Protein AF-A0AAW3JU79-F1 (afdb_monomer_lite)

Secondary structure (DSSP, 8-state):
-HHHHHHHHHHHHHHHHHHTT-HHHHHHHHHHGGGSHHHHHIIIII--HHHHHHHHHHHHHHHHHHHHHHH--THHHHHHHHHHHHHHHH-HHHHHHHHHHHHHHHHHHHHHHT-SSTTHHHHHHHHGGGHHHHHHHHH-HHHHHHHHS--S-----BHHHHT-TTHHHH-SS------HHHHHHHHHHHHHS-TTTHHHHHHHHHHHHTTSBTHHHHHHHHHT--GGGTHHHHHHHHHHHHHHHHT-TT--HHHHHHHHHHHHHTHHHHHHHHHHHHHHHHHHHHHHHHHHHHHHHHHHH-SS-EEEETS--SSHHHHHHHHHHHHT-HHHHHHHHHHTT--EEEEEGGGSTTGGGGHHHHHHHHHHTTEEEEEE-SSEEEEEETT--SS-EEEEEE-SEEEESTTHHHHHHH-TTEEEPS--BGGGS-HHHHTTSSEEEESS-B-S-HHHHHHHHHHHHHTT-EEEEEGGGPPPPTTT---EETTEEEEEEEEESS---EEETTEEE-PPPPPGGGSEEEEEEEE--SEEEEEEEETTEEEEEEEE-SSTTEEEE-TTHHHHHHHH--HHHHHHHHHHHTS-TTPPPEEEEEE---

Foldseek 3Di:
DLVVLLVLQLVQLCVLLVLLVNNVLSNLCSVCLCLQLLNLCCVQPVVDPLLSLCLNLLLLLLSLLVVCLVPVPPCSLVSNLVSLLVSCVVPLLLLLVSLVLSVVLLVLLCVLVVRDPSNPSSNCSSCVSNVVVVVCCVPPPPSVCVRFQDDDDDDAAAPVQLCDLCNVVPDPDDDRHRAPLLLVLLVCLLVPFDSNLNSLSVSLNVLVVCRHPPNVVVCCVVRSGPNVVSSSSNSSSSSSSSSSLSNRPPDDPVVNVVSSVSRVVSSPSSVVVVVVVVVVVVVVVVCCVVVVVVVVVLVVQDLAAEDEAQDDDPDPLNVLSLVLQLLQLLLLNLQSCVQVPHQKYKYFQVSHNVRPVCVVVNCLSCVLSQWDWDDDDPTITMTGHPVCNHNFKDKDFQAQEEEAADPVSLVCSLAVSYDYDPAQEQLVDALVVRLSHLEYEHAHGDYPDQVSSLVSVVSNLVSNRAYEYAQQRQDQDPVPRFSDHPQKGKDKDKAAQADDFKQFQNDTDDWHTDDPVPRIQMKIFMPQADAAGMWDDDPNDTGGAWAHHPRRSYIYGMSCVSVVCSVPVTPSCQVVVCVSRVHHSPNRTDIDIGGDDD

Organism: NCBI:txid1703332

Structure (mmCIF, N/CA/C/O backbone):
data_AF-A0AAW3JU79-F1
#
_entry.id   AF-A0AAW3JU79-F1
#
loop_
_atom_site.group_PDB
_atom_site.id
_atom_site.type_symbol
_atom_site.label_atom_id
_atom_site.label_alt_id
_atom_site.label_comp_id
_atom_site.label_asym_id
_atom_site.label_entity_id
_atom_site.label_seq_id
_atom_site.pdbx_PDB_ins_code
_atom_site.Cartn_x
_atom_site.Cartn_y
_atom_site.Cartn_z
_atom_site.occupancy
_atom_site.B_iso_or_equiv
_atom_site.auth_seq_id
_atom_site.auth_comp_id
_atom_site.auth_asym_id
_atom_site.auth_atom_id
_atom_site.pdbx_PDB_model_num
ATOM 1 N N . MET A 1 1 ? 2.921 0.741 29.242 1.00 67.56 1 MET A N 1
ATOM 2 C CA . MET A 1 1 ? 2.043 1.793 28.677 1.00 67.56 1 MET A CA 1
ATOM 3 C C . MET A 1 1 ? 0.562 1.415 28.734 1.00 67.56 1 MET A C 1
ATOM 5 O O . MET A 1 1 ? -0.173 2.108 29.422 1.00 67.56 1 MET A O 1
ATOM 9 N N . VAL A 1 2 ? 0.123 0.305 28.121 1.00 73.56 2 VAL A N 1
ATOM 10 C CA . VAL A 1 2 ? -1.286 -0.167 28.148 1.00 73.56 2 VAL A CA 1
ATOM 11 C C . VAL A 1 2 ? -1.879 -0.225 29.561 1.00 73.56 2 VAL A C 1
ATOM 13 O O . VAL A 1 2 ? -2.974 0.269 29.791 1.00 73.56 2 VAL A O 1
ATOM 16 N N . LEU A 1 3 ? -1.124 -0.752 30.529 1.00 79.38 3 LEU A N 1
ATOM 17 C CA . LEU A 1 3 ? -1.545 -0.848 31.932 1.00 79.38 3 LEU A CA 1
ATOM 18 C C . LEU A 1 3 ? -1.803 0.532 32.571 1.00 79.38 3 LEU A C 1
ATOM 20 O O . LEU A 1 3 ? -2.763 0.705 33.313 1.00 79.38 3 LEU A O 1
ATOM 24 N N . ILE A 1 4 ? -0.992 1.537 32.221 1.00 83.56 4 ILE A N 1
ATOM 25 C CA . ILE A 1 4 ? -1.148 2.922 32.693 1.00 83.56 4 ILE A CA 1
ATOM 26 C C . ILE A 1 4 ? -2.400 3.552 32.072 1.00 83.56 4 ILE A C 1
ATOM 28 O O . ILE A 1 4 ? -3.186 4.176 32.780 1.00 83.56 4 ILE A O 1
ATOM 32 N N . ILE A 1 5 ? -2.618 3.346 30.769 1.00 82.94 5 ILE A N 1
ATOM 33 C CA . ILE A 1 5 ? -3.812 3.832 30.059 1.00 82.94 5 ILE A CA 1
ATOM 34 C C . ILE A 1 5 ? -5.075 3.169 30.621 1.00 82.94 5 ILE A C 1
ATOM 36 O O . ILE A 1 5 ? -6.063 3.852 30.873 1.00 82.94 5 ILE A O 1
ATOM 40 N N . GLY A 1 6 ? -5.031 1.863 30.896 1.00 85.06 6 GLY A N 1
ATOM 41 C CA . GLY A 1 6 ? -6.150 1.142 31.497 1.00 85.06 6 GLY A CA 1
ATOM 42 C C . GLY A 1 6 ? -6.486 1.625 32.906 1.00 85.06 6 GLY A C 1
ATOM 43 O O . GLY A 1 6 ? -7.658 1.820 33.223 1.00 85.06 6 GLY A O 1
ATOM 44 N N . LEU A 1 7 ? -5.473 1.912 33.730 1.00 88.38 7 LEU A N 1
ATOM 45 C CA . LEU A 1 7 ? -5.673 2.539 35.039 1.00 88.38 7 LEU A CA 1
ATOM 46 C C . LEU A 1 7 ? -6.262 3.951 34.911 1.00 88.38 7 LEU A C 1
ATOM 48 O O . LEU A 1 7 ? -7.169 4.303 35.664 1.00 88.38 7 LEU A O 1
ATOM 52 N N . ALA A 1 8 ? -5.803 4.746 33.942 1.00 89.62 8 ALA A N 1
ATOM 53 C CA . ALA A 1 8 ? -6.358 6.072 33.677 1.00 89.62 8 ALA A CA 1
ATOM 54 C C . ALA A 1 8 ? -7.829 6.002 33.224 1.00 89.62 8 ALA A C 1
ATOM 56 O O . ALA A 1 8 ? -8.656 6.783 33.701 1.00 89.62 8 ALA A O 1
ATOM 57 N N . ALA A 1 9 ? -8.179 5.038 32.368 1.00 88.31 9 ALA A N 1
ATOM 58 C CA . ALA A 1 9 ? -9.554 4.800 31.936 1.00 88.31 9 ALA A CA 1
ATOM 59 C C . ALA A 1 9 ? -10.458 4.379 33.106 1.00 88.31 9 ALA A C 1
ATOM 61 O O . ALA A 1 9 ? -11.547 4.928 33.279 1.00 88.31 9 ALA A O 1
ATOM 62 N N . LEU A 1 10 ? -9.989 3.452 33.948 1.00 92.81 10 LEU A N 1
ATOM 63 C CA . LEU A 1 10 ? -10.685 3.035 35.166 1.00 92.81 10 LEU A CA 1
ATOM 64 C C . LEU A 1 10 ? -10.957 4.238 36.077 1.00 92.81 10 LEU A C 1
ATOM 66 O O . LEU A 1 10 ? -12.099 4.466 36.477 1.00 92.81 10 LEU A O 1
ATOM 70 N N . LEU A 1 11 ? -9.924 5.035 36.367 1.00 92.88 11 LEU A N 1
ATOM 71 C CA . LEU A 1 11 ? -10.043 6.229 37.204 1.00 92.88 11 LEU A CA 1
ATOM 72 C C . LEU A 1 11 ? -11.036 7.240 36.618 1.00 92.88 11 LEU A C 1
ATOM 74 O O . LEU A 1 11 ? -11.855 7.778 37.361 1.00 92.88 11 LEU A O 1
ATOM 78 N N . CYS A 1 12 ? -11.022 7.454 35.300 1.00 92.75 12 CYS A N 1
ATOM 79 C CA . CYS A 1 12 ? -11.985 8.312 34.612 1.00 92.75 12 CYS A CA 1
ATOM 80 C C . CYS A 1 12 ? -13.436 7.890 34.904 1.00 92.75 12 CYS A C 1
ATOM 82 O O . CYS A 1 12 ? -14.240 8.699 35.373 1.00 92.75 12 CYS A O 1
ATOM 84 N N . TRP A 1 13 ? -13.774 6.617 34.696 1.00 95.38 13 TRP A N 1
ATOM 85 C CA . T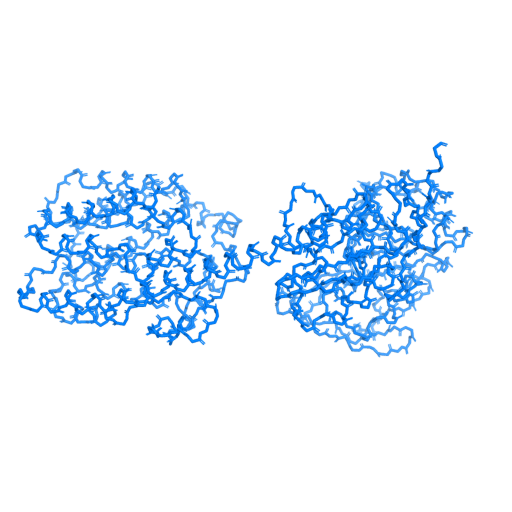RP A 1 13 ? -15.135 6.119 34.926 1.00 95.38 13 TRP A CA 1
ATOM 86 C C . TRP A 1 13 ? -15.540 6.111 36.400 1.00 95.38 13 TRP A C 1
ATOM 88 O O . TRP A 1 13 ? -16.694 6.409 36.723 1.00 95.38 13 TRP A O 1
ATOM 98 N N . VAL A 1 14 ? -14.599 5.848 37.310 1.00 94.25 14 VAL A N 1
ATOM 99 C CA . VAL A 1 14 ? -14.833 5.969 38.755 1.00 94.25 14 VAL A CA 1
ATOM 100 C C . VAL A 1 14 ? -15.174 7.413 39.126 1.00 94.25 14 VAL A C 1
ATOM 102 O O . VAL A 1 14 ? -16.153 7.640 39.838 1.00 94.25 14 VAL A O 1
ATOM 105 N N . LEU A 1 15 ? -14.440 8.401 38.603 1.00 92.44 15 LEU A N 1
ATOM 106 C CA . LEU A 1 15 ? -14.718 9.822 38.841 1.00 92.44 15 LEU A CA 1
ATOM 107 C C . LEU A 1 15 ? -16.098 10.234 38.307 1.00 92.44 15 LEU A C 1
ATOM 109 O O . LEU A 1 15 ? -16.843 10.924 39.010 1.00 92.44 15 LEU A O 1
ATOM 113 N N . ILE A 1 16 ? -16.474 9.762 37.113 1.00 93.38 16 ILE A N 1
ATOM 114 C CA . ILE A 1 16 ? -17.818 9.959 36.542 1.00 93.38 16 ILE A CA 1
ATOM 115 C C . ILE A 1 16 ? -18.888 9.339 37.461 1.00 93.38 16 ILE A C 1
ATOM 117 O O . ILE A 1 16 ? -19.892 9.983 37.783 1.00 93.38 16 ILE A O 1
ATOM 121 N N . GLY A 1 17 ? -18.666 8.117 37.954 1.00 92.19 17 GLY A N 1
ATOM 122 C CA . GLY A 1 17 ? -19.549 7.444 38.913 1.00 92.19 17 GLY A CA 1
ATOM 123 C C . GLY A 1 17 ? -19.708 8.210 40.228 1.00 92.19 17 GLY A C 1
ATOM 124 O O . GLY A 1 17 ? -20.824 8.370 40.724 1.00 92.19 17 GLY A O 1
ATOM 125 N N . CYS A 1 18 ? -18.617 8.744 40.778 1.00 90.88 18 CYS A N 1
ATOM 126 C CA . CYS A 1 18 ? -18.641 9.557 41.995 1.00 90.88 18 CYS A CA 1
ATOM 127 C C . CYS A 1 18 ? -19.446 10.847 41.803 1.00 90.88 18 CYS A C 1
ATOM 129 O O . CYS A 1 18 ? -20.297 11.181 42.630 1.00 90.88 18 CYS A O 1
ATOM 131 N N . ARG A 1 19 ? -19.228 11.557 40.691 1.00 89.94 19 ARG A N 1
ATOM 132 C CA . ARG A 1 19 ? -19.940 12.805 40.374 1.00 89.94 19 ARG A CA 1
ATOM 133 C C . ARG A 1 19 ? -21.437 12.590 40.143 1.00 89.94 19 ARG A C 1
ATOM 135 O O . ARG A 1 19 ? -22.246 13.406 40.584 1.00 89.94 19 ARG A O 1
ATOM 142 N N . THR A 1 20 ? -21.807 11.471 39.525 1.00 88.62 20 THR A N 1
ATOM 143 C CA . THR A 1 20 ? -23.209 11.074 39.306 1.00 88.62 20 THR A CA 1
ATOM 144 C C . THR A 1 20 ? -23.862 10.419 40.528 1.00 88.62 20 THR A C 1
ATOM 146 O O . THR A 1 20 ? -25.058 10.140 40.493 1.00 88.62 20 THR A O 1
ATOM 149 N N . LYS A 1 21 ? -23.115 10.189 41.622 1.00 90.00 21 LYS A N 1
ATOM 150 C CA . LYS A 1 21 ? -23.530 9.390 42.797 1.00 90.00 21 LYS A CA 1
ATOM 151 C C . LYS A 1 21 ? -23.919 7.944 42.446 1.00 90.00 21 LYS A C 1
ATOM 153 O O . LYS A 1 21 ? -24.672 7.296 43.173 1.00 90.00 21 LYS A O 1
ATOM 158 N N . ARG A 1 22 ? -23.398 7.421 41.334 1.00 89.81 22 ARG A N 1
ATOM 159 C CA . ARG A 1 22 ? -23.606 6.058 40.823 1.00 89.81 22 ARG A CA 1
ATOM 160 C C . ARG A 1 22 ? -22.292 5.280 40.907 1.00 89.81 22 ARG A C 1
ATOM 162 O O . ARG A 1 22 ? -21.766 4.809 39.903 1.00 89.81 22 ARG A O 1
ATOM 169 N N . TYR A 1 23 ? -21.767 5.144 42.127 1.00 90.69 23 TYR A N 1
ATOM 170 C CA . TYR A 1 23 ? -20.453 4.544 42.399 1.00 90.69 23 TYR A CA 1
ATOM 171 C C . TYR A 1 23 ? -20.294 3.151 41.781 1.00 90.69 23 TYR A C 1
ATOM 173 O O . TYR A 1 23 ? -19.319 2.900 41.082 1.00 90.69 23 TYR A O 1
ATOM 181 N N . PHE A 1 24 ? -21.285 2.274 41.982 1.00 90.50 24 PHE A N 1
ATOM 182 C CA . PHE A 1 24 ? -21.263 0.917 41.433 1.00 90.50 24 PHE A CA 1
ATOM 183 C C . PHE A 1 24 ? -21.179 0.916 39.901 1.00 90.50 24 PHE A C 1
ATOM 185 O O . PHE A 1 24 ? -20.333 0.230 39.341 1.00 90.50 24 PHE A O 1
ATOM 192 N N . ALA A 1 25 ? -21.997 1.734 39.228 1.00 90.75 25 ALA A N 1
ATOM 193 C CA . ALA A 1 25 ? -22.006 1.819 37.769 1.00 90.75 25 ALA A CA 1
ATOM 194 C C . ALA A 1 25 ? -20.670 2.342 37.216 1.00 90.75 25 ALA A C 1
ATOM 196 O O . ALA A 1 25 ? -20.170 1.812 36.226 1.00 90.75 25 ALA A O 1
ATOM 197 N N . GLY A 1 26 ? -20.079 3.354 37.864 1.00 93.06 26 GLY A N 1
ATOM 198 C CA . GLY A 1 26 ? -18.786 3.915 37.464 1.00 93.06 26 GLY A CA 1
ATOM 199 C C . GLY A 1 26 ? -17.622 2.945 37.663 1.00 93.06 26 GLY A C 1
ATOM 200 O O . GLY A 1 26 ? -16.826 2.763 36.747 1.00 93.06 26 GLY A O 1
ATOM 201 N N . ILE A 1 27 ? -17.554 2.270 38.819 1.00 93.56 27 ILE A N 1
ATOM 202 C CA . ILE A 1 27 ? -16.530 1.245 39.089 1.00 93.56 27 ILE A CA 1
ATOM 203 C C . ILE A 1 27 ? -16.668 0.088 38.098 1.00 93.56 27 ILE A C 1
ATOM 205 O O . ILE A 1 27 ? -15.685 -0.288 37.468 1.00 93.56 27 ILE A O 1
ATOM 209 N N . PHE A 1 28 ? -17.882 -0.443 37.920 1.00 94.19 28 PHE A N 1
ATOM 210 C CA . PHE A 1 28 ? -18.138 -1.533 36.980 1.00 94.19 28 PHE A CA 1
ATOM 211 C C . PHE A 1 28 ? -17.713 -1.157 35.560 1.00 94.19 28 PHE A C 1
ATOM 213 O O . PHE A 1 28 ? -16.925 -1.873 34.948 1.00 94.19 28 PHE A O 1
ATOM 220 N N . THR A 1 29 ? -18.181 -0.007 35.065 1.00 94.19 29 THR A N 1
ATOM 221 C CA . THR A 1 29 ? -17.855 0.463 33.713 1.00 94.19 29 THR A CA 1
ATOM 222 C C . THR A 1 29 ? -16.350 0.620 33.547 1.00 94.19 29 THR A C 1
ATOM 224 O O . THR A 1 29 ? -15.802 0.122 32.573 1.00 94.19 29 THR A O 1
ATOM 227 N N . GLY A 1 30 ? -15.664 1.232 34.516 1.00 92.69 30 GLY A N 1
ATOM 228 C CA . GLY A 1 30 ? -14.215 1.402 34.464 1.00 92.69 30 GLY A CA 1
ATOM 229 C C . GLY A 1 30 ? -13.437 0.086 34.449 1.00 92.69 30 GLY A C 1
ATOM 230 O O . GLY A 1 30 ? -12.435 -0.006 33.745 1.00 92.69 30 GLY A O 1
ATOM 231 N N . LEU A 1 31 ? -13.904 -0.936 35.175 1.00 91.81 31 LEU A N 1
ATOM 232 C CA . LEU A 1 31 ? -13.274 -2.260 35.193 1.00 91.81 31 LEU A CA 1
ATOM 233 C C . LEU A 1 31 ? -13.407 -2.977 33.849 1.00 91.81 31 LEU A C 1
ATOM 235 O O . LEU A 1 31 ? -12.448 -3.602 33.407 1.00 91.81 31 LEU A O 1
ATOM 239 N N . ILE A 1 32 ? -14.567 -2.879 33.195 1.00 91.12 32 ILE A N 1
ATOM 240 C CA . ILE A 1 32 ? -14.802 -3.567 31.919 1.00 91.12 32 ILE A CA 1
ATOM 241 C C . ILE A 1 32 ? -14.342 -2.757 30.703 1.00 91.12 32 ILE A C 1
ATOM 243 O O . ILE A 1 32 ? -14.147 -3.336 29.641 1.00 91.12 32 ILE A O 1
ATOM 247 N N . TRP A 1 33 ? -14.148 -1.440 30.837 1.00 91.25 33 TRP A N 1
ATOM 248 C CA . TRP A 1 33 ? -13.969 -0.515 29.712 1.00 91.25 33 TRP A CA 1
ATOM 249 C C . TRP A 1 33 ? -12.857 -0.920 28.743 1.00 91.25 33 TRP A C 1
ATOM 251 O O . TRP A 1 33 ? -13.043 -0.871 27.529 1.00 91.25 33 TRP A O 1
ATOM 261 N N . MET A 1 34 ? -11.713 -1.357 29.271 1.00 86.38 34 MET A N 1
ATOM 262 C CA . MET A 1 34 ? -10.577 -1.793 28.451 1.00 86.38 34 MET A CA 1
ATOM 263 C C . MET A 1 34 ? -10.788 -3.164 27.804 1.00 86.38 34 MET A C 1
ATOM 265 O O . MET A 1 34 ? -10.138 -3.464 26.811 1.00 86.38 34 MET A O 1
ATOM 269 N N . PHE A 1 35 ? -11.689 -3.978 28.352 1.00 86.56 35 PHE A N 1
ATOM 270 C CA . PHE A 1 35 ? -12.012 -5.326 27.880 1.00 86.56 35 PHE A CA 1
ATOM 271 C C . PHE A 1 35 ? -13.239 -5.368 26.966 1.00 86.56 35 PHE A C 1
ATOM 273 O O . PHE A 1 35 ? -13.570 -6.429 26.428 1.00 86.56 35 PHE A O 1
ATOM 280 N N . ILE A 1 36 ? -13.912 -4.226 26.776 1.00 88.25 36 ILE A N 1
ATOM 281 C CA . ILE A 1 36 ? -14.941 -4.077 25.749 1.00 88.25 36 ILE A CA 1
ATOM 282 C C . ILE A 1 36 ? -14.329 -4.520 24.416 1.00 88.25 36 ILE A C 1
ATOM 284 O O . ILE A 1 36 ? -13.246 -4.034 24.085 1.00 88.25 36 ILE A O 1
ATOM 288 N N . PRO A 1 37 ? -15.010 -5.392 23.650 1.00 84.00 37 PRO A N 1
ATOM 289 C CA . PRO A 1 37 ? -14.498 -5.997 22.422 1.00 84.00 37 PRO A CA 1
ATOM 290 C C . PRO A 1 37 ? -13.682 -5.078 21.522 1.00 84.00 37 PRO A C 1
ATOM 292 O O . PRO A 1 37 ? -12.544 -5.387 21.186 1.00 84.00 37 PRO A O 1
ATOM 295 N N . TYR A 1 38 ? -14.218 -3.900 21.215 1.00 80.81 38 TYR A N 1
ATOM 296 C CA . TYR A 1 38 ? -13.551 -2.932 20.358 1.00 80.81 38 TYR A CA 1
ATOM 297 C C . TYR A 1 38 ? -12.295 -2.304 20.976 1.00 80.81 38 TYR A C 1
ATOM 299 O O . TYR A 1 38 ? -11.245 -2.225 20.341 1.00 80.81 38 TYR A O 1
ATOM 307 N N . ASN A 1 39 ? -12.387 -1.853 22.231 1.00 85.44 39 ASN A N 1
ATOM 308 C CA . ASN A 1 39 ? -11.249 -1.259 22.935 1.00 85.44 39 ASN A CA 1
ATOM 309 C C . ASN A 1 39 ? -10.141 -2.298 23.106 1.00 85.44 39 ASN A C 1
ATOM 311 O O . ASN A 1 39 ? -8.974 -1.999 22.870 1.00 85.44 39 ASN A O 1
ATOM 315 N N . PHE A 1 40 ? -10.524 -3.526 23.440 1.00 82.62 40 PHE A N 1
ATOM 316 C CA . PHE A 1 40 ? -9.614 -4.641 23.618 1.00 82.62 40 PHE A CA 1
ATOM 317 C C . PHE A 1 40 ? -8.955 -5.068 22.304 1.00 82.62 40 PHE A C 1
ATOM 319 O O . PHE A 1 40 ? -7.748 -5.287 22.275 1.00 82.62 40 PHE A O 1
ATOM 326 N N . TYR A 1 41 ? -9.707 -5.101 21.201 1.00 79.31 41 TYR A N 1
ATOM 327 C CA . TYR A 1 41 ? -9.157 -5.306 19.861 1.00 79.31 41 TYR A CA 1
ATOM 328 C C . TYR A 1 41 ? -8.098 -4.246 19.530 1.00 79.31 41 TYR A C 1
ATOM 330 O O . TYR A 1 41 ? -7.012 -4.585 19.068 1.00 79.31 41 TYR A O 1
ATOM 338 N N . ASN A 1 42 ? -8.343 -2.972 19.855 1.00 76.50 42 ASN A N 1
ATOM 339 C CA . ASN A 1 42 ? -7.338 -1.936 19.615 1.00 76.50 42 ASN A CA 1
ATOM 340 C C . ASN A 1 42 ? -6.091 -2.092 20.499 1.00 76.50 42 ASN A C 1
ATOM 342 O O . ASN A 1 42 ? -4.982 -1.845 20.028 1.00 76.50 42 ASN A O 1
ATOM 346 N N . VAL A 1 43 ? -6.270 -2.519 21.755 1.00 76.06 43 VAL A N 1
ATOM 347 C CA . VAL A 1 43 ? -5.176 -2.813 22.697 1.00 76.06 43 VAL A CA 1
ATOM 348 C C . VAL A 1 43 ? -4.308 -3.966 22.199 1.00 76.06 43 VAL A C 1
ATOM 350 O O . VAL A 1 43 ? -3.086 -3.886 22.286 1.00 76.06 43 VAL A O 1
ATOM 353 N N . VAL A 1 44 ? -4.939 -5.051 21.748 1.00 72.19 44 VAL A N 1
ATOM 354 C CA . VAL A 1 44 ? -4.274 -6.337 21.510 1.00 72.19 44 VAL A CA 1
ATOM 355 C C . VAL A 1 44 ? -3.846 -6.509 20.060 1.00 72.19 44 VAL A C 1
ATOM 357 O O . VAL A 1 44 ? -2.806 -7.111 19.832 1.00 72.19 44 VAL A O 1
ATOM 360 N N . VAL A 1 45 ? -4.613 -6.019 19.086 1.00 68.75 45 VAL A N 1
ATOM 361 C CA . VAL A 1 45 ? -4.368 -6.262 17.654 1.00 68.75 45 VAL A CA 1
ATOM 362 C C . VAL A 1 45 ? -3.730 -5.054 16.984 1.00 68.75 45 VAL A C 1
ATOM 364 O O . VAL A 1 45 ? -2.666 -5.187 16.397 1.00 68.75 45 VAL A O 1
ATOM 367 N N . THR A 1 46 ? -4.354 -3.876 17.080 1.00 67.06 46 THR A N 1
ATOM 368 C CA . THR A 1 46 ? -3.915 -2.706 16.289 1.00 67.06 46 THR A CA 1
ATOM 369 C C . THR A 1 46 ? -2.756 -1.924 16.905 1.00 67.06 46 THR A C 1
ATOM 371 O O . THR A 1 46 ? -2.132 -1.129 16.215 1.00 67.06 46 THR A O 1
ATOM 374 N N . GLU A 1 47 ? -2.540 -2.063 18.219 1.00 72.12 47 GLU A N 1
ATOM 375 C CA . GLU A 1 47 ? -1.554 -1.306 19.012 1.00 72.12 47 GLU A CA 1
ATOM 376 C C . GLU A 1 47 ? -1.608 0.229 18.805 1.00 72.12 47 GLU A C 1
ATOM 378 O O . GLU A 1 47 ? -0.655 0.961 19.074 1.00 72.12 47 GLU A O 1
ATOM 383 N N . ASN A 1 48 ? -2.765 0.754 18.377 1.00 75.56 48 ASN A N 1
ATOM 384 C CA . ASN A 1 48 ? -2.947 2.162 18.044 1.00 75.56 48 ASN A CA 1
ATOM 385 C C . ASN A 1 48 ? -3.032 3.029 19.314 1.00 75.56 48 ASN A C 1
ATOM 387 O O . ASN A 1 48 ? -4.067 3.106 19.987 1.00 75.56 48 ASN A O 1
ATOM 391 N N . ILE A 1 49 ? -1.935 3.728 19.616 1.00 76.88 49 ILE A N 1
ATOM 392 C CA . ILE A 1 49 ? -1.801 4.613 20.782 1.00 76.88 49 ILE A CA 1
ATOM 393 C C . ILE A 1 49 ? -2.851 5.735 20.768 1.00 76.88 49 ILE A C 1
ATOM 395 O O . ILE A 1 49 ? -3.424 6.049 21.813 1.00 76.88 49 ILE A O 1
ATOM 399 N N . SER A 1 50 ? -3.152 6.314 19.603 1.00 78.25 50 SER A N 1
ATOM 400 C CA . SER A 1 50 ? -4.145 7.389 19.471 1.00 78.25 50 SER A CA 1
ATOM 401 C C . SER A 1 50 ? -5.558 6.898 19.784 1.00 78.25 50 SER A C 1
ATOM 403 O O . SER A 1 50 ? -6.302 7.572 20.503 1.00 78.25 50 SER A O 1
ATOM 405 N N . ALA A 1 51 ? -5.924 5.699 19.320 1.00 81.62 51 ALA A N 1
ATOM 406 C CA . ALA A 1 51 ? -7.193 5.064 19.670 1.00 81.62 51 ALA A CA 1
ATOM 407 C C . ALA A 1 51 ? -7.263 4.775 21.179 1.00 81.62 51 ALA A C 1
ATOM 409 O O . ALA A 1 51 ? -8.235 5.149 21.835 1.00 81.62 51 ALA A O 1
ATOM 410 N N . LEU A 1 52 ? -6.202 4.202 21.754 1.00 82.50 52 LEU A N 1
ATOM 411 C CA . LEU A 1 52 ? -6.090 3.911 23.187 1.00 82.50 52 LEU A CA 1
ATOM 412 C C . LEU A 1 52 ? -6.266 5.160 24.058 1.00 82.50 52 LEU A C 1
ATOM 414 O O . LEU A 1 52 ? -7.071 5.154 24.988 1.00 82.50 52 LEU A O 1
ATOM 418 N N . LEU A 1 53 ? -5.571 6.254 23.745 1.00 84.12 53 LEU A N 1
ATOM 419 C CA . LEU A 1 53 ? -5.692 7.512 24.488 1.00 84.12 53 LEU A CA 1
ATOM 420 C C . LEU A 1 53 ? -7.076 8.152 24.313 1.00 84.12 53 LEU A C 1
ATOM 422 O O . LEU A 1 53 ? -7.634 8.691 25.274 1.00 84.12 53 LEU A O 1
ATOM 426 N N . SER A 1 54 ? -7.684 8.019 23.131 1.00 87.75 54 SER A N 1
ATOM 427 C CA . SER A 1 54 ? -9.057 8.479 22.882 1.00 87.75 54 SER A CA 1
ATOM 428 C C . SER A 1 54 ? -10.068 7.790 23.802 1.00 87.75 54 SER A C 1
ATOM 430 O O . SER A 1 54 ? -10.983 8.447 24.297 1.00 87.75 54 SER A O 1
ATOM 432 N N . THR A 1 55 ? -9.881 6.503 24.122 1.00 87.38 55 THR A N 1
ATOM 433 C CA . THR A 1 55 ? -10.783 5.792 25.051 1.00 87.38 55 THR A CA 1
ATOM 434 C C . THR A 1 55 ? -10.767 6.350 26.480 1.00 87.38 55 THR A C 1
ATOM 436 O O . THR A 1 55 ? -11.707 6.093 27.228 1.00 87.38 55 THR A O 1
ATOM 439 N N . VAL A 1 56 ? -9.747 7.127 26.865 1.00 89.69 56 VAL A N 1
ATOM 440 C CA . VAL A 1 56 ? -9.682 7.821 28.164 1.00 89.69 56 VAL A CA 1
ATOM 441 C C . VAL A 1 56 ? -10.276 9.224 28.060 1.00 89.69 56 VAL A C 1
ATOM 443 O O . VAL A 1 56 ? -11.047 9.645 28.920 1.00 89.69 56 VAL A O 1
ATOM 446 N N . ILE A 1 57 ? -9.920 9.960 27.006 1.00 92.19 57 ILE A N 1
ATOM 447 C CA . ILE A 1 57 ? -10.233 11.388 26.882 1.00 92.19 57 ILE A CA 1
ATOM 448 C C . ILE A 1 57 ? -11.701 11.624 26.491 1.00 92.19 57 ILE A C 1
ATOM 450 O O . ILE A 1 57 ? -12.347 12.533 27.020 1.00 92.19 57 ILE A O 1
ATOM 454 N N . VAL A 1 58 ? -12.250 10.805 25.587 1.00 94.19 58 VAL A N 1
ATOM 455 C CA . VAL A 1 58 ? -13.608 10.990 25.045 1.00 94.19 58 VAL A CA 1
ATOM 456 C C . VAL A 1 58 ? -14.693 10.860 26.123 1.00 94.19 58 VAL A C 1
ATOM 458 O O . VAL A 1 58 ? -15.543 11.753 26.189 1.00 94.19 58 VAL A O 1
ATOM 461 N N . PRO A 1 59 ? -14.665 9.860 27.032 1.00 95.06 59 PRO A N 1
ATOM 462 C CA . PRO A 1 59 ? -15.615 9.795 28.144 1.00 95.06 59 PRO A CA 1
ATOM 463 C C . PRO A 1 59 ? -15.616 11.032 29.040 1.00 95.06 59 PRO A C 1
ATOM 465 O O . PRO A 1 59 ? -16.692 11.494 29.424 1.00 95.06 59 PRO A O 1
ATOM 468 N N . VAL A 1 60 ? -14.439 11.605 29.327 1.00 94.12 60 VAL A N 1
ATOM 469 C CA . VAL A 1 60 ? -14.334 12.846 30.109 1.00 94.12 60 VAL A CA 1
ATOM 470 C C . VAL A 1 60 ? -15.049 13.977 29.382 1.00 94.12 60 VAL A C 1
ATOM 472 O O . VAL A 1 60 ? -15.947 14.580 29.963 1.00 94.12 60 VAL A O 1
ATOM 475 N N . ALA A 1 61 ? -14.701 14.227 28.115 1.00 95.19 61 ALA A N 1
ATOM 476 C CA . ALA A 1 61 ? -15.259 15.331 27.334 1.00 95.19 61 ALA A CA 1
ATOM 477 C C . ALA A 1 61 ? -16.788 15.226 27.180 1.00 95.19 61 ALA A C 1
ATOM 479 O O . ALA A 1 61 ? -17.507 16.220 27.348 1.00 95.19 61 ALA A O 1
ATOM 480 N N . VAL A 1 62 ? -17.295 14.018 26.907 1.00 95.50 62 VAL A N 1
ATOM 481 C CA . VAL A 1 62 ? -18.736 13.746 26.824 1.00 95.50 62 VAL A CA 1
ATOM 482 C C . VAL A 1 62 ? -19.398 14.010 28.174 1.00 95.50 62 VAL A C 1
ATOM 484 O O . VAL A 1 62 ? -20.333 14.808 28.244 1.00 95.50 62 VAL A O 1
ATOM 487 N N . TYR A 1 63 ? -18.900 13.412 29.259 1.00 94.75 63 TYR A N 1
ATOM 488 C CA . TYR A 1 63 ? -19.509 13.570 30.577 1.00 94.75 63 TYR A CA 1
ATOM 489 C C . TYR A 1 63 ? -19.519 15.027 31.054 1.00 94.75 63 TYR A C 1
ATOM 491 O O . TYR A 1 63 ? -20.569 15.526 31.459 1.00 94.75 63 TYR A O 1
ATOM 499 N N . THR A 1 64 ? -18.389 15.737 30.988 1.00 94.44 64 THR A N 1
ATOM 500 C CA . THR A 1 64 ? -18.288 17.122 31.482 1.00 94.44 64 THR A CA 1
ATOM 501 C C . THR A 1 64 ? -19.194 18.076 30.710 1.00 94.44 64 THR A C 1
ATOM 503 O O . THR A 1 64 ? -19.747 19.010 31.296 1.00 94.44 64 THR A O 1
ATOM 506 N N . SER A 1 65 ? -19.427 17.810 29.422 1.00 93.50 65 SER A N 1
ATOM 507 C CA . SER A 1 65 ? -20.388 18.563 28.611 1.00 93.50 65 SER A CA 1
ATOM 508 C C . SER A 1 65 ? -21.816 18.442 29.151 1.00 93.50 65 SER A C 1
ATOM 510 O O . SER A 1 65 ? -22.505 19.453 29.313 1.00 93.50 65 SER A O 1
ATOM 512 N N . PHE A 1 66 ? -22.259 17.229 29.494 1.00 91.44 66 PHE A N 1
ATOM 513 C CA . PHE A 1 66 ? -23.602 16.995 30.043 1.00 91.44 66 PHE A CA 1
ATOM 514 C C . PHE A 1 66 ? -23.726 17.376 31.519 1.00 91.44 66 PHE A C 1
ATOM 516 O O . PHE A 1 66 ? -24.760 17.904 31.941 1.00 91.44 66 PHE A O 1
ATOM 523 N N . ASP A 1 67 ? -22.663 17.191 32.299 1.00 90.94 67 ASP A N 1
ATOM 524 C CA . ASP A 1 67 ? -22.597 17.645 33.684 1.00 90.94 67 ASP A CA 1
ATOM 525 C C . ASP A 1 67 ? -22.744 19.167 33.766 1.00 90.94 67 ASP A C 1
ATOM 527 O O . ASP A 1 67 ? -23.502 19.658 34.603 1.00 90.94 67 ASP A O 1
ATOM 531 N N . TYR A 1 68 ? -22.127 19.921 32.846 1.00 92.56 68 TYR A N 1
ATOM 532 C CA . TYR A 1 68 ? -22.359 21.361 32.733 1.00 92.56 68 TYR A CA 1
ATOM 533 C C . TYR A 1 68 ? -23.826 21.685 32.450 1.00 92.56 68 TYR A C 1
ATOM 535 O O . TYR A 1 68 ? -24.381 22.577 33.088 1.00 92.56 68 TYR A O 1
ATOM 543 N N . ILE A 1 69 ? -24.480 20.979 31.520 1.00 89.81 69 ILE A N 1
ATOM 544 C CA . ILE A 1 69 ? -25.889 21.243 31.193 1.00 89.81 69 ILE A CA 1
ATOM 545 C C . ILE A 1 69 ? -26.760 21.103 32.451 1.00 89.81 69 ILE A C 1
ATOM 547 O O . ILE A 1 69 ? -27.627 21.954 32.662 1.00 89.81 69 ILE A O 1
ATOM 551 N N . LYS A 1 70 ? -26.475 20.114 33.309 1.00 85.69 70 LYS A N 1
ATOM 552 C CA . LYS A 1 70 ? -27.201 19.855 34.564 1.00 85.69 70 LYS A CA 1
ATOM 553 C C . LYS A 1 70 ? -26.823 20.811 35.703 1.00 85.69 70 LYS A C 1
ATOM 555 O O . LYS A 1 70 ? -27.708 21.295 36.400 1.00 85.69 70 LYS A O 1
ATOM 560 N N . THR A 1 71 ? -25.533 21.065 35.921 1.00 87.88 71 THR A N 1
ATOM 561 C CA . THR A 1 71 ? -25.019 21.749 37.127 1.00 87.88 71 THR A CA 1
ATOM 562 C C . THR A 1 71 ? -24.647 23.215 36.910 1.00 87.88 71 THR A C 1
ATOM 564 O O . THR A 1 71 ? -24.508 23.958 37.879 1.00 87.88 71 THR A O 1
ATOM 567 N N . LYS A 1 72 ? -24.454 23.635 35.653 1.00 88.94 72 LYS A N 1
ATOM 568 C CA . LYS A 1 72 ? -23.954 24.957 35.230 1.00 88.94 72 LYS A CA 1
ATOM 569 C C . LYS A 1 72 ? -22.597 25.354 35.837 1.00 88.94 72 LYS A C 1
ATOM 571 O O . LYS A 1 72 ? -22.239 26.533 35.841 1.00 88.94 72 LYS A O 1
ATOM 576 N N . GLN A 1 73 ? -21.805 24.391 36.316 1.00 90.62 73 GLN A N 1
ATOM 577 C CA . GLN A 1 73 ? -20.480 24.651 36.888 1.00 90.62 73 GLN A CA 1
ATOM 578 C C . GLN A 1 73 ? -19.487 25.112 35.814 1.00 90.62 73 GLN A C 1
ATOM 580 O O . GLN A 1 73 ? -19.115 24.348 34.926 1.00 90.62 73 GLN A O 1
ATOM 585 N N . LYS A 1 74 ? -19.003 26.356 35.920 1.00 89.69 74 LYS A N 1
ATOM 586 C CA . LYS A 1 74 ? -18.150 27.000 34.900 1.00 89.69 74 LYS A CA 1
ATOM 587 C C . LYS A 1 74 ? -16.829 26.274 34.607 1.00 89.69 74 LYS A C 1
ATOM 589 O O . LYS A 1 74 ? -16.271 26.475 33.536 1.00 89.69 74 LYS A O 1
ATOM 594 N N . ILE A 1 75 ? -16.343 25.427 35.516 1.00 91.94 75 ILE A N 1
ATOM 595 C CA . ILE A 1 75 ? -15.118 24.642 35.309 1.00 91.94 75 ILE A CA 1
ATOM 596 C C . ILE A 1 75 ? -15.305 23.499 34.294 1.00 91.94 75 ILE A C 1
ATOM 598 O O . ILE A 1 75 ? -14.346 23.091 33.648 1.00 91.94 75 ILE A O 1
ATOM 602 N N . MET A 1 76 ? -16.531 23.004 34.091 1.00 93.56 76 MET A N 1
ATOM 603 C CA . MET A 1 76 ? -16.781 21.823 33.251 1.00 93.56 76 MET A CA 1
ATOM 604 C C . MET A 1 76 ? -16.483 22.051 31.754 1.00 93.56 76 MET A C 1
ATOM 606 O O . MET A 1 76 ? -15.798 21.216 31.155 1.00 93.56 76 MET A O 1
ATOM 610 N N . PRO A 1 77 ? -16.882 23.178 31.128 1.00 94.12 77 PRO A N 1
ATOM 611 C CA . PRO A 1 77 ? -16.444 23.505 29.771 1.00 94.12 77 PRO A CA 1
ATOM 612 C C . PRO A 1 77 ? -14.922 23.679 29.657 1.00 94.12 77 PRO A C 1
ATOM 614 O O . PRO A 1 77 ? -14.350 23.307 28.641 1.00 94.12 77 PRO A O 1
ATOM 617 N N . VAL A 1 78 ? -14.244 24.171 30.703 1.00 94.94 78 VAL A N 1
ATOM 618 C CA . VAL A 1 78 ? -12.772 24.295 30.710 1.00 94.94 78 VAL A CA 1
ATOM 619 C C . VAL A 1 78 ? -12.111 22.918 30.673 1.00 94.94 78 VAL A C 1
ATOM 621 O O . VAL A 1 78 ? -11.214 22.697 29.866 1.00 94.94 78 VAL A O 1
ATOM 624 N N . ILE A 1 79 ? -12.594 21.969 31.483 1.00 94.94 79 ILE A N 1
ATOM 625 C CA . ILE A 1 79 ? -12.111 20.579 31.464 1.00 94.94 79 ILE A CA 1
ATOM 626 C C . ILE A 1 79 ? -12.378 19.937 30.095 1.00 94.94 79 ILE A C 1
ATOM 628 O O . ILE A 1 79 ? -11.505 19.262 29.559 1.00 94.94 79 ILE A O 1
ATOM 632 N N . THR A 1 80 ? -13.546 20.197 29.501 1.00 95.12 80 THR A N 1
ATOM 633 C CA . THR A 1 80 ? -13.903 19.704 28.157 1.00 95.12 80 THR A CA 1
ATOM 634 C C . THR A 1 80 ? -12.931 20.226 27.092 1.00 95.12 80 THR A C 1
ATOM 636 O O . THR A 1 80 ? -12.416 19.449 26.289 1.00 95.12 80 THR A O 1
ATOM 639 N N . ALA A 1 81 ? -12.634 21.529 27.108 1.00 95.56 81 ALA A N 1
ATOM 640 C CA . ALA A 1 81 ? -11.693 22.143 26.175 1.00 95.56 81 ALA A CA 1
ATOM 641 C C . ALA A 1 81 ? -10.265 21.618 26.378 1.00 95.56 81 ALA A C 1
ATOM 643 O O . ALA A 1 81 ? -9.581 21.324 25.402 1.00 95.56 81 ALA A O 1
ATOM 644 N N . LEU A 1 82 ? -9.825 21.447 27.631 1.00 94.88 82 LEU A N 1
ATOM 645 C CA . LEU A 1 82 ? -8.510 20.886 27.946 1.00 94.88 82 LEU A CA 1
ATOM 646 C C . LEU A 1 82 ? -8.384 19.434 27.466 1.00 94.88 82 LEU A C 1
ATOM 648 O O . LEU A 1 82 ? -7.376 19.082 26.861 1.00 94.88 82 LEU A O 1
ATOM 652 N N . ALA A 1 83 ? -9.413 18.614 27.684 1.00 93.62 83 ALA A N 1
ATOM 653 C CA . ALA A 1 83 ? -9.466 17.237 27.201 1.00 93.62 83 ALA A CA 1
ATOM 654 C C . ALA A 1 83 ? -9.282 17.180 25.674 1.00 93.62 83 ALA A C 1
ATOM 656 O O . ALA A 1 83 ? -8.435 16.442 25.174 1.00 93.62 83 ALA A O 1
ATOM 657 N N . LEU A 1 84 ? -10.002 18.022 24.929 1.00 93.88 84 LEU A N 1
ATOM 658 C CA . LEU A 1 84 ? -9.889 18.069 23.470 1.00 93.88 84 LEU A CA 1
ATOM 659 C C . LEU A 1 84 ? -8.594 18.716 22.973 1.00 93.88 84 LEU A C 1
ATOM 661 O O . LEU A 1 84 ? -8.106 18.323 21.918 1.00 93.88 84 LEU A O 1
ATOM 665 N N . LEU A 1 85 ? -7.997 19.647 23.722 1.00 92.94 85 LEU A N 1
ATOM 666 C CA . LEU A 1 85 ? -6.656 20.159 23.425 1.00 92.94 85 LEU A CA 1
ATOM 667 C C . LEU A 1 85 ? -5.603 19.058 23.553 1.00 92.94 85 LEU A C 1
ATOM 669 O O . LEU A 1 85 ? -4.766 18.934 22.664 1.00 92.94 85 LEU A O 1
ATOM 673 N N . ILE A 1 86 ? -5.664 18.242 24.611 1.00 91.62 86 ILE A N 1
ATOM 674 C CA . ILE A 1 86 ? -4.773 17.085 24.775 1.00 91.62 86 ILE A CA 1
ATOM 675 C C . ILE A 1 86 ? -4.970 16.120 23.606 1.00 91.62 86 ILE A C 1
ATOM 677 O O . ILE A 1 86 ? -3.996 15.724 22.973 1.00 91.62 86 ILE A O 1
ATOM 681 N N . LEU A 1 87 ? -6.222 15.797 23.267 1.00 90.56 87 LEU A N 1
ATOM 682 C CA . LEU A 1 87 ? -6.510 14.908 22.145 1.00 90.56 87 LEU A CA 1
ATOM 683 C C . LEU A 1 87 ? -5.999 15.464 20.815 1.00 90.56 87 LEU A C 1
ATOM 685 O O . LEU A 1 87 ? -5.445 14.716 20.024 1.00 90.56 87 LEU A O 1
ATOM 689 N N . ARG A 1 88 ? -6.127 16.774 20.588 1.00 90.12 88 ARG A N 1
ATOM 690 C CA . ARG A 1 88 ? -5.633 17.435 19.377 1.00 90.12 88 ARG A CA 1
ATOM 691 C C . ARG A 1 88 ? -4.114 17.358 19.242 1.00 90.12 88 ARG A C 1
ATOM 693 O O . ARG A 1 88 ? -3.634 17.217 18.124 1.00 90.12 88 ARG A O 1
ATOM 700 N N . GLN A 1 89 ? -3.369 17.477 20.344 1.00 88.06 89 GLN A N 1
ATOM 701 C CA . GLN A 1 89 ? -1.905 17.340 20.314 1.00 88.06 89 GLN A CA 1
ATOM 702 C C . GLN A 1 89 ? -1.463 15.913 19.974 1.00 88.06 89 GLN A C 1
ATOM 704 O O . GLN A 1 89 ? -0.387 15.724 19.421 1.00 88.06 89 GLN A O 1
ATOM 709 N N . LEU A 1 90 ? -2.291 14.922 20.305 1.00 84.75 90 LEU A N 1
ATOM 710 C CA . LEU A 1 90 ? -2.038 13.521 19.979 1.00 84.75 90 LEU A CA 1
ATOM 711 C C . LEU A 1 90 ? -2.442 13.201 18.537 1.00 84.75 90 LEU A C 1
ATOM 713 O O . LEU A 1 90 ? -1.689 12.579 17.798 1.00 84.75 90 LEU A O 1
ATOM 717 N N . ASP A 1 91 ? -3.648 13.612 18.151 1.00 85.56 91 ASP A N 1
ATOM 718 C CA . ASP A 1 91 ? -4.228 13.349 16.843 1.00 85.56 91 ASP A CA 1
ATOM 719 C C . ASP A 1 91 ? -5.289 14.413 16.511 1.00 85.56 91 ASP A C 1
ATOM 721 O O . ASP A 1 91 ? -6.439 14.371 16.969 1.00 85.56 91 ASP A O 1
ATOM 725 N N . ALA A 1 92 ? -4.890 15.380 15.682 1.00 85.12 92 ALA A N 1
ATOM 726 C CA . ALA A 1 92 ? -5.743 16.486 15.263 1.00 85.12 92 ALA A CA 1
ATOM 727 C C . ALA A 1 92 ? -6.972 16.027 14.458 1.00 85.12 92 ALA A C 1
ATOM 729 O O . ALA A 1 92 ? -8.034 16.645 14.572 1.00 85.12 92 ALA A O 1
ATOM 730 N N . TYR A 1 93 ? -6.855 14.942 13.683 1.00 85.06 93 TYR A N 1
ATOM 731 C CA . TYR A 1 93 ? -7.972 14.373 12.929 1.00 85.06 93 TYR A CA 1
ATOM 732 C C . TYR A 1 93 ? -9.008 13.787 13.890 1.00 85.06 93 TYR A C 1
ATOM 734 O O . TYR A 1 93 ? -10.181 14.174 13.860 1.00 85.06 93 TYR A O 1
ATOM 742 N N . THR A 1 94 ? -8.563 12.913 14.798 1.00 87.00 94 THR A N 1
ATOM 743 C CA . THR A 1 94 ? -9.440 12.254 15.778 1.00 87.00 94 THR A CA 1
ATOM 744 C C . THR A 1 94 ? -10.159 13.293 16.643 1.00 87.00 94 THR A C 1
ATOM 746 O O . THR A 1 94 ? -11.378 13.220 16.821 1.00 87.00 94 THR A O 1
ATOM 749 N N . ALA A 1 95 ? -9.439 14.322 17.105 1.00 90.88 95 ALA A N 1
ATOM 750 C CA . ALA A 1 95 ? -10.020 15.422 17.869 1.00 90.88 95 ALA A CA 1
ATOM 751 C C . ALA A 1 95 ? -11.100 16.191 17.087 1.00 90.88 95 ALA A C 1
ATOM 753 O O . ALA A 1 95 ? -12.169 16.464 17.636 1.00 90.88 95 ALA A O 1
ATOM 754 N N . ALA A 1 96 ? -10.860 16.512 15.812 1.00 89.12 96 ALA A N 1
ATOM 755 C CA . ALA A 1 96 ? -11.822 17.232 14.978 1.00 89.12 96 ALA A CA 1
ATOM 756 C C . ALA A 1 96 ? -13.105 16.417 14.725 1.00 89.12 96 ALA A C 1
ATOM 758 O O . ALA A 1 96 ? -14.209 16.958 14.842 1.00 89.12 96 ALA A O 1
ATOM 759 N N . VAL A 1 97 ? -12.981 15.115 14.441 1.00 89.38 97 VAL A N 1
ATOM 760 C CA . VAL A 1 97 ? -14.133 14.220 14.225 1.00 89.38 97 VAL A CA 1
ATOM 761 C C . VAL A 1 97 ? -14.958 14.062 15.503 1.00 89.38 97 VAL A C 1
ATOM 763 O O . VAL A 1 97 ? -16.187 14.174 15.458 1.00 89.38 97 VAL A O 1
ATOM 766 N N . ILE A 1 98 ? -14.306 13.862 16.653 1.00 92.62 98 ILE A N 1
ATOM 767 C CA . ILE A 1 98 ? -14.991 13.795 17.953 1.00 92.62 98 ILE A CA 1
ATOM 768 C C . ILE A 1 98 ? -15.707 15.107 18.252 1.00 92.62 98 ILE A C 1
ATOM 770 O O . ILE A 1 98 ? -16.854 15.072 18.697 1.00 92.62 98 ILE A O 1
ATOM 774 N N . SER A 1 99 ? -15.095 16.256 17.952 1.00 93.62 99 SER A N 1
ATOM 775 C CA . SER A 1 99 ? -15.763 17.547 18.106 1.00 93.62 99 SER A CA 1
ATOM 776 C C . SER A 1 99 ? -17.034 17.649 17.265 1.00 93.62 99 SER A C 1
ATOM 778 O O . SER A 1 99 ? -18.075 18.053 17.786 1.00 93.62 99 SER A O 1
ATOM 780 N N . GLY A 1 100 ? -16.985 17.233 15.996 1.00 91.69 100 GLY A N 1
ATOM 781 C CA . GLY A 1 100 ? -18.164 17.183 15.126 1.00 91.69 100 GLY A CA 1
ATOM 782 C C . GLY A 1 100 ? -19.264 16.275 15.688 1.00 91.69 100 GLY A C 1
ATOM 783 O O . GLY A 1 100 ? -20.410 16.702 15.841 1.00 91.69 100 GLY A O 1
ATOM 784 N N . CYS A 1 101 ? -18.899 15.056 16.088 1.00 93.75 101 CYS A N 1
ATOM 785 C CA . CYS A 1 101 ? -19.807 14.089 16.709 1.00 93.75 101 CYS A CA 1
ATOM 786 C C . CYS A 1 101 ? -20.449 14.631 17.998 1.00 93.75 101 CYS A C 1
ATOM 788 O O . CYS A 1 101 ? -21.655 14.514 18.215 1.00 93.75 101 CYS A O 1
ATOM 790 N N . MET A 1 102 ? -19.658 15.261 18.863 1.00 95.31 102 MET A N 1
ATOM 791 C CA . MET A 1 102 ? -20.148 15.845 20.107 1.00 95.31 102 MET A CA 1
ATOM 792 C C . MET A 1 102 ? -21.116 17.003 19.863 1.00 95.31 102 MET A C 1
ATOM 794 O O . MET A 1 102 ? -22.120 17.103 20.566 1.00 95.31 102 MET A O 1
ATOM 798 N N . VAL A 1 103 ? -20.865 17.855 18.865 1.00 94.75 103 VAL A N 1
ATOM 799 C CA . VAL A 1 103 ? -21.804 18.923 18.492 1.00 94.75 103 VAL A CA 1
ATOM 800 C C . VAL A 1 103 ? -23.133 18.333 18.022 1.00 94.75 103 VAL A C 1
ATOM 802 O O . VAL A 1 103 ? -24.181 18.792 18.477 1.00 94.75 103 VAL A O 1
ATOM 805 N N . ILE A 1 104 ? -23.112 17.284 17.192 1.00 94.38 104 ILE A N 1
ATOM 806 C CA . ILE A 1 104 ? -24.331 16.579 16.764 1.00 94.38 104 ILE A CA 1
ATOM 807 C C . ILE A 1 104 ? -25.084 16.033 17.982 1.00 94.38 104 ILE A C 1
ATOM 809 O O . ILE A 1 104 ? -26.280 16.287 18.130 1.00 94.38 104 ILE A O 1
ATOM 813 N N . LEU A 1 105 ? -24.391 15.356 18.899 1.00 94.75 105 LEU A N 1
ATOM 814 C CA . LEU A 1 105 ? -25.001 14.818 20.115 1.00 94.75 105 LEU A CA 1
ATOM 815 C C . LEU A 1 105 ? -25.600 15.923 21.013 1.00 94.75 105 LEU A C 1
ATOM 817 O O . LEU A 1 105 ? -26.704 15.761 21.535 1.00 94.75 105 LEU A O 1
ATOM 821 N N . LEU A 1 106 ? -24.923 17.066 21.167 1.00 94.00 106 LEU A N 1
ATOM 822 C CA . LEU A 1 106 ? -25.428 18.224 21.921 1.00 94.00 106 LEU A CA 1
ATOM 823 C C . LEU A 1 106 ? -26.663 18.857 21.262 1.00 94.00 106 LEU A C 1
ATOM 825 O O . LEU A 1 106 ? -27.590 19.274 21.963 1.00 94.00 106 LEU A O 1
ATOM 829 N N . LEU A 1 107 ? -26.700 18.922 19.929 1.00 92.94 107 LEU A N 1
ATOM 830 C CA . LEU A 1 107 ? -27.857 19.409 19.175 1.00 92.94 107 LEU A CA 1
ATOM 831 C C . LEU A 1 107 ? -29.052 18.464 19.317 1.00 92.94 107 LEU A C 1
ATOM 833 O O . LEU A 1 107 ? -30.153 18.927 19.616 1.00 92.94 107 LEU A O 1
ATOM 837 N N . LEU A 1 108 ? -28.833 17.153 19.186 1.00 91.44 108 LEU A N 1
ATOM 838 C CA . LEU A 1 108 ? -29.863 16.138 19.419 1.00 91.44 108 LEU A CA 1
ATOM 839 C C . LEU A 1 108 ? -30.414 16.229 20.844 1.00 91.44 108 LEU A C 1
ATOM 841 O O . LEU A 1 108 ? -31.629 16.247 21.038 1.00 91.44 108 LEU A O 1
ATOM 845 N N . TRP A 1 109 ? -29.535 16.377 21.839 1.00 90.06 109 TRP A N 1
ATOM 846 C CA . TRP A 1 109 ? -29.947 16.591 23.224 1.00 90.06 109 TRP A CA 1
ATOM 847 C C . TRP A 1 109 ? -30.814 17.841 23.381 1.00 90.06 109 TRP A C 1
ATOM 849 O O . TRP A 1 109 ? -31.833 17.793 24.070 1.00 90.06 109 TRP A O 1
ATOM 859 N N . LYS A 1 110 ? -30.430 18.958 22.750 1.00 90.38 110 LYS A N 1
ATOM 860 C CA . LYS A 1 110 ? -31.210 20.201 22.776 1.00 90.38 110 LYS A CA 1
ATOM 861 C C . LYS A 1 110 ? -32.599 20.021 22.171 1.00 90.38 110 LYS A C 1
ATOM 863 O O . LYS A 1 110 ? -33.559 20.503 22.764 1.00 90.38 110 LYS A O 1
ATOM 868 N N . ILE A 1 111 ? -32.697 19.354 21.022 1.00 88.56 111 ILE A N 1
ATOM 869 C CA . ILE A 1 111 ? -33.969 19.127 20.325 1.00 88.56 111 ILE A CA 1
ATOM 870 C C . ILE A 1 111 ? -34.896 18.264 21.185 1.00 88.56 111 ILE A C 1
ATOM 872 O O . ILE A 1 111 ? -36.051 18.622 21.384 1.00 88.56 111 ILE A O 1
ATOM 876 N N . VAL A 1 112 ? -34.386 17.161 21.739 1.00 87.44 112 VAL A N 1
ATOM 877 C CA . VAL A 1 112 ? -35.198 16.200 22.505 1.00 87.44 112 VAL A CA 1
ATOM 878 C C . VAL A 1 112 ? -35.612 16.739 23.878 1.00 87.44 112 VAL A C 1
ATOM 880 O O . VAL A 1 112 ? -36.708 16.440 24.348 1.00 87.44 112 VAL A O 1
ATOM 883 N N . ASN A 1 113 ? -34.750 17.526 24.528 1.00 85.25 113 ASN A N 1
ATOM 884 C CA . ASN A 1 113 ? -34.976 18.016 25.893 1.00 85.25 113 ASN A CA 1
ATOM 885 C C . ASN A 1 113 ? -35.430 19.480 25.974 1.00 85.25 113 ASN A C 1
ATOM 887 O O . ASN A 1 113 ? -35.530 20.010 27.079 1.00 85.25 113 ASN A O 1
ATOM 891 N N . GLU A 1 114 ? -35.669 20.132 24.833 1.00 81.56 114 GLU A N 1
ATOM 892 C CA . GLU A 1 114 ? -36.103 21.535 24.730 1.00 81.56 114 GLU A CA 1
ATOM 893 C C . GLU A 1 114 ? -35.184 22.533 25.480 1.00 81.56 114 GLU A C 1
ATOM 895 O O . GLU A 1 114 ? -35.606 23.576 25.987 1.00 81.56 114 GLU A O 1
ATOM 900 N N . GLU A 1 115 ? -33.881 22.236 25.542 1.00 77.50 115 GLU A N 1
ATOM 901 C CA . GLU A 1 115 ? -32.882 23.055 26.243 1.00 77.50 115 GLU A CA 1
ATOM 902 C C . GLU A 1 115 ? -32.565 24.350 25.469 1.00 77.50 115 GLU A C 1
ATOM 904 O O . GLU A 1 115 ? -31.936 24.332 24.409 1.00 77.50 115 GLU A O 1
ATOM 909 N N . LYS A 1 116 ? -32.939 25.519 26.008 1.00 69.56 116 LYS A N 1
ATOM 910 C CA . LYS A 1 116 ? -32.820 26.798 25.273 1.00 69.56 116 LYS A CA 1
ATOM 911 C C . LYS A 1 116 ? -31.374 27.280 25.070 1.00 69.56 116 LYS A C 1
ATOM 913 O O . LYS A 1 116 ? -30.985 27.585 23.942 1.00 69.56 116 LYS A O 1
ATOM 918 N N . HIS A 1 117 ? -30.565 27.321 26.134 1.00 71.50 117 HIS A N 1
ATOM 919 C CA . HIS A 1 117 ? -29.214 27.923 26.098 1.00 71.50 117 HIS A CA 1
ATOM 920 C C . HIS A 1 117 ? -28.113 27.093 26.776 1.00 71.50 117 HIS A C 1
ATOM 922 O O . HIS A 1 117 ? -26.940 27.451 26.701 1.00 71.50 117 HIS A O 1
ATOM 928 N N . GLY A 1 118 ? -28.453 25.968 27.413 1.00 81.69 118 GLY A N 1
ATOM 929 C CA . GLY A 1 118 ? -27.499 25.183 28.202 1.00 81.69 118 GLY A CA 1
ATOM 930 C C . GLY A 1 118 ? -26.341 24.566 27.410 1.00 81.69 118 GLY A C 1
ATOM 931 O O . GLY A 1 118 ? -25.321 24.246 28.011 1.00 81.69 118 GLY A O 1
ATOM 932 N N . ILE A 1 119 ? -26.486 24.425 26.089 1.00 89.69 119 ILE A N 1
ATOM 933 C CA . ILE A 1 119 ? -25.523 23.726 25.226 1.00 89.69 119 ILE A CA 1
ATOM 934 C C . ILE A 1 119 ? -24.425 24.624 24.641 1.00 89.69 119 ILE A C 1
ATOM 936 O O . ILE A 1 119 ? -23.456 24.104 24.099 1.00 89.69 119 ILE A O 1
ATOM 940 N N . ILE A 1 120 ? -24.556 25.955 24.736 1.00 90.56 120 ILE A N 1
ATOM 941 C CA . ILE A 1 120 ? -23.660 26.894 24.037 1.00 90.56 120 ILE A CA 1
ATOM 942 C C . ILE A 1 120 ? -22.227 26.781 24.567 1.00 90.56 120 ILE A C 1
ATOM 944 O O . ILE A 1 120 ? -21.293 26.652 23.783 1.00 90.56 120 ILE A O 1
ATOM 948 N N . ALA A 1 121 ? -22.046 26.788 25.892 1.00 92.56 121 ALA A N 1
ATOM 949 C CA . ALA A 1 121 ? -20.711 26.706 26.482 1.00 92.56 121 ALA A CA 1
ATOM 950 C C . ALA A 1 121 ? -20.016 25.349 26.223 1.00 92.56 121 ALA A C 1
ATOM 952 O O . ALA A 1 121 ? -18.849 25.374 25.838 1.00 92.56 121 ALA A O 1
ATOM 953 N N . PRO A 1 122 ? -20.688 24.183 26.341 1.00 93.69 122 PRO A N 1
ATOM 954 C CA . PRO A 1 122 ? -20.124 22.907 25.904 1.00 93.69 122 PRO A CA 1
ATOM 955 C C . PRO A 1 122 ? -19.781 22.879 24.413 1.00 93.69 122 PRO A C 1
ATOM 957 O O . PRO A 1 122 ? -18.685 22.468 24.060 1.00 93.69 122 PRO A O 1
ATOM 960 N N . ALA A 1 123 ? -20.661 23.372 23.535 1.00 93.88 123 ALA A N 1
ATOM 961 C CA . ALA A 1 123 ? -20.386 23.408 22.098 1.00 93.88 123 ALA A CA 1
ATOM 962 C C . ALA A 1 123 ? -19.162 24.283 21.771 1.00 93.88 123 ALA A C 1
ATOM 964 O O . ALA A 1 123 ? -18.306 23.879 20.987 1.00 93.88 123 ALA A O 1
ATOM 965 N N . ALA A 1 124 ? -19.030 25.443 22.421 1.00 93.50 124 ALA A N 1
ATOM 966 C CA . ALA A 1 124 ? -17.855 26.300 22.286 1.00 93.50 124 ALA A CA 1
ATOM 967 C C . ALA A 1 124 ? -16.582 25.611 22.802 1.00 93.50 124 ALA A C 1
ATOM 969 O O . ALA A 1 124 ? -15.563 25.625 22.118 1.00 93.50 124 ALA A O 1
ATOM 970 N N . ALA A 1 125 ? -16.643 24.959 23.967 1.00 94.81 125 ALA A N 1
ATOM 971 C CA . ALA A 1 125 ? -15.518 24.206 24.522 1.00 94.81 125 ALA A CA 1
ATOM 972 C C . ALA A 1 125 ? -15.072 23.047 23.621 1.00 94.81 125 ALA A C 1
ATOM 974 O O . ALA A 1 125 ? -13.888 22.722 23.581 1.00 94.81 125 ALA A O 1
ATOM 975 N N . VAL A 1 126 ? -16.012 22.452 22.887 1.00 95.00 126 VAL A N 1
ATOM 976 C CA . VAL A 1 126 ? -15.745 21.364 21.950 1.00 95.00 126 VAL A CA 1
ATOM 977 C C . VAL A 1 126 ? -15.146 21.859 20.631 1.00 95.00 126 VAL A C 1
ATOM 979 O O . VAL A 1 126 ? -14.290 21.188 20.057 1.00 95.00 126 VAL A O 1
ATOM 982 N N . LEU A 1 127 ? -15.568 23.027 20.141 1.00 93.25 127 LEU A N 1
ATOM 983 C CA . LEU A 1 127 ? -15.140 23.559 18.844 1.00 93.25 127 LEU A CA 1
ATOM 984 C C . LEU A 1 127 ? -13.852 24.385 18.912 1.00 93.25 127 LEU A C 1
ATOM 986 O O . LEU A 1 127 ? -13.029 24.277 18.007 1.00 93.25 127 LEU A O 1
ATOM 990 N N . LEU A 1 128 ? -13.658 25.193 19.960 1.00 93.00 128 LEU A N 1
ATOM 991 C CA . LEU A 1 128 ? -12.531 26.132 20.064 1.00 93.00 128 LEU A CA 1
ATOM 992 C C . LEU A 1 128 ? -11.152 25.475 19.872 1.00 93.00 128 LEU A C 1
ATOM 994 O O . LEU A 1 128 ? -10.370 26.015 19.089 1.00 93.00 128 LEU A O 1
ATOM 998 N N . PRO A 1 129 ? -10.843 24.316 20.491 1.00 92.50 129 PRO A N 1
ATOM 999 C CA . PRO A 1 129 ? -9.560 23.643 20.280 1.00 92.50 129 PRO A CA 1
ATOM 1000 C C . PRO A 1 129 ? -9.295 23.275 18.815 1.00 92.50 129 PRO A C 1
ATOM 1002 O O . PRO A 1 129 ? -8.150 23.303 18.374 1.00 92.50 129 PRO A O 1
ATOM 1005 N N . ASN A 1 130 ? -10.350 22.956 18.059 1.00 89.38 130 ASN A N 1
ATOM 1006 C CA . ASN A 1 130 ? -10.274 22.367 16.721 1.00 89.38 130 ASN A CA 1
ATOM 1007 C C . ASN A 1 130 ? -10.713 23.331 15.605 1.00 89.38 130 ASN A C 1
ATOM 1009 O O . ASN A 1 130 ? -10.787 22.928 14.447 1.00 89.38 130 ASN A O 1
ATOM 1013 N N . ILE A 1 131 ? -10.976 24.604 15.924 1.00 86.06 131 ILE A N 1
ATOM 1014 C CA . ILE A 1 131 ? -11.591 25.564 14.995 1.00 86.06 131 ILE A CA 1
ATOM 1015 C C . ILE A 1 131 ? -10.762 25.783 13.726 1.00 86.06 131 ILE A C 1
ATOM 1017 O O . ILE A 1 131 ? -11.326 25.866 12.642 1.00 86.06 131 ILE A O 1
ATOM 1021 N N . VAL A 1 132 ? -9.430 25.808 13.842 1.00 82.81 132 VAL A N 1
ATOM 1022 C CA . VAL A 1 132 ? -8.520 25.971 12.697 1.00 82.81 132 VAL A CA 1
ATOM 1023 C C . VAL A 1 132 ? -8.589 24.754 11.782 1.00 82.81 132 VAL A C 1
ATOM 1025 O O . VAL A 1 132 ? -8.753 24.906 10.579 1.00 82.81 132 VAL A O 1
ATOM 1028 N N . THR A 1 133 ? -8.528 23.551 12.350 1.00 82.38 133 THR A N 1
ATOM 1029 C CA . THR A 1 133 ? -8.569 22.294 11.594 1.00 82.38 133 THR A CA 1
ATOM 1030 C C . THR A 1 133 ? -9.924 22.103 10.908 1.00 82.38 133 THR A C 1
ATOM 1032 O O . THR A 1 133 ? -9.972 21.715 9.746 1.00 82.38 133 THR A O 1
ATOM 1035 N N . ILE A 1 134 ? -11.022 22.437 11.596 1.00 80.75 134 ILE A N 1
ATOM 1036 C CA . ILE A 1 134 ? -12.380 22.413 11.031 1.00 80.75 134 ILE A CA 1
ATOM 1037 C C . ILE A 1 134 ? -12.533 23.480 9.937 1.00 80.75 134 ILE A C 1
ATOM 1039 O O . ILE A 1 134 ? -13.142 23.234 8.903 1.00 80.75 134 ILE A O 1
ATOM 1043 N N . TYR A 1 135 ? -11.971 24.673 10.128 1.00 81.69 135 TYR A N 1
ATOM 1044 C CA . TYR A 1 135 ? -11.999 25.711 9.101 1.00 81.69 135 TYR A CA 1
ATOM 1045 C C . TYR A 1 135 ? -11.209 25.292 7.857 1.00 81.69 135 TYR A C 1
ATOM 1047 O O . TYR A 1 135 ? -11.705 25.421 6.741 1.00 81.69 135 TYR A O 1
ATOM 1055 N N . GLN A 1 136 ? -10.006 24.748 8.037 1.00 79.38 136 GLN A N 1
ATOM 1056 C CA . GLN A 1 136 ? -9.168 24.271 6.939 1.00 79.38 136 GLN A CA 1
ATOM 1057 C C . GLN A 1 136 ? -9.818 23.106 6.186 1.00 79.38 136 GLN A C 1
ATOM 1059 O O . GLN A 1 136 ? -9.725 23.065 4.962 1.00 79.38 136 GLN A O 1
ATOM 1064 N N . SER A 1 137 ? -10.522 22.207 6.883 1.00 74.94 137 SER A N 1
ATOM 1065 C CA . SER A 1 137 ? -11.257 21.109 6.246 1.00 74.94 137 SER A CA 1
ATOM 1066 C C . SER A 1 137 ? -12.449 21.600 5.412 1.00 74.94 137 SER A C 1
ATOM 1068 O O . SER A 1 137 ? -12.744 21.019 4.372 1.00 74.94 137 SER A O 1
ATOM 1070 N N . LEU A 1 138 ? -13.101 22.698 5.814 1.00 76.25 138 LEU A N 1
ATOM 1071 C CA . LEU A 1 138 ? -14.203 23.312 5.062 1.00 76.25 138 LEU A CA 1
ATOM 1072 C C . LEU A 1 138 ? -13.723 24.200 3.901 1.00 76.25 138 LEU A C 1
ATOM 1074 O O . LEU A 1 138 ? -14.353 24.220 2.844 1.00 76.25 138 LEU A O 1
ATOM 1078 N N . ALA A 1 139 ? -12.639 24.956 4.094 1.00 75.94 139 ALA A N 1
ATOM 1079 C CA . ALA A 1 139 ? -12.161 25.957 3.138 1.00 75.94 139 ALA A CA 1
ATOM 1080 C C . ALA A 1 139 ? -11.170 25.394 2.102 1.00 75.94 139 ALA A C 1
ATOM 1082 O O . ALA A 1 139 ? -11.144 25.851 0.959 1.00 75.94 139 ALA A O 1
ATOM 1083 N N . GLY A 1 140 ? -10.342 24.417 2.482 1.00 73.06 140 GLY A N 1
ATOM 1084 C CA . GLY A 1 140 ? -9.272 23.877 1.646 1.00 73.06 140 GLY A CA 1
ATOM 1085 C C . GLY A 1 140 ? -9.585 22.477 1.135 1.00 73.06 140 GLY A C 1
ATOM 1086 O O . GLY A 1 140 ? -9.319 21.503 1.830 1.00 73.06 140 GLY A O 1
ATOM 1087 N N . LYS A 1 141 ? -10.061 22.348 -0.113 1.00 65.94 141 LYS A N 1
ATOM 1088 C CA . LYS A 1 141 ? -10.322 21.029 -0.732 1.00 65.94 141 LYS A CA 1
ATOM 1089 C C . LYS A 1 141 ? -9.082 20.119 -0.764 1.00 65.94 141 LYS A C 1
ATOM 1091 O O . LYS A 1 141 ? -9.231 18.916 -0.593 1.00 65.94 141 LYS A O 1
ATOM 1096 N N . GLY A 1 142 ? -7.882 20.682 -0.949 1.00 65.50 142 GLY A N 1
ATOM 1097 C CA . GLY A 1 142 ? -6.613 19.939 -0.881 1.00 65.50 142 GLY A CA 1
ATOM 1098 C C . GLY A 1 142 ? -6.309 19.437 0.532 1.00 65.50 142 GLY A C 1
ATOM 1099 O O . GLY A 1 142 ? -6.179 18.237 0.738 1.00 65.50 142 GLY A O 1
ATOM 1100 N N . PHE A 1 143 ? -6.349 20.336 1.524 1.00 66.75 143 PHE A N 1
ATOM 1101 C CA . PHE A 1 143 ? -6.173 19.988 2.939 1.00 66.75 143 PHE A CA 1
ATOM 1102 C C . PHE A 1 143 ? -7.185 18.934 3.408 1.00 66.75 143 PHE A C 1
ATOM 1104 O O . PHE A 1 143 ? -6.823 18.012 4.134 1.00 66.75 143 PHE A O 1
ATOM 1111 N N . TYR A 1 144 ? -8.444 19.052 2.979 1.00 64.50 144 TYR A N 1
ATOM 1112 C CA . TYR A 1 144 ? -9.484 18.064 3.245 1.00 64.50 144 TYR A CA 1
ATOM 1113 C C . TYR A 1 144 ? -9.130 16.698 2.657 1.00 64.50 144 TYR A C 1
ATOM 1115 O O . TYR A 1 144 ? -9.133 15.714 3.388 1.00 64.50 144 TYR A O 1
ATOM 1123 N N . ARG A 1 145 ? -8.769 16.626 1.368 1.00 64.94 145 ARG A N 1
ATOM 1124 C CA . ARG A 1 145 ? -8.444 15.343 0.731 1.00 64.94 145 ARG A CA 1
ATOM 1125 C C . ARG A 1 145 ? -7.211 14.682 1.348 1.00 64.94 145 ARG A C 1
ATOM 1127 O O . ARG A 1 145 ? -7.276 13.499 1.661 1.00 64.94 145 ARG A O 1
ATOM 1134 N N . GLU A 1 146 ? -6.151 15.442 1.599 1.00 65.69 146 GLU A N 1
ATOM 1135 C CA . GLU A 1 146 ? -4.904 14.933 2.188 1.00 65.69 146 GLU A CA 1
ATOM 1136 C C . GLU A 1 146 ? -5.070 14.481 3.646 1.00 65.69 146 GLU A C 1
ATOM 1138 O O . GLU A 1 146 ? -4.531 13.456 4.049 1.00 65.69 146 GLU A O 1
ATOM 1143 N N . ASN A 1 147 ? -5.828 15.221 4.460 1.00 62.16 147 ASN A N 1
ATOM 1144 C CA . ASN A 1 147 ? -5.897 14.947 5.899 1.00 62.16 147 ASN A CA 1
ATOM 1145 C C 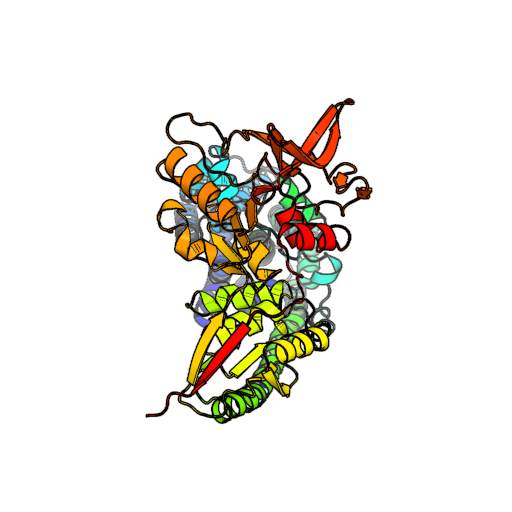. ASN A 1 147 ? -7.127 14.127 6.306 1.00 62.16 147 ASN A C 1
ATOM 1147 O O . ASN A 1 147 ? -7.101 13.484 7.356 1.00 62.16 147 ASN A O 1
ATOM 1151 N N . PHE A 1 148 ? -8.196 14.138 5.501 1.00 61.62 148 PHE A N 1
ATOM 1152 C CA . PHE A 1 148 ? -9.478 13.516 5.841 1.00 61.62 148 PHE A CA 1
ATOM 1153 C C . PHE A 1 148 ? -9.960 12.440 4.864 1.00 61.62 148 PHE A C 1
ATOM 1155 O O . PHE A 1 148 ? -10.819 11.670 5.295 1.00 61.62 148 PHE A O 1
ATOM 1162 N N . CYS A 1 149 ? -9.410 12.334 3.641 1.00 60.16 149 CYS A N 1
ATOM 1163 C CA . CYS A 1 149 ? -9.899 11.405 2.606 1.00 60.16 149 CYS A CA 1
ATOM 1164 C C . CYS A 1 149 ? -8.939 10.301 2.153 1.00 60.16 149 CYS A C 1
ATOM 1166 O O . CYS A 1 149 ? -9.304 9.559 1.245 1.00 60.16 149 CYS A O 1
ATOM 1168 N N . ILE A 1 150 ? -7.746 10.159 2.737 1.00 53.09 150 ILE A N 1
ATOM 1169 C CA . ILE A 1 150 ? -6.841 9.071 2.338 1.00 53.09 150 ILE A CA 1
ATOM 1170 C C . ILE A 1 150 ? -7.304 7.747 2.955 1.00 53.09 150 ILE A C 1
ATOM 1172 O O . ILE A 1 150 ? -7.224 7.604 4.176 1.00 53.09 150 ILE A O 1
ATOM 1176 N N . SER A 1 151 ? -7.728 6.804 2.106 1.00 50.53 151 SER A N 1
ATOM 1177 C CA . SER A 1 151 ? -7.401 5.369 2.207 1.00 50.53 151 SER A CA 1
ATOM 1178 C C . SER A 1 151 ? -8.028 4.567 1.056 1.00 50.53 151 SER A C 1
ATOM 1180 O O . SER A 1 151 ? -9.256 4.494 0.960 1.00 50.53 151 SER A O 1
ATOM 1182 N N . GLU A 1 152 ? -7.180 3.929 0.252 1.00 43.44 152 GLU A N 1
ATOM 1183 C CA . GLU A 1 152 ? -7.464 2.631 -0.375 1.00 43.44 152 GLU A CA 1
ATOM 1184 C C . GLU A 1 152 ? -7.193 1.522 0.668 1.00 43.44 152 GLU A C 1
ATOM 1186 O O . GLU A 1 152 ? -6.402 1.708 1.599 1.00 43.44 152 GLU A O 1
ATOM 1191 N N . ASP A 1 153 ? -7.950 0.428 0.568 1.00 50.91 153 ASP A N 1
ATOM 1192 C CA . ASP A 1 153 ? -7.788 -0.848 1.283 1.00 50.91 153 ASP A CA 1
ATOM 1193 C C . ASP A 1 153 ? -7.896 -0.889 2.814 1.00 50.91 153 ASP A C 1
ATOM 1195 O O . ASP A 1 153 ? -7.047 -1.433 3.520 1.00 50.91 153 ASP A O 1
ATOM 1199 N N . THR A 1 154 ? -9.021 -0.435 3.380 1.00 54.47 154 THR A N 1
ATOM 1200 C CA . THR A 1 154 ? -9.446 -0.957 4.697 1.00 54.47 154 THR A CA 1
ATOM 1201 C C . THR A 1 154 ? -10.656 -1.864 4.547 1.00 54.47 154 THR A C 1
ATOM 1203 O O . THR A 1 154 ? -11.730 -1.419 4.139 1.00 54.47 154 THR A O 1
ATOM 1206 N N . ILE A 1 155 ? -10.509 -3.131 4.939 1.00 60.00 155 ILE A N 1
ATOM 1207 C CA . ILE A 1 155 ? -11.611 -4.096 4.968 1.00 60.00 155 ILE A CA 1
ATOM 1208 C C . ILE A 1 155 ? -12.652 -3.624 5.991 1.00 60.00 155 ILE A C 1
ATOM 1210 O O . ILE A 1 155 ? -12.434 -3.642 7.204 1.00 60.00 155 ILE A O 1
ATOM 1214 N N . ILE A 1 156 ? -13.807 -3.177 5.495 1.00 75.12 156 ILE A N 1
ATOM 1215 C CA . ILE A 1 156 ? -14.964 -2.839 6.324 1.00 75.12 156 ILE A CA 1
ATOM 1216 C C . ILE A 1 156 ? -15.818 -4.098 6.481 1.00 75.12 156 ILE A C 1
ATOM 1218 O O . ILE A 1 156 ? -16.432 -4.584 5.528 1.00 75.12 156 ILE A O 1
ATOM 1222 N N . PHE A 1 157 ? -15.902 -4.605 7.705 1.00 79.31 157 PHE A N 1
ATOM 1223 C CA . PHE A 1 157 ? -16.640 -5.829 7.994 1.00 79.31 157 PHE A CA 1
ATOM 1224 C C . PHE A 1 157 ? -18.158 -5.642 7.910 1.00 79.31 157 PHE A C 1
ATOM 1226 O O . PHE A 1 157 ? -18.709 -4.553 8.130 1.00 79.31 157 PHE A O 1
ATOM 1233 N N . SER A 1 158 ? -18.857 -6.732 7.590 1.00 85.50 158 SER A N 1
ATOM 1234 C CA . SER A 1 158 ? -20.315 -6.729 7.583 1.00 85.50 158 SER A CA 1
ATOM 1235 C C . SER A 1 158 ? -20.861 -6.714 9.012 1.00 85.50 158 SER A C 1
ATOM 1237 O O . SER A 1 158 ? -20.231 -7.196 9.956 1.00 85.50 158 SER A O 1
ATOM 1239 N N . ILE A 1 159 ? -22.087 -6.211 9.178 1.00 85.94 159 ILE A N 1
ATOM 1240 C CA . ILE A 1 159 ? -22.768 -6.218 10.481 1.00 85.94 159 ILE A CA 1
ATOM 1241 C C . ILE A 1 159 ? -22.917 -7.633 11.070 1.00 85.94 159 ILE A C 1
ATOM 1243 O O . ILE A 1 159 ? -22.936 -7.794 12.288 1.00 85.94 159 ILE A O 1
ATOM 1247 N N . LYS A 1 160 ? -23.022 -8.659 10.212 1.00 85.62 160 LYS A N 1
ATOM 1248 C CA . LYS A 1 160 ? -23.160 -10.057 10.641 1.00 85.62 160 LYS A CA 1
ATOM 1249 C C . LYS A 1 160 ? -21.872 -10.563 11.276 1.00 85.62 160 LYS A C 1
ATOM 1251 O O . LYS A 1 160 ? -21.937 -11.274 12.273 1.00 85.62 160 LYS A O 1
ATOM 1256 N N . ASP A 1 161 ? -20.737 -10.159 10.722 1.00 84.19 161 ASP A N 1
ATOM 1257 C CA . ASP A 1 161 ? -19.428 -10.624 11.160 1.00 84.19 161 ASP A CA 1
ATOM 1258 C C . ASP A 1 161 ? -19.057 -9.960 12.486 1.00 84.19 161 ASP A C 1
ATOM 1260 O O . ASP A 1 161 ? -18.779 -10.648 13.465 1.00 84.19 161 ASP A O 1
ATOM 1264 N N . VAL A 1 162 ? -19.190 -8.633 12.591 1.00 86.12 162 VAL A N 1
ATOM 1265 C CA . VAL A 1 162 ? -18.827 -7.910 13.827 1.00 86.12 162 VAL A CA 1
ATOM 1266 C C . VAL A 1 162 ? -19.756 -8.205 15.009 1.00 86.12 162 VAL A C 1
ATOM 1268 O O . VAL A 1 162 ? -19.377 -7.990 16.157 1.00 86.12 162 VAL A O 1
ATOM 1271 N N . LEU A 1 163 ? -20.974 -8.701 14.768 1.00 87.12 163 LEU A N 1
ATOM 1272 C CA . LEU A 1 163 ? -21.890 -9.159 15.823 1.00 87.12 163 LEU A CA 1
ATOM 1273 C C . LEU A 1 163 ? -21.772 -10.658 16.113 1.00 87.12 163 LEU A C 1
ATOM 1275 O O . LEU A 1 163 ? -22.480 -11.156 16.990 1.00 87.12 163 LEU A O 1
ATOM 1279 N N . ASN A 1 164 ? -20.895 -11.381 15.418 1.00 86.69 164 ASN A N 1
ATOM 1280 C CA . ASN A 1 164 ? -20.680 -12.800 15.642 1.00 86.69 164 ASN A CA 1
ATOM 1281 C C . ASN A 1 164 ? -19.590 -13.012 16.718 1.00 86.69 164 ASN A C 1
ATOM 1283 O O . ASN A 1 164 ? -18.402 -12.867 16.424 1.00 86.69 164 ASN A O 1
ATOM 1287 N N . PRO A 1 165 ? -19.954 -13.421 17.952 1.00 82.25 165 PRO A N 1
ATOM 1288 C CA . PRO A 1 165 ? -18.996 -13.597 19.047 1.00 82.25 165 PRO A CA 1
ATOM 1289 C C . PRO A 1 165 ? -18.012 -14.748 18.808 1.00 82.25 165 PRO A C 1
ATOM 1291 O O . PRO A 1 165 ? -17.024 -14.863 19.527 1.00 82.25 165 PRO A O 1
ATOM 1294 N N . VAL A 1 166 ? -18.286 -15.616 17.826 1.00 81.50 166 VAL A N 1
ATOM 1295 C CA . VAL A 1 166 ? -17.437 -16.757 17.475 1.00 81.50 166 VAL A CA 1
ATOM 1296 C C . VAL A 1 166 ? -16.735 -16.592 16.128 1.00 81.50 166 VAL A C 1
ATOM 1298 O O . VAL A 1 166 ? -16.134 -17.551 15.653 1.00 81.50 166 VAL A O 1
ATOM 1301 N N . TYR A 1 167 ? -16.795 -15.413 15.494 1.00 79.62 167 TYR A N 1
ATOM 1302 C CA . TYR A 1 167 ? -16.159 -15.196 14.189 1.00 79.62 167 TYR A CA 1
ATOM 1303 C C . TYR A 1 167 ? -14.660 -15.493 14.245 1.00 79.62 167 TYR A C 1
ATOM 1305 O O . TYR A 1 167 ? -14.179 -16.343 13.498 1.00 79.62 167 TYR A O 1
ATOM 1313 N N . ASN A 1 168 ? -13.971 -14.879 15.209 1.00 70.19 168 ASN A N 1
ATOM 1314 C CA . ASN A 1 168 ? -12.533 -15.049 15.428 1.00 70.19 168 ASN A CA 1
ATOM 1315 C C . ASN A 1 168 ? -12.161 -16.467 15.907 1.00 70.19 168 ASN A C 1
ATOM 1317 O O . ASN A 1 168 ? -10.991 -16.817 15.910 1.00 70.19 168 ASN A O 1
ATOM 1321 N N . LEU A 1 169 ? -13.142 -17.304 16.293 1.00 70.81 169 LEU A N 1
ATOM 1322 C CA . LEU A 1 169 ? -12.905 -18.728 16.584 1.00 70.81 169 LEU A CA 1
ATOM 1323 C C . LEU A 1 169 ? -12.813 -19.583 15.314 1.00 70.81 169 LEU A C 1
ATOM 1325 O O . LEU A 1 169 ? -12.372 -20.725 15.382 1.00 70.81 169 LEU A O 1
ATOM 1329 N N . ARG A 1 170 ? -13.353 -19.093 14.194 1.00 68.94 170 ARG A N 1
ATOM 1330 C CA . ARG A 1 170 ? -13.602 -19.887 12.981 1.00 68.94 170 ARG A CA 1
ATOM 1331 C C . ARG A 1 170 ? -12.826 -19.409 11.760 1.00 68.94 170 ARG A C 1
ATOM 1333 O O . ARG A 1 170 ? -12.845 -20.107 10.754 1.00 68.94 170 ARG A O 1
ATOM 1340 N N . HIS A 1 171 ? -12.200 -18.240 11.841 1.00 65.00 171 HIS A N 1
ATOM 1341 C CA . HIS A 1 171 ? -11.496 -17.611 10.732 1.00 65.00 171 HIS A CA 1
ATOM 1342 C C . HIS A 1 171 ? -10.113 -17.155 11.194 1.00 65.00 171 HIS A C 1
ATOM 1344 O O . HIS A 1 171 ? -9.947 -16.753 12.347 1.00 65.00 171 HIS A O 1
ATOM 1350 N N . ASP A 1 172 ? -9.147 -17.207 10.278 1.00 56.44 172 ASP A N 1
ATOM 1351 C CA . ASP A 1 172 ? -7.766 -16.781 10.525 1.00 56.44 172 ASP A CA 1
ATOM 1352 C C . ASP A 1 172 ? -7.644 -15.249 10.608 1.00 56.44 172 ASP A C 1
ATOM 1354 O O . ASP A 1 172 ? -6.775 -14.716 11.299 1.00 56.44 172 ASP A O 1
ATOM 1358 N N . GLU A 1 173 ? -8.554 -14.522 9.953 1.00 61.28 173 GLU A N 1
ATOM 1359 C CA . GLU A 1 173 ? -8.646 -13.068 10.051 1.00 61.28 173 GLU A CA 1
ATOM 1360 C C . GLU A 1 173 ? -9.320 -12.641 11.357 1.00 61.28 173 GLU A C 1
ATOM 1362 O O . GLU A 1 173 ? -10.475 -12.970 11.639 1.00 61.28 173 GLU A O 1
ATOM 1367 N N . SER A 1 174 ? -8.593 -11.854 12.149 1.00 65.19 174 SER A N 1
ATOM 1368 C CA . SER A 1 174 ? -9.114 -11.260 13.377 1.00 65.19 174 SER A CA 1
ATOM 1369 C C . SER A 1 174 ? -9.920 -10.006 13.059 1.00 65.19 174 SER A C 1
ATOM 1371 O O . SER A 1 174 ? -9.362 -9.010 12.605 1.00 65.19 174 SER A O 1
ATOM 1373 N N . ILE A 1 175 ? -11.215 -10.019 13.368 1.00 74.25 175 ILE A N 1
ATOM 1374 C CA . ILE A 1 175 ? -12.092 -8.849 13.234 1.00 74.25 175 ILE A CA 1
ATOM 1375 C C . ILE A 1 175 ? -12.445 -8.273 14.605 1.00 74.25 175 ILE A C 1
ATOM 1377 O O . ILE A 1 175 ? -12.389 -8.960 15.633 1.00 74.25 175 ILE A O 1
ATOM 1381 N N . TYR A 1 176 ? -12.864 -7.009 14.640 1.00 74.88 176 TYR A N 1
ATOM 1382 C CA . TYR A 1 176 ? -13.387 -6.421 15.868 1.00 74.88 176 TYR A CA 1
ATOM 1383 C C . TYR A 1 176 ? -14.825 -6.906 16.122 1.00 74.88 176 TYR A C 1
ATOM 1385 O O . TYR A 1 176 ? -15.738 -6.676 15.331 1.00 74.88 176 TYR A O 1
ATOM 1393 N N . TYR A 1 177 ? -15.039 -7.573 17.256 1.00 85.44 177 TYR A N 1
ATOM 1394 C CA . TYR A 1 177 ? -16.381 -7.884 17.749 1.00 85.44 177 TYR A CA 1
ATOM 1395 C C . TYR A 1 177 ? -16.993 -6.631 18.392 1.00 85.44 177 TYR A C 1
ATOM 1397 O O . TYR A 1 177 ? -16.284 -5.792 18.948 1.00 85.44 177 TYR A O 1
ATOM 1405 N N . PHE A 1 178 ? -18.310 -6.483 18.301 1.00 85.12 178 PHE A N 1
ATOM 1406 C CA . PHE A 1 178 ? -19.030 -5.283 18.726 1.00 85.12 178 PHE A CA 1
ATOM 1407 C C . PHE A 1 178 ? -19.823 -5.431 20.024 1.00 85.12 178 PHE A C 1
ATOM 1409 O O . PHE A 1 178 ? -20.186 -4.441 20.657 1.00 85.12 178 PHE A O 1
ATOM 1416 N N . GLY A 1 179 ? -20.056 -6.663 20.458 1.00 88.88 179 GLY A N 1
ATOM 1417 C CA . GLY A 1 179 ? -20.847 -6.924 21.648 1.00 88.88 179 GLY A CA 1
ATOM 1418 C C . GLY A 1 179 ? -22.344 -6.896 21.366 1.00 88.88 179 GLY A C 1
ATOM 1419 O O . GLY A 1 179 ? -22.988 -5.844 21.360 1.00 88.88 179 GLY A O 1
ATOM 1420 N N . ILE A 1 180 ? -22.926 -8.077 21.160 1.00 90.69 180 ILE A N 1
ATOM 1421 C CA . ILE A 1 180 ? -24.371 -8.229 20.997 1.00 90.69 180 ILE A CA 1
ATOM 1422 C C . ILE A 1 180 ? -25.111 -7.793 22.263 1.00 90.69 180 ILE A C 1
ATOM 1424 O O . ILE A 1 180 ? -26.174 -7.179 22.174 1.00 90.69 180 ILE A O 1
ATOM 1428 N N . VAL A 1 181 ? -24.541 -8.043 23.445 1.00 92.50 181 VAL A N 1
ATOM 1429 C CA . VAL A 1 181 ? -25.143 -7.618 24.708 1.00 92.50 181 VAL A CA 1
ATOM 1430 C C . VAL A 1 181 ? -25.054 -6.107 24.858 1.00 92.50 181 VAL A C 1
ATOM 1432 O O . VAL A 1 181 ? -26.031 -5.501 25.294 1.00 92.50 181 VAL A O 1
ATOM 1435 N N . ILE A 1 182 ? -23.946 -5.475 24.465 1.00 93.88 182 ILE A N 1
ATOM 1436 C CA . ILE A 1 182 ? -23.825 -4.009 24.449 1.00 93.88 182 ILE A CA 1
ATOM 1437 C C . ILE A 1 182 ? -24.915 -3.396 23.560 1.00 93.88 182 ILE A C 1
ATOM 1439 O O . ILE A 1 182 ? -25.605 -2.468 23.993 1.00 93.88 182 ILE A O 1
ATOM 1443 N N . LEU A 1 183 ? -25.133 -3.946 22.361 1.00 93.69 183 LEU A N 1
ATOM 1444 C CA . LEU A 1 183 ? -26.185 -3.483 21.454 1.00 93.69 183 LEU A CA 1
ATOM 1445 C C . LEU A 1 183 ? -27.587 -3.669 22.060 1.00 93.69 183 LEU A C 1
ATOM 1447 O O . LEU A 1 183 ? -28.396 -2.738 22.048 1.00 93.69 183 LEU A O 1
ATOM 1451 N N . LEU A 1 184 ? -27.870 -4.832 22.652 1.00 93.62 184 LEU A N 1
ATOM 1452 C CA . LEU A 1 184 ? -29.141 -5.094 23.337 1.00 93.62 184 LEU A CA 1
ATOM 1453 C C . LEU A 1 184 ? -29.346 -4.166 24.543 1.00 93.62 184 LEU A C 1
ATOM 1455 O O . LEU A 1 184 ? -30.451 -3.665 24.751 1.00 93.62 184 LEU A O 1
ATOM 1459 N N . CYS A 1 185 ? -28.287 -3.880 25.303 1.00 93.94 185 CYS A N 1
ATOM 1460 C CA . CYS A 1 185 ? -28.307 -2.912 26.398 1.00 93.94 185 CYS A CA 1
ATOM 1461 C C . CYS A 1 185 ? -28.609 -1.503 25.889 1.00 93.94 185 CYS A C 1
ATOM 1463 O O . CYS A 1 185 ? -29.370 -0.782 26.533 1.00 93.94 185 CYS A O 1
ATOM 1465 N N . ALA A 1 186 ? -28.056 -1.111 24.739 1.00 95.25 186 ALA A N 1
ATOM 1466 C CA . ALA A 1 186 ? -28.330 0.185 24.135 1.00 95.25 186 ALA A CA 1
ATOM 1467 C C . ALA A 1 186 ? -29.788 0.299 23.667 1.00 95.25 186 ALA A C 1
ATOM 1469 O O . ALA A 1 186 ? -30.448 1.294 23.963 1.00 95.25 186 ALA A O 1
ATOM 1470 N N . VAL A 1 187 ? -30.331 -0.736 23.018 1.00 95.94 187 VAL A N 1
ATOM 1471 C CA . VAL A 1 187 ? -31.747 -0.781 22.609 1.00 95.94 187 VAL A CA 1
ATOM 1472 C C . VAL A 1 187 ? -32.668 -0.742 23.832 1.00 95.94 187 VAL A C 1
ATOM 1474 O O . VAL A 1 187 ? -33.608 0.053 23.882 1.00 95.94 187 VAL A O 1
ATOM 1477 N N . PHE A 1 188 ? -32.371 -1.540 24.860 1.00 94.56 188 PHE A N 1
ATOM 1478 C CA . PHE A 1 188 ? -33.118 -1.531 26.117 1.00 94.56 188 PHE A CA 1
ATOM 1479 C C . PHE A 1 188 ? -33.040 -0.166 26.819 1.00 94.56 188 PHE A C 1
ATOM 1481 O O . PHE A 1 188 ? -34.052 0.357 27.287 1.00 94.56 188 PHE A O 1
ATOM 1488 N N . GLY A 1 189 ? -31.858 0.449 26.843 1.00 93.56 189 GLY A N 1
ATOM 1489 C CA . GLY A 1 189 ? -31.634 1.791 27.372 1.00 93.56 189 GLY A CA 1
ATOM 1490 C C . GLY A 1 189 ? -32.411 2.865 26.624 1.00 93.56 189 GLY A C 1
ATOM 1491 O O . GLY A 1 189 ? -33.008 3.743 27.248 1.00 93.56 189 GLY A O 1
ATOM 1492 N N . PHE A 1 190 ? -32.479 2.778 25.300 1.00 94.75 190 PHE A N 1
ATOM 1493 C CA . PHE A 1 190 ? -33.273 3.692 24.488 1.00 94.75 190 PHE A CA 1
ATOM 1494 C C . PHE A 1 190 ? -34.773 3.616 24.823 1.00 94.75 190 PHE A C 1
ATOM 1496 O O . PHE A 1 190 ? -35.426 4.653 24.948 1.00 94.75 190 PHE A O 1
ATOM 1503 N N . ILE A 1 191 ? -35.308 2.408 25.028 1.00 92.56 191 ILE A N 1
ATOM 1504 C CA . ILE A 1 191 ? -36.739 2.190 25.294 1.00 92.56 191 ILE A CA 1
ATOM 1505 C C . ILE A 1 191 ? -37.110 2.527 26.746 1.00 92.56 191 ILE A C 1
ATOM 1507 O O . ILE A 1 191 ? -38.150 3.135 26.997 1.00 92.56 191 ILE A O 1
ATOM 1511 N N . CYS A 1 192 ? -36.286 2.116 27.714 1.00 91.00 192 CYS A N 1
ATOM 1512 C CA . CYS A 1 192 ? -36.653 2.118 29.133 1.00 91.00 192 CYS A CA 1
ATOM 1513 C C . CYS A 1 192 ? -36.022 3.248 29.961 1.00 91.00 192 CYS A C 1
ATOM 1515 O O . CYS A 1 192 ? -36.422 3.444 31.115 1.00 91.00 192 CYS A O 1
ATOM 1517 N N . SER A 1 193 ? -35.028 3.974 29.438 1.00 89.12 193 SER A N 1
ATOM 1518 C CA . SER A 1 193 ? -34.457 5.121 30.156 1.00 89.12 193 SER A CA 1
ATOM 1519 C C . SER A 1 193 ? -35.317 6.378 30.002 1.00 89.12 193 SER A C 1
ATOM 1521 O O . SER A 1 193 ? -36.215 6.461 29.166 1.00 89.12 193 SER A O 1
ATOM 1523 N N . HIS A 1 194 ? -35.078 7.377 30.854 1.00 80.38 194 HIS A N 1
ATOM 1524 C CA . HIS A 1 194 ? -35.822 8.633 30.791 1.00 80.38 194 HIS A CA 1
ATOM 1525 C C . HIS A 1 194 ? -35.564 9.350 29.455 1.00 80.38 194 HIS A C 1
ATOM 1527 O O . HIS A 1 194 ? -34.454 9.284 28.925 1.00 80.38 194 HIS A O 1
ATOM 1533 N N . ARG A 1 195 ? -36.530 10.160 28.987 1.00 67.19 195 ARG A N 1
ATOM 1534 C CA . ARG A 1 195 ? -36.414 11.018 27.782 1.00 67.19 195 ARG A CA 1
ATOM 1535 C C . ARG A 1 195 ? -35.134 11.862 27.697 1.00 67.19 195 ARG A C 1
ATOM 1537 O O . ARG A 1 195 ? -34.783 12.319 26.624 1.00 67.19 195 ARG A O 1
ATOM 1544 N N . LYS A 1 196 ? -34.451 12.081 28.827 1.00 74.56 196 LYS A N 1
ATOM 1545 C CA . LYS A 1 196 ? -33.206 12.849 28.863 1.00 74.56 196 LYS A CA 1
ATOM 1546 C C . LYS A 1 196 ? -32.029 12.013 28.371 1.00 74.56 196 LYS A C 1
ATOM 1548 O O . LYS A 1 196 ? -31.289 12.471 27.520 1.00 74.56 196 LYS A O 1
ATOM 1553 N N . THR A 1 197 ? -31.877 10.786 28.862 1.00 83.75 197 THR A N 1
ATOM 1554 C CA . THR A 1 197 ? -30.714 9.924 28.593 1.00 83.75 197 THR A CA 1
ATOM 1555 C C . THR A 1 197 ? -30.895 8.996 27.393 1.00 83.75 197 THR A C 1
ATOM 1557 O O . THR A 1 197 ? -29.901 8.531 26.841 1.00 83.75 197 THR A O 1
ATOM 1560 N N . ASN A 1 198 ? -32.133 8.732 26.958 1.00 89.12 198 ASN A N 1
ATOM 1561 C CA . ASN A 1 198 ? -32.407 7.797 25.860 1.00 89.12 198 ASN A CA 1
ATOM 1562 C C . ASN A 1 198 ? -31.745 8.202 24.530 1.00 89.12 198 ASN A C 1
ATOM 1564 O O . ASN A 1 198 ? -31.311 7.336 23.773 1.00 89.12 198 ASN A O 1
ATOM 1568 N N . ILE A 1 199 ? -31.596 9.505 24.271 1.00 92.06 199 ILE A N 1
ATOM 1569 C CA . ILE A 1 199 ? -30.985 10.019 23.043 1.00 92.06 199 ILE A CA 1
ATOM 1570 C C . ILE A 1 199 ? -29.513 9.621 22.909 1.00 92.06 199 ILE A C 1
ATOM 1572 O O . ILE A 1 199 ? -29.045 9.390 21.800 1.00 92.06 199 ILE A O 1
ATOM 1576 N N . MET A 1 200 ? -28.794 9.472 24.026 1.00 93.88 200 MET A N 1
ATOM 1577 C CA . MET A 1 200 ? -27.394 9.038 24.018 1.00 93.88 200 MET A CA 1
ATOM 1578 C C . MET A 1 200 ? -27.265 7.560 23.623 1.00 93.88 200 MET A C 1
ATOM 1580 O O . MET A 1 200 ? -26.338 7.202 22.899 1.00 93.88 200 MET A O 1
ATOM 1584 N N . PHE A 1 201 ? -28.223 6.717 24.028 1.00 96.00 201 PHE A N 1
ATOM 1585 C CA . PHE A 1 201 ? -28.296 5.325 23.575 1.00 96.00 201 PHE A CA 1
ATOM 1586 C C . PHE A 1 201 ? -28.603 5.235 22.078 1.00 96.00 201 PHE A C 1
ATOM 1588 O O . PHE A 1 201 ? -27.898 4.533 21.355 1.00 96.00 201 PHE A O 1
ATOM 1595 N N . LEU A 1 202 ? -29.603 5.985 21.598 1.00 94.88 202 LEU A N 1
ATOM 1596 C CA . LEU A 1 202 ? -29.946 6.024 20.172 1.00 94.88 202 LEU A CA 1
ATOM 1597 C C . LEU A 1 202 ? -28.774 6.521 19.321 1.00 94.88 202 LEU A C 1
ATOM 1599 O O . LEU A 1 202 ? -28.477 5.944 18.279 1.00 94.88 202 LEU A O 1
ATOM 1603 N N . TYR A 1 203 ? -28.092 7.569 19.782 1.00 95.56 203 TYR A N 1
ATOM 1604 C CA . TYR A 1 203 ? -26.922 8.121 19.112 1.00 95.56 203 TYR A CA 1
ATOM 1605 C C . TYR A 1 203 ? -25.767 7.115 19.039 1.00 95.56 203 TYR A C 1
ATOM 1607 O O . TYR A 1 203 ? -25.131 6.984 17.996 1.00 95.56 203 TYR A O 1
ATOM 1615 N N . GLY A 1 204 ? -25.532 6.359 20.115 1.00 95.56 204 GLY A N 1
ATOM 1616 C CA . GLY A 1 204 ? -24.550 5.279 20.113 1.00 95.56 204 GLY A CA 1
ATOM 1617 C C . GLY A 1 204 ? -24.859 4.208 19.067 1.00 95.56 204 GLY A C 1
ATOM 1618 O O . GLY A 1 204 ? -23.987 3.875 18.265 1.00 95.56 204 GLY A O 1
ATOM 1619 N N . ILE A 1 205 ? -26.110 3.735 19.011 1.00 94.62 205 ILE A N 1
ATOM 1620 C CA . ILE A 1 205 ? -26.561 2.772 17.991 1.00 94.62 205 ILE A CA 1
ATOM 1621 C C . ILE A 1 205 ? -26.357 3.351 16.589 1.00 94.62 205 ILE A C 1
ATOM 1623 O O . ILE A 1 205 ? -25.800 2.682 15.727 1.00 94.62 205 ILE A O 1
ATOM 1627 N N . PHE A 1 206 ? -26.758 4.606 16.370 1.00 94.50 206 PHE A N 1
ATOM 1628 C CA . PHE A 1 206 ? -26.596 5.283 15.086 1.00 94.50 206 PHE A CA 1
ATOM 1629 C C . PHE A 1 206 ? -25.132 5.292 14.633 1.00 94.50 206 PHE A C 1
ATOM 1631 O O . PHE A 1 206 ? -24.845 4.837 13.532 1.00 94.50 206 PHE A O 1
ATOM 1638 N N . LEU A 1 207 ? -24.195 5.715 15.485 1.00 94.06 207 LEU A N 1
ATOM 1639 C CA . LEU A 1 207 ? -22.768 5.738 15.140 1.00 94.06 207 LEU A CA 1
ATOM 1640 C C . LEU A 1 207 ? -22.188 4.352 14.828 1.00 94.06 207 LEU A C 1
ATOM 1642 O O . LEU A 1 207 ? -21.364 4.227 13.929 1.00 94.06 207 LEU A O 1
ATOM 1646 N N . MET A 1 208 ? -22.643 3.316 15.530 1.00 91.44 208 MET A N 1
ATOM 1647 C CA . MET A 1 208 ? -22.212 1.928 15.320 1.00 91.44 208 MET A CA 1
ATOM 1648 C C . MET A 1 208 ? -22.611 1.386 13.939 1.00 91.44 208 MET A C 1
ATOM 1650 O O . MET A 1 208 ? -21.958 0.507 13.381 1.00 91.44 208 MET A O 1
ATOM 1654 N N . VAL A 1 209 ? -23.677 1.925 13.347 1.00 90.38 209 VAL A N 1
ATOM 1655 C CA . VAL A 1 209 ? -24.079 1.573 11.981 1.00 90.38 209 VAL A CA 1
ATOM 1656 C C . VAL A 1 209 ? -23.140 2.205 10.944 1.00 90.38 209 VAL A C 1
ATOM 1658 O O . VAL A 1 209 ? -22.854 1.591 9.920 1.00 90.38 209 VAL A O 1
ATOM 1661 N N . PHE A 1 210 ? -22.589 3.389 11.227 1.00 89.12 210 PHE A N 1
ATOM 1662 C CA . PHE A 1 210 ? -21.622 4.072 10.352 1.00 89.12 210 PHE A CA 1
ATOM 1663 C C . PHE A 1 210 ? -20.229 3.437 10.342 1.00 89.12 210 PHE A C 1
ATOM 1665 O O . PHE A 1 210 ? -19.366 3.878 9.589 1.00 89.12 210 PHE A O 1
ATOM 1672 N N . THR A 1 211 ? -20.012 2.398 11.144 1.00 87.75 211 THR A N 1
ATOM 1673 C CA . THR A 1 211 ? -18.753 1.646 11.201 1.00 87.75 211 THR A CA 1
ATOM 1674 C C . THR A 1 211 ? -18.806 0.294 10.489 1.00 87.75 211 THR A C 1
ATOM 1676 O O . THR A 1 211 ? -17.772 -0.343 10.358 1.00 87.75 211 THR A O 1
ATOM 1679 N N . VAL A 1 212 ? -19.976 -0.140 10.000 1.00 88.38 212 VAL A N 1
ATOM 1680 C CA . VAL A 1 212 ? -20.170 -1.459 9.366 1.00 88.38 212 VAL A CA 1
ATOM 1681 C C . VAL A 1 212 ? -20.747 -1.361 7.958 1.00 88.38 212 VAL A C 1
ATOM 1683 O O . VAL A 1 212 ? -21.482 -0.426 7.625 1.00 88.38 212 VAL A O 1
ATOM 1686 N N . ASN A 1 213 ? -20.460 -2.357 7.122 1.00 84.75 213 ASN A N 1
ATOM 1687 C CA . ASN A 1 213 ? -20.999 -2.419 5.767 1.00 84.75 213 ASN A CA 1
ATOM 1688 C C . ASN A 1 213 ? -22.499 -2.777 5.738 1.00 84.75 213 ASN A C 1
ATOM 1690 O O . ASN A 1 213 ? -22.957 -3.583 6.556 1.00 84.75 213 ASN A O 1
ATOM 1694 N N . PRO A 1 214 ? -23.279 -2.197 4.796 1.00 85.50 214 PRO A N 1
ATOM 1695 C CA . PRO A 1 214 ? -22.848 -1.339 3.675 1.00 85.50 214 PRO A CA 1
ATOM 1696 C C . PRO A 1 214 ? -22.771 0.167 3.999 1.00 85.50 214 PRO A C 1
ATOM 1698 O O . PRO A 1 214 ? -22.352 0.962 3.159 1.00 85.50 214 PRO A O 1
ATOM 1701 N N . ILE A 1 215 ? -23.212 0.590 5.186 1.00 87.25 215 ILE A N 1
ATOM 1702 C CA . ILE A 1 215 ? -23.414 2.014 5.499 1.00 87.25 215 ILE A CA 1
ATOM 1703 C C . ILE A 1 215 ? -22.083 2.739 5.679 1.00 87.25 215 ILE A C 1
ATOM 1705 O O . ILE A 1 215 ? -21.940 3.852 5.179 1.00 87.25 215 ILE A O 1
ATOM 1709 N N . ALA A 1 216 ? -21.100 2.102 6.312 1.00 84.00 216 ALA A N 1
ATOM 1710 C CA . ALA A 1 216 ? -19.741 2.620 6.387 1.00 84.00 216 ALA A CA 1
ATOM 1711 C C . ALA A 1 216 ? -19.124 2.794 4.994 1.00 84.00 216 ALA A C 1
ATOM 1713 O O . ALA A 1 216 ? -18.642 3.880 4.699 1.00 84.00 216 ALA A O 1
ATOM 1714 N N . GLY A 1 217 ? -19.225 1.797 4.104 1.00 81.44 217 GLY A N 1
ATOM 1715 C CA . GLY A 1 217 ? -18.751 1.921 2.721 1.00 81.44 217 GLY A CA 1
ATOM 1716 C C . GLY A 1 217 ? -19.421 3.074 1.966 1.00 81.44 217 GLY A C 1
ATOM 1717 O O . GLY A 1 217 ? -18.746 3.889 1.337 1.00 81.44 217 GLY A O 1
ATOM 1718 N N . TRP A 1 218 ? -20.744 3.223 2.093 1.00 85.25 218 TRP A N 1
ATOM 1719 C CA . TRP A 1 218 ? -21.463 4.371 1.527 1.00 85.25 218 TRP A CA 1
ATOM 1720 C C . TRP A 1 218 ? -20.996 5.707 2.123 1.00 85.25 218 TRP A C 1
ATOM 1722 O O . TRP A 1 218 ? -20.772 6.667 1.385 1.00 85.25 218 TRP A O 1
ATOM 1732 N N . PHE A 1 219 ? -20.838 5.777 3.444 1.00 83.12 219 PHE A N 1
ATOM 1733 C CA . PHE A 1 219 ? -20.430 6.980 4.162 1.00 83.12 219 PHE A CA 1
ATOM 1734 C C . PHE A 1 219 ? -19.012 7.407 3.781 1.00 83.12 219 PHE A C 1
ATOM 1736 O O . PHE A 1 219 ? -18.809 8.566 3.417 1.00 83.12 219 PHE A O 1
ATOM 1743 N N . VAL A 1 220 ? -18.065 6.467 3.787 1.00 79.50 220 VAL A N 1
ATOM 1744 C CA . VAL A 1 220 ? -16.679 6.651 3.340 1.00 79.50 220 VAL A CA 1
ATOM 1745 C C . VAL A 1 220 ? -16.664 7.137 1.894 1.00 79.50 220 VAL A C 1
ATOM 1747 O O . VAL A 1 220 ? -16.104 8.194 1.628 1.00 79.50 220 VAL A O 1
ATOM 1750 N N . LYS A 1 221 ? -17.383 6.474 0.977 1.00 76.00 221 LYS A N 1
ATOM 1751 C CA . LYS A 1 221 ? -17.438 6.867 -0.442 1.00 76.00 221 LYS A CA 1
ATOM 1752 C C . LYS A 1 221 ? -18.055 8.250 -0.665 1.00 76.00 221 LYS A C 1
ATOM 1754 O O . LYS A 1 221 ? -17.640 8.975 -1.565 1.00 76.00 221 LYS A O 1
ATOM 1759 N N . LYS A 1 222 ? -19.077 8.627 0.111 1.00 80.25 222 LYS A N 1
ATOM 1760 C CA . LYS A 1 222 ? -19.785 9.908 -0.066 1.00 80.25 222 LYS A CA 1
ATOM 1761 C C . LYS A 1 222 ? -19.109 11.088 0.602 1.00 80.25 222 LYS A C 1
ATOM 1763 O O . LYS A 1 222 ? -19.186 12.192 0.070 1.00 80.25 222 LYS A O 1
ATOM 1768 N N . THR A 1 223 ? -18.508 10.874 1.762 1.00 73.56 223 THR A N 1
ATOM 1769 C CA . THR A 1 223 ? -17.862 11.946 2.521 1.00 73.56 223 THR A CA 1
ATOM 1770 C C . THR A 1 223 ? -16.361 11.987 2.283 1.00 73.56 223 THR A C 1
ATOM 1772 O O . THR A 1 223 ? -15.752 13.008 2.542 1.00 73.56 223 THR A O 1
ATOM 1775 N N . GLY A 1 224 ? -15.757 10.924 1.754 1.00 69.00 224 GLY A N 1
ATOM 1776 C CA . GLY A 1 224 ? -14.308 10.775 1.758 1.00 69.00 224 GLY A CA 1
ATOM 1777 C C . GLY A 1 224 ? -13.796 10.697 3.191 1.00 69.00 224 GLY A C 1
ATOM 1778 O O . GLY A 1 224 ? -12.850 11.384 3.520 1.00 69.00 224 GLY A O 1
ATOM 1779 N N . PHE A 1 225 ? -14.464 9.969 4.085 1.00 76.12 225 PHE A N 1
ATOM 1780 C CA . PHE A 1 225 ? -13.978 9.764 5.450 1.00 76.12 225 PHE A CA 1
ATOM 1781 C C . PHE A 1 225 ? -12.927 8.650 5.451 1.00 76.12 225 PHE A C 1
ATOM 1783 O O . PHE A 1 225 ? -13.209 7.571 4.947 1.00 76.12 225 PHE A O 1
ATOM 1790 N N . ARG A 1 226 ? -11.752 8.879 6.046 1.00 75.69 226 ARG A N 1
ATOM 1791 C CA . ARG A 1 226 ? -10.692 7.865 6.230 1.00 75.69 226 ARG A CA 1
ATOM 1792 C C . ARG A 1 226 ? -11.217 6.530 6.777 1.00 75.69 226 ARG A C 1
ATOM 1794 O O . ARG A 1 226 ? -11.640 6.472 7.939 1.00 75.69 226 ARG A O 1
ATOM 1801 N N . SER A 1 227 ? -11.164 5.452 5.989 1.00 75.25 227 SER A N 1
ATOM 1802 C CA . SER A 1 227 ? -11.683 4.150 6.434 1.00 75.25 227 SER A CA 1
ATOM 1803 C C . SER A 1 227 ? -10.833 3.537 7.547 1.00 75.25 227 SER A C 1
ATOM 1805 O O . SER A 1 227 ? -11.391 2.954 8.478 1.00 75.25 227 SER A O 1
ATOM 1807 N N . ASP A 1 228 ? -9.518 3.788 7.557 1.00 72.81 228 ASP A N 1
ATOM 1808 C CA . ASP A 1 228 ? -8.596 3.371 8.628 1.00 72.81 228 ASP A CA 1
ATOM 1809 C C . ASP A 1 228 ? -8.907 4.031 9.988 1.00 72.81 228 ASP A C 1
ATOM 1811 O O . ASP A 1 228 ? -8.484 3.556 11.045 1.00 72.81 228 ASP A O 1
ATOM 1815 N N . ARG A 1 229 ? -9.685 5.124 9.987 1.00 79.50 229 ARG A N 1
ATOM 1816 C CA . ARG A 1 229 ? -10.057 5.895 11.184 1.00 79.50 229 ARG A CA 1
ATOM 1817 C C . ARG A 1 229 ? -11.525 5.757 11.591 1.00 79.50 229 ARG A C 1
ATOM 1819 O O . ARG A 1 229 ? -11.970 6.462 12.501 1.00 79.50 229 ARG A O 1
ATOM 1826 N N . LEU A 1 230 ? -12.274 4.807 11.019 1.00 82.50 230 LEU A N 1
ATOM 1827 C CA . LEU A 1 230 ? -13.654 4.501 11.446 1.00 82.50 230 LEU A CA 1
ATOM 1828 C C . LEU A 1 230 ? -13.756 4.157 12.944 1.00 82.50 230 LEU A C 1
ATOM 1830 O O . LEU A 1 230 ? -14.809 4.351 13.557 1.00 82.50 230 LEU A O 1
ATOM 1834 N N . TYR A 1 231 ? -12.644 3.758 13.570 1.00 82.12 231 TYR A N 1
ATOM 1835 C CA . TYR A 1 231 ? -12.554 3.537 15.011 1.00 82.12 231 TYR A CA 1
ATOM 1836 C C . TYR A 1 231 ? -13.032 4.712 15.861 1.00 82.12 231 TYR A C 1
ATOM 1838 O O . TYR A 1 231 ? -13.526 4.508 16.972 1.00 82.12 231 TYR A O 1
ATOM 1846 N N . VAL A 1 232 ? -12.894 5.943 15.365 1.00 89.19 232 VAL A N 1
ATOM 1847 C CA . VAL A 1 232 ? -13.284 7.147 16.105 1.00 89.19 232 VAL A CA 1
ATOM 1848 C C . VAL A 1 232 ? -14.796 7.152 16.355 1.00 89.19 232 VAL A C 1
ATOM 1850 O O . VAL A 1 232 ? -15.245 7.486 17.456 1.00 89.19 232 VAL A O 1
ATOM 1853 N N . LEU A 1 233 ? -15.582 6.702 15.370 1.00 91.12 233 LEU A N 1
ATOM 1854 C CA . LEU A 1 233 ? -17.035 6.572 15.487 1.00 91.12 233 LEU A CA 1
ATOM 1855 C C . LEU A 1 233 ? -17.419 5.449 16.458 1.00 91.12 233 LEU A C 1
ATOM 1857 O O . LEU A 1 233 ? -18.333 5.629 17.264 1.00 91.12 233 LEU A O 1
ATOM 1861 N N . ALA A 1 234 ? -16.682 4.333 16.450 1.00 89.69 234 ALA A N 1
ATOM 1862 C CA . ALA A 1 234 ? -16.888 3.235 17.393 1.00 89.69 234 ALA A CA 1
ATOM 1863 C C . ALA A 1 234 ? -16.620 3.674 18.846 1.00 89.69 234 ALA A C 1
ATOM 1865 O O . ALA A 1 234 ? -17.469 3.476 19.715 1.00 89.69 234 ALA A O 1
ATOM 1866 N N . ILE A 1 235 ? -15.498 4.350 19.125 1.00 90.44 235 ILE A N 1
ATOM 1867 C CA . ILE A 1 235 ? -15.179 4.868 20.474 1.00 90.44 235 ILE A CA 1
ATOM 1868 C C . ILE A 1 235 ? -16.268 5.830 20.963 1.00 90.44 235 ILE A C 1
ATOM 1870 O O . ILE A 1 235 ? -16.704 5.755 22.119 1.00 90.44 235 ILE A O 1
ATOM 1874 N N . MET A 1 236 ? -16.727 6.724 20.085 1.00 94.00 236 MET A N 1
ATOM 1875 C CA . MET A 1 236 ? -17.798 7.665 20.402 1.00 94.00 236 MET A CA 1
ATOM 1876 C C . MET A 1 236 ? -19.141 6.951 20.637 1.00 94.00 236 MET A C 1
ATOM 1878 O O . MET A 1 236 ? -19.896 7.348 21.531 1.00 94.00 236 MET A O 1
ATOM 1882 N N . SER A 1 237 ? -19.418 5.875 19.895 1.00 94.38 237 SER A N 1
ATOM 1883 C CA . SER A 1 237 ? -20.585 5.013 20.100 1.00 94.38 237 SER A CA 1
ATOM 1884 C C . SER A 1 237 ? -20.579 4.386 21.497 1.00 94.38 237 SER A C 1
ATOM 1886 O O . SER A 1 237 ? -21.491 4.656 22.289 1.00 94.38 237 SER A O 1
ATOM 1888 N N . TYR A 1 238 ? -19.519 3.648 21.853 1.00 93.25 238 TYR A N 1
ATOM 1889 C CA . TYR A 1 238 ? -19.400 3.026 23.176 1.00 93.25 238 TYR A CA 1
ATOM 1890 C C . TYR A 1 238 ? -19.459 4.066 24.289 1.00 93.25 238 TYR A C 1
ATOM 1892 O O . TYR A 1 238 ? -20.178 3.883 25.269 1.00 93.25 238 TYR A O 1
ATOM 1900 N N . THR A 1 239 ? -18.757 5.190 24.131 1.00 94.94 239 THR A N 1
ATOM 1901 C CA . THR A 1 239 ? -18.758 6.249 25.145 1.00 94.94 239 THR A CA 1
ATOM 1902 C C . THR A 1 239 ? -20.170 6.778 25.379 1.00 94.94 239 THR A C 1
ATOM 1904 O O . THR A 1 239 ? -20.592 6.908 26.526 1.00 94.94 239 THR A O 1
ATOM 1907 N N . SER A 1 240 ? -20.929 7.036 24.314 1.00 94.94 240 SER A N 1
ATOM 1908 C CA . SER A 1 240 ? -22.303 7.536 24.429 1.00 94.94 240 SER A CA 1
ATOM 1909 C C . SER A 1 240 ? -23.206 6.539 25.162 1.00 94.94 240 SER A C 1
ATOM 1911 O O . SER A 1 240 ? -23.945 6.939 26.063 1.00 94.94 240 SER A O 1
ATOM 1913 N N . ILE A 1 241 ? -23.092 5.243 24.848 1.00 95.56 241 ILE A N 1
ATOM 1914 C CA . ILE A 1 241 ? -23.859 4.162 25.491 1.00 95.56 241 ILE A CA 1
ATOM 1915 C C . ILE A 1 241 ? -23.504 4.042 26.978 1.00 95.56 241 ILE A C 1
ATOM 1917 O O . ILE A 1 241 ? -24.393 4.007 27.829 1.00 95.56 241 ILE A O 1
ATOM 1921 N N . PHE A 1 242 ? -22.215 4.008 27.318 1.00 95.25 242 PHE A N 1
ATOM 1922 C CA . PHE A 1 242 ? -21.775 3.788 28.696 1.00 95.25 242 PHE A CA 1
ATOM 1923 C C . PHE A 1 242 ? -21.934 5.025 29.587 1.00 95.25 242 PHE A C 1
ATOM 1925 O O . PHE A 1 242 ? -22.307 4.886 30.753 1.00 95.25 242 PHE A O 1
ATOM 1932 N N . VAL A 1 243 ? -21.767 6.243 29.054 1.00 94.56 243 VAL A N 1
ATOM 1933 C CA . VAL A 1 243 ? -22.134 7.465 29.791 1.00 94.56 243 VAL A CA 1
ATOM 1934 C C . VAL A 1 243 ? -23.637 7.462 30.084 1.00 94.56 243 VAL A C 1
ATOM 1936 O O . VAL A 1 243 ? -24.032 7.719 31.223 1.00 94.56 243 VAL A O 1
ATOM 1939 N N . ALA A 1 244 ? -24.477 7.092 29.110 1.00 94.00 244 ALA A N 1
ATOM 1940 C CA . ALA A 1 244 ? -25.919 6.968 29.319 1.00 94.00 244 ALA A CA 1
ATOM 1941 C C . ALA A 1 244 ? -26.265 5.907 30.375 1.00 94.00 244 ALA A C 1
ATOM 1943 O O . ALA A 1 244 ? -27.110 6.149 31.237 1.00 94.00 244 ALA A O 1
ATOM 1944 N N . PHE A 1 245 ? -25.577 4.762 30.353 1.00 94.44 245 PHE A N 1
ATOM 1945 C CA . PHE A 1 245 ? -25.734 3.688 31.334 1.00 94.44 245 PHE A CA 1
ATOM 1946 C C . PHE A 1 245 ? -25.391 4.140 32.760 1.00 94.44 245 PHE A C 1
ATOM 1948 O O . PHE A 1 245 ? -26.166 3.892 33.688 1.00 94.44 245 PHE A O 1
ATOM 1955 N N . VAL A 1 246 ? -24.277 4.856 32.945 1.00 93.50 246 VAL A N 1
ATOM 1956 C CA . VAL A 1 246 ? -23.886 5.401 34.257 1.00 93.50 246 VAL A CA 1
ATOM 1957 C C . VAL A 1 246 ? -24.875 6.475 34.723 1.00 93.50 246 VAL A C 1
ATOM 1959 O O . VAL A 1 246 ? -25.260 6.487 35.893 1.00 93.50 246 VAL A O 1
ATOM 1962 N N . MET A 1 247 ? -25.352 7.325 33.810 1.00 90.44 247 MET A N 1
ATOM 1963 C CA . MET A 1 247 ? -26.337 8.380 34.089 1.00 90.44 247 MET A CA 1
ATOM 1964 C C . MET A 1 247 ? -27.782 7.872 34.238 1.00 90.44 247 MET A C 1
ATOM 1966 O O . MET A 1 247 ? -28.686 8.669 34.498 1.00 90.44 247 MET A O 1
ATOM 1970 N N . TRP A 1 248 ? -28.040 6.569 34.096 1.00 90.94 248 TRP A N 1
ATOM 1971 C CA . TRP A 1 248 ? -29.392 6.018 34.150 1.00 90.94 248 TRP A CA 1
ATOM 1972 C C . TRP A 1 248 ? -29.921 5.920 35.591 1.00 90.94 248 TRP A C 1
ATOM 1974 O O . TRP A 1 248 ? -29.839 4.885 36.254 1.00 90.94 248 TRP A O 1
ATOM 1984 N N . GLU A 1 249 ? -30.519 7.010 36.073 1.00 85.62 249 GLU A N 1
ATOM 1985 C CA . GLU A 1 249 ? -30.996 7.143 37.459 1.00 85.62 249 GLU A CA 1
ATOM 1986 C C . GLU A 1 249 ? -32.209 6.246 37.790 1.00 85.62 249 GLU A C 1
ATOM 1988 O O . GLU A 1 249 ? -32.309 5.739 38.905 1.00 85.62 249 GLU A O 1
ATOM 1993 N N . THR A 1 250 ? -33.113 5.997 36.834 1.00 86.94 250 THR A N 1
ATOM 1994 C CA . THR A 1 250 ? -34.364 5.238 37.060 1.00 86.94 250 THR A CA 1
ATOM 1995 C C . THR A 1 250 ? -34.198 3.715 37.068 1.00 86.94 250 THR A C 1
ATOM 1997 O O . THR A 1 250 ? -35.150 2.985 37.355 1.00 86.94 250 THR A O 1
ATOM 2000 N N . LEU A 1 251 ? -33.005 3.205 36.755 1.00 87.62 251 LEU A N 1
ATOM 2001 C CA . LEU A 1 251 ? -32.762 1.773 36.628 1.00 87.62 251 LEU A CA 1
ATOM 2002 C C . LEU A 1 251 ? -32.704 1.093 38.003 1.00 87.62 251 LEU A C 1
ATOM 2004 O O . LEU A 1 251 ? -31.828 1.381 38.824 1.00 87.62 251 LEU A O 1
ATOM 2008 N N . LYS A 1 252 ? -33.623 0.145 38.237 1.00 88.62 252 LYS A N 1
ATOM 2009 C CA . LYS A 1 252 ? -33.677 -0.651 39.473 1.00 88.62 252 LYS A CA 1
ATOM 2010 C C . LYS A 1 252 ? -32.388 -1.455 39.651 1.00 88.62 252 LYS A C 1
ATOM 2012 O O . LYS A 1 252 ? -31.939 -2.114 38.716 1.00 88.62 252 LYS A O 1
ATOM 2017 N N . LEU A 1 253 ? -31.866 -1.493 40.880 1.00 86.19 253 LEU A N 1
ATOM 2018 C CA . LEU A 1 253 ? -30.599 -2.158 41.216 1.00 86.19 253 LEU A CA 1
ATOM 2019 C C . LEU A 1 253 ? -30.523 -3.614 40.722 1.00 86.19 253 LEU A C 1
ATOM 2021 O O . LEU A 1 253 ? -29.509 -4.011 40.163 1.00 86.19 253 LEU A O 1
ATOM 2025 N N . LYS A 1 254 ? -31.609 -4.390 40.858 1.00 90.06 254 LYS A N 1
ATOM 2026 C CA . LYS A 1 254 ? -31.661 -5.790 40.392 1.00 90.06 254 LYS A CA 1
ATOM 2027 C C . LYS A 1 254 ? -31.447 -5.919 38.878 1.00 90.06 254 LYS A C 1
ATOM 2029 O O . LYS A 1 254 ? -30.702 -6.785 38.441 1.00 90.06 254 LYS A O 1
ATOM 2034 N N . ILE A 1 255 ? -32.074 -5.041 38.091 1.00 90.69 255 ILE A N 1
ATOM 2035 C CA . ILE A 1 255 ? -31.929 -5.023 36.626 1.00 90.69 255 ILE A CA 1
ATOM 2036 C C . ILE A 1 255 ? -30.528 -4.537 36.257 1.00 90.69 255 ILE A C 1
ATOM 2038 O O . ILE A 1 255 ? -29.904 -5.085 35.361 1.00 90.69 255 ILE A O 1
ATOM 2042 N N . HIS A 1 256 ? -30.006 -3.549 36.985 1.00 88.88 256 HIS A N 1
ATOM 2043 C CA . HIS A 1 256 ? -28.654 -3.048 36.774 1.00 88.88 256 HIS A CA 1
ATOM 2044 C C . HIS A 1 256 ? -27.596 -4.145 36.965 1.00 88.88 256 HIS A C 1
ATOM 2046 O O . HIS A 1 256 ? -26.761 -4.330 36.089 1.00 88.88 256 HIS A O 1
ATOM 2052 N N . ILE A 1 257 ? -27.687 -4.928 38.047 1.00 90.75 257 ILE A N 1
ATOM 2053 C CA . ILE A 1 257 ? -26.797 -6.076 38.287 1.00 90.75 257 ILE A CA 1
ATOM 2054 C C . ILE A 1 257 ? -26.943 -7.125 37.176 1.00 90.75 257 ILE A C 1
ATOM 2056 O O . ILE A 1 257 ? -25.936 -7.625 36.686 1.00 90.75 257 ILE A O 1
ATOM 2060 N N . ALA A 1 258 ? -28.170 -7.427 36.738 1.00 92.31 258 ALA A N 1
ATOM 2061 C CA . ALA A 1 258 ? -28.396 -8.368 35.641 1.00 92.31 258 ALA A CA 1
ATOM 2062 C C . ALA A 1 258 ? -27.743 -7.899 34.326 1.00 92.31 258 ALA A C 1
ATOM 2064 O O . ALA A 1 258 ? -27.072 -8.689 33.667 1.00 92.31 258 ALA A O 1
ATOM 2065 N N . LEU A 1 259 ? -27.868 -6.613 33.977 1.00 92.56 259 LEU A N 1
ATOM 2066 C CA . LEU A 1 259 ? -27.201 -6.035 32.804 1.00 92.56 259 LEU A CA 1
ATOM 2067 C C . LEU A 1 259 ? -25.675 -6.086 32.938 1.00 92.56 259 LEU A C 1
ATOM 2069 O O . LEU A 1 259 ? -25.002 -6.430 31.975 1.00 92.56 259 LEU A O 1
ATOM 2073 N N . CYS A 1 260 ? -25.126 -5.810 34.125 1.00 92.62 260 CYS A N 1
ATOM 2074 C CA . CYS A 1 260 ? -23.691 -5.944 34.379 1.00 92.62 260 CYS A CA 1
ATOM 2075 C C . CYS A 1 260 ? -23.194 -7.379 34.144 1.00 92.62 260 CYS A C 1
ATOM 2077 O O . CYS A 1 260 ? -22.170 -7.565 33.496 1.00 92.62 260 CYS A O 1
ATOM 2079 N N . ILE A 1 261 ? -23.930 -8.389 34.621 1.00 91.94 261 ILE A N 1
ATOM 2080 C CA . ILE A 1 261 ? -23.586 -9.803 34.401 1.00 91.94 261 ILE A CA 1
ATOM 2081 C C . ILE A 1 261 ? -23.610 -10.140 32.907 1.00 91.94 261 ILE A C 1
ATOM 2083 O O . ILE A 1 261 ? -22.680 -10.769 32.409 1.00 91.94 261 ILE A O 1
ATOM 2087 N N . LEU A 1 262 ? -24.645 -9.700 32.188 1.00 92.44 262 LEU A N 1
ATOM 2088 C CA . LEU A 1 262 ? -24.749 -9.936 30.750 1.00 92.44 262 LEU A CA 1
ATOM 2089 C C . LEU A 1 262 ? -23.603 -9.252 29.991 1.00 92.44 262 LEU A C 1
ATOM 2091 O O . LEU A 1 262 ? -23.020 -9.862 29.102 1.00 92.44 262 LEU A O 1
ATOM 2095 N N . LEU A 1 263 ? -23.245 -8.012 30.339 1.00 92.81 263 LEU A N 1
ATOM 2096 C CA . LEU A 1 263 ? -22.157 -7.274 29.683 1.00 92.81 263 LEU A CA 1
ATOM 2097 C C . LEU A 1 263 ? -20.800 -7.978 29.824 1.00 92.81 263 LEU A C 1
ATOM 2099 O O . LEU A 1 263 ? -19.979 -7.897 28.915 1.00 92.81 263 LEU A O 1
ATOM 2103 N N . CYS A 1 264 ? -20.578 -8.727 30.909 1.00 90.69 264 CYS A N 1
ATOM 2104 C CA . CYS A 1 264 ? -19.383 -9.560 31.047 1.00 90.69 264 CYS A CA 1
ATOM 2105 C C . CYS A 1 264 ? -19.314 -10.691 30.004 1.00 90.69 264 CYS A C 1
ATOM 2107 O O . CYS A 1 264 ? -18.218 -11.151 29.694 1.00 90.69 264 CYS A O 1
ATOM 2109 N N . MET A 1 265 ? -20.442 -11.137 29.434 1.00 88.88 265 MET A N 1
ATOM 2110 C CA . MET A 1 265 ? -20.440 -12.168 28.385 1.00 88.88 265 MET A CA 1
ATOM 2111 C C . MET A 1 265 ? -19.762 -11.672 27.107 1.00 88.88 265 MET A C 1
ATOM 2113 O O . MET A 1 265 ? -19.035 -12.430 26.469 1.00 88.88 265 MET A O 1
ATOM 2117 N N . ASP A 1 266 ? -19.934 -10.392 26.768 1.00 88.38 266 ASP A N 1
ATOM 2118 C CA . ASP A 1 266 ? -19.283 -9.795 25.600 1.00 88.38 266 ASP A CA 1
ATOM 2119 C C . ASP A 1 266 ? -17.763 -9.679 25.767 1.00 88.38 266 ASP A C 1
ATOM 2121 O O . ASP A 1 266 ? -17.057 -9.529 24.778 1.00 88.38 266 ASP A O 1
ATOM 2125 N N . MET A 1 267 ? -17.231 -9.811 26.986 1.00 86.06 267 MET A N 1
ATOM 2126 C CA . MET A 1 267 ? -15.784 -9.838 27.227 1.00 86.06 267 MET A CA 1
ATOM 2127 C C . MET A 1 267 ? -15.158 -11.209 26.919 1.00 86.06 267 MET A C 1
ATOM 2129 O O . MET A 1 267 ? -13.940 -11.293 26.777 1.00 86.06 267 MET A O 1
ATOM 2133 N N . ILE A 1 268 ? -15.952 -12.285 26.817 1.00 81.94 268 ILE A N 1
ATOM 2134 C CA . ILE A 1 268 ? -15.440 -13.648 26.590 1.00 81.94 268 ILE A CA 1
ATOM 2135 C C . ILE A 1 268 ? -14.755 -13.766 25.214 1.00 81.94 268 ILE A C 1
ATOM 2137 O O . ILE A 1 268 ? -13.606 -14.214 25.185 1.00 81.94 268 ILE A O 1
ATOM 2141 N N . PRO A 1 269 ? -15.365 -13.320 24.093 1.00 78.06 269 PRO A N 1
ATOM 2142 C CA . PRO A 1 269 ? -14.679 -13.282 22.798 1.00 78.06 269 PRO A CA 1
ATOM 2143 C C . PRO A 1 269 ? -13.393 -12.446 22.826 1.00 78.06 269 PRO A C 1
ATOM 2145 O O . PRO A 1 269 ? -12.386 -12.846 22.246 1.00 78.06 269 PRO A O 1
ATOM 2148 N N . SER A 1 270 ? -13.394 -11.322 23.555 1.00 71.44 270 SER A N 1
ATOM 2149 C CA . SER A 1 270 ? -12.204 -10.484 23.747 1.00 71.44 270 SER A CA 1
ATOM 2150 C C . SER A 1 270 ? -11.082 -11.257 24.442 1.00 71.44 270 SER A C 1
ATOM 2152 O O . SER A 1 270 ? -9.950 -11.270 23.971 1.00 71.44 270 SER A O 1
ATOM 2154 N N . ALA A 1 271 ? -11.389 -11.949 25.542 1.00 67.31 271 ALA A N 1
ATOM 2155 C CA . ALA A 1 271 ? -10.415 -12.749 26.281 1.00 67.31 271 ALA A CA 1
ATOM 2156 C C . ALA A 1 271 ? -9.855 -13.907 25.436 1.00 67.31 271 ALA A C 1
ATOM 2158 O O . ALA A 1 271 ? -8.658 -14.195 25.505 1.00 67.31 271 ALA A O 1
ATOM 2159 N N . TYR A 1 272 ? -10.689 -14.524 24.592 1.00 68.94 272 TYR A N 1
ATOM 2160 C CA . TYR A 1 272 ? -10.243 -15.553 23.653 1.00 68.94 272 TYR A CA 1
ATOM 2161 C C . TYR A 1 272 ? -9.268 -15.004 22.606 1.00 68.94 272 TYR A C 1
ATOM 2163 O O . TYR A 1 272 ? -8.285 -15.667 22.297 1.00 68.94 272 TYR A O 1
ATOM 2171 N N . LEU A 1 273 ? -9.456 -13.769 22.132 1.00 65.00 273 LEU A N 1
ATOM 2172 C CA . LEU A 1 273 ? -8.518 -13.105 21.218 1.00 65.00 273 LEU A CA 1
ATOM 2173 C C . LEU A 1 273 ? -7.081 -13.081 21.775 1.00 65.00 273 LEU A C 1
ATOM 2175 O O . LEU A 1 273 ? -6.111 -13.239 21.041 1.00 65.00 273 LEU A O 1
ATOM 2179 N N . THR A 1 274 ? -6.933 -12.923 23.097 1.00 56.78 274 THR A N 1
ATOM 2180 C CA . THR A 1 274 ? -5.624 -13.012 23.774 1.00 56.78 274 THR A CA 1
ATOM 2181 C C . THR A 1 274 ? -5.110 -14.438 23.843 1.00 56.78 274 THR A C 1
ATOM 2183 O O . THR A 1 274 ? -3.909 -14.638 23.714 1.00 56.78 274 THR A O 1
ATOM 2186 N N . TYR A 1 275 ? -5.989 -15.424 24.033 1.00 56.34 275 TYR A N 1
ATOM 2187 C CA . TYR A 1 275 ? -5.612 -16.835 23.990 1.00 56.34 275 TYR A CA 1
ATOM 2188 C C . TYR A 1 275 ? -5.132 -17.236 22.591 1.00 56.34 275 TYR A C 1
ATOM 2190 O O . TYR A 1 275 ? -4.075 -17.833 22.486 1.00 56.34 275 TYR A O 1
ATOM 2198 N N . GLN A 1 276 ? -5.808 -16.806 21.524 1.00 56.69 276 GLN A N 1
ATOM 2199 C CA . GLN A 1 276 ? -5.388 -17.033 20.138 1.00 56.69 276 GLN A CA 1
ATOM 2200 C C . GLN A 1 276 ? -4.104 -16.270 19.785 1.00 56.69 276 GLN A C 1
ATOM 2202 O O . GLN A 1 276 ? -3.256 -16.815 19.095 1.00 56.69 276 GLN A O 1
ATOM 2207 N N . LYS A 1 277 ? -3.887 -15.048 20.305 1.00 51.03 277 LYS A N 1
ATOM 2208 C CA . LYS A 1 277 ? -2.587 -14.361 20.169 1.00 51.03 277 LYS A CA 1
ATOM 2209 C C . LYS A 1 277 ? -1.487 -15.040 21.000 1.00 51.03 277 LYS A C 1
ATOM 2211 O O . LYS A 1 277 ? -0.320 -14.897 20.665 1.00 51.03 277 LYS A O 1
ATOM 2216 N N . ARG A 1 278 ? -1.845 -15.768 22.071 1.00 42.56 278 ARG A N 1
ATOM 2217 C CA . ARG A 1 278 ? -0.938 -16.572 22.907 1.00 42.56 278 ARG A CA 1
ATOM 2218 C C . ARG A 1 278 ? -0.616 -17.920 22.271 1.00 42.56 278 ARG A C 1
ATOM 2220 O O . ARG A 1 278 ? 0.539 -18.306 22.335 1.00 42.56 278 ARG A O 1
ATOM 2227 N N . ASP A 1 279 ? -1.579 -18.557 21.610 1.00 40.00 279 ASP A N 1
ATOM 2228 C CA . ASP A 1 279 ? -1.341 -19.674 20.699 1.00 40.00 279 ASP A CA 1
ATOM 2229 C C . ASP A 1 279 ? -0.515 -19.180 19.528 1.00 40.00 279 ASP A C 1
ATOM 2231 O O . ASP A 1 279 ? 0.521 -19.759 19.329 1.00 40.00 279 ASP A O 1
ATOM 2235 N N . ASN A 1 280 ? -0.797 -18.031 18.902 1.00 39.53 280 ASN A N 1
ATOM 2236 C CA . ASN A 1 280 ? 0.141 -17.396 17.971 1.00 39.53 280 ASN A CA 1
ATOM 2237 C C . ASN A 1 280 ? 1.473 -17.044 18.631 1.00 39.53 280 ASN A C 1
ATOM 2239 O O . ASN A 1 280 ? 2.435 -16.953 17.905 1.00 39.53 280 ASN A O 1
ATOM 2243 N N . PHE A 1 281 ? 1.580 -16.864 19.952 1.00 31.80 281 PHE A N 1
ATOM 2244 C CA . PHE A 1 281 ? 2.855 -16.680 20.660 1.00 31.80 281 PHE A CA 1
ATOM 2245 C C . PHE A 1 281 ? 3.596 -18.009 20.873 1.00 31.80 281 PHE A C 1
ATOM 2247 O O . PHE A 1 281 ? 4.820 -18.013 20.916 1.00 31.80 281 PHE A O 1
ATOM 2254 N N . VAL A 1 282 ? 2.863 -19.123 20.984 1.00 35.97 282 VAL A N 1
ATOM 2255 C CA . VAL A 1 282 ? 3.381 -20.498 20.970 1.00 35.97 282 VAL A CA 1
ATOM 2256 C C . VAL A 1 282 ? 3.743 -20.898 19.543 1.00 35.97 282 VAL A C 1
ATOM 2258 O O . VAL A 1 282 ? 4.820 -21.433 19.333 1.00 35.97 282 VAL A O 1
ATOM 2261 N N . THR A 1 283 ? 2.941 -20.516 18.552 1.00 34.66 283 THR A N 1
ATOM 2262 C CA . THR A 1 283 ? 3.261 -20.560 17.137 1.00 34.66 283 THR A CA 1
ATOM 2263 C C . THR A 1 283 ? 4.372 -19.585 16.813 1.00 34.66 283 THR A C 1
ATOM 2265 O O . THR A 1 283 ? 5.138 -19.949 15.971 1.00 34.66 283 THR A O 1
ATOM 2268 N N . PHE A 1 284 ? 4.545 -18.435 17.476 1.00 34.19 284 PHE A N 1
ATOM 2269 C CA . PHE A 1 284 ? 5.707 -17.543 17.343 1.00 34.19 284 PHE A CA 1
ATOM 2270 C C . PHE A 1 284 ? 6.896 -18.112 18.103 1.00 34.19 284 PHE A C 1
ATOM 2272 O O . PHE A 1 284 ? 8.005 -17.771 17.756 1.00 34.19 284 PHE A O 1
ATOM 2279 N N . SER A 1 285 ? 6.733 -18.951 19.129 1.00 36.31 285 SER A N 1
ATOM 2280 C CA . SER A 1 285 ? 7.863 -19.666 19.732 1.00 36.31 285 SER A CA 1
ATOM 2281 C C . SER A 1 285 ? 8.267 -20.876 18.897 1.00 36.31 285 SER A C 1
ATOM 2283 O O . SER A 1 285 ? 9.452 -21.104 18.743 1.00 36.31 285 SER A O 1
ATOM 2285 N N . GLU A 1 286 ? 7.317 -21.580 18.279 1.00 41.34 286 GLU A N 1
ATOM 2286 C CA . GLU A 1 286 ? 7.567 -22.638 17.298 1.00 41.34 286 GLU A CA 1
ATOM 2287 C C . GLU A 1 286 ? 8.031 -22.052 15.962 1.00 41.34 286 GLU A C 1
ATOM 2289 O O . GLU A 1 286 ? 8.911 -22.613 15.343 1.00 41.34 286 GLU A O 1
ATOM 2294 N N . GLU A 1 287 ? 7.507 -20.913 15.520 1.00 42.38 287 GLU A N 1
ATOM 2295 C CA . GLU A 1 287 ? 7.912 -20.144 14.338 1.00 42.38 287 GLU A CA 1
ATOM 2296 C C . GLU A 1 287 ? 9.208 -19.424 14.630 1.00 42.38 287 GLU A C 1
ATOM 2298 O O . GLU A 1 287 ? 10.022 -19.402 13.740 1.00 42.38 287 GLU A O 1
ATOM 2303 N N . ASN A 1 288 ? 9.497 -18.941 15.842 1.00 49.69 288 ASN A N 1
ATOM 2304 C CA . ASN A 1 288 ? 10.847 -18.499 16.195 1.00 49.69 288 ASN A CA 1
ATOM 2305 C C . ASN A 1 288 ? 11.792 -19.693 16.293 1.00 49.69 288 ASN A C 1
ATOM 2307 O O . ASN A 1 288 ? 12.899 -19.548 15.829 1.00 49.69 288 ASN A O 1
ATOM 2311 N N . ASP A 1 289 ? 11.403 -20.872 16.785 1.00 54.62 289 ASP A N 1
ATOM 2312 C CA . ASP A 1 289 ? 12.286 -22.051 16.813 1.00 54.62 289 ASP A CA 1
ATOM 2313 C C . ASP A 1 289 ? 12.517 -22.639 15.402 1.00 54.62 289 ASP A C 1
ATOM 2315 O O . ASP A 1 289 ? 13.623 -23.070 15.067 1.00 54.62 289 ASP A O 1
ATOM 2319 N N . VAL A 1 290 ? 11.497 -22.629 14.538 1.00 53.16 290 VAL A N 1
ATOM 2320 C CA . VAL A 1 290 ? 11.511 -23.134 13.151 1.00 53.16 290 VAL A CA 1
ATOM 2321 C C . VAL A 1 290 ? 12.088 -22.091 12.179 1.00 53.16 290 VAL A C 1
ATOM 2323 O O . VAL A 1 290 ? 12.819 -22.459 11.255 1.00 53.16 290 VAL A O 1
ATOM 2326 N N . SER A 1 291 ? 11.837 -20.799 12.405 1.00 58.25 291 SER A N 1
ATOM 2327 C CA . SER A 1 291 ? 12.532 -19.664 11.774 1.00 58.25 291 SER A CA 1
ATOM 2328 C C . SER A 1 291 ? 13.973 -19.620 12.239 1.00 58.25 291 SER A C 1
ATOM 2330 O O . SER A 1 291 ? 14.842 -19.548 11.389 1.00 58.25 291 SER A O 1
ATOM 2332 N N . ASP A 1 292 ? 14.268 -19.791 13.530 1.00 66.56 292 ASP A N 1
ATOM 2333 C CA . ASP A 1 292 ? 15.638 -19.901 14.042 1.00 66.56 292 ASP A CA 1
ATOM 2334 C C . ASP A 1 292 ? 16.332 -21.116 13.438 1.00 66.56 292 ASP A C 1
ATOM 2336 O O . ASP A 1 292 ? 17.527 -21.050 13.170 1.00 66.56 292 ASP A O 1
ATOM 2340 N N . SER A 1 293 ? 15.623 -22.222 13.194 1.00 77.38 293 SER A N 1
ATOM 2341 C CA . SER A 1 293 ? 16.185 -23.381 12.497 1.00 77.38 293 SER A CA 1
ATOM 2342 C C . SER A 1 293 ? 16.573 -23.035 11.058 1.00 77.38 293 SER A C 1
ATOM 2344 O O . SER A 1 293 ? 17.719 -23.278 10.676 1.00 77.38 293 SER A O 1
ATOM 2346 N N . ILE A 1 294 ? 15.669 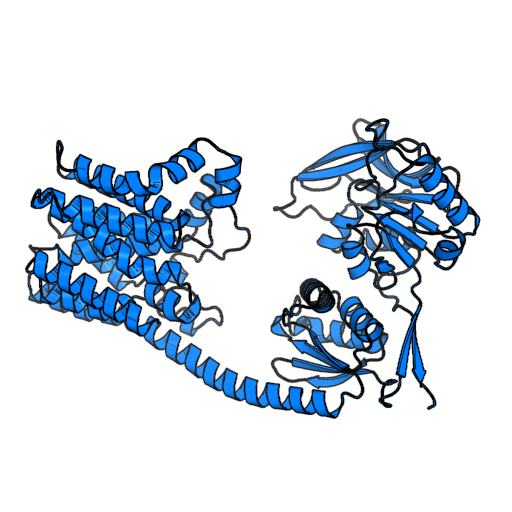-22.439 10.269 1.00 82.56 294 ILE A N 1
ATOM 2347 C CA . ILE A 1 294 ? 15.988 -22.015 8.893 1.00 82.56 294 ILE A CA 1
ATOM 2348 C C . ILE A 1 294 ? 17.018 -20.883 8.879 1.00 82.56 294 ILE A C 1
ATOM 2350 O O . ILE A 1 294 ? 17.878 -20.867 8.011 1.00 82.56 294 ILE A O 1
ATOM 2354 N N . LEU A 1 295 ? 17.004 -19.972 9.846 1.00 80.12 295 LEU A N 1
ATOM 2355 C CA . LEU A 1 295 ? 17.945 -18.863 9.954 1.00 80.12 295 LEU A CA 1
ATOM 2356 C C . LEU A 1 295 ? 19.342 -19.361 10.337 1.00 80.12 295 LEU A C 1
ATOM 2358 O O . LEU A 1 295 ? 20.327 -18.911 9.759 1.00 80.12 295 LEU A O 1
ATOM 2362 N N . LYS A 1 296 ? 19.444 -20.332 11.254 1.00 84.81 296 LYS A N 1
ATOM 2363 C CA . LYS A 1 296 ? 20.703 -21.027 11.575 1.00 84.81 296 LYS A CA 1
ATOM 2364 C C . LYS A 1 296 ? 21.222 -21.799 10.367 1.00 84.81 296 LYS A C 1
ATOM 2366 O O . LYS A 1 296 ? 22.424 -21.791 10.108 1.00 84.81 296 LYS A O 1
ATOM 2371 N N . GLU A 1 297 ? 20.338 -22.454 9.617 1.00 86.81 297 GLU A N 1
ATOM 2372 C CA . GLU A 1 297 ? 20.711 -23.137 8.379 1.00 86.81 297 GLU A CA 1
ATOM 2373 C C . GLU A 1 297 ? 21.172 -22.142 7.306 1.00 86.81 297 GLU A C 1
ATOM 2375 O O . GLU A 1 297 ? 22.237 -22.337 6.725 1.00 86.81 297 GLU A O 1
ATOM 2380 N N . ALA A 1 298 ? 20.460 -21.026 7.134 1.00 87.50 298 ALA A N 1
ATOM 2381 C CA . ALA A 1 298 ? 20.817 -19.922 6.249 1.00 87.50 298 ALA A CA 1
ATOM 2382 C C . ALA A 1 298 ? 22.206 -19.375 6.596 1.00 87.50 298 ALA A C 1
ATOM 2384 O O . ALA A 1 298 ? 23.077 -19.295 5.731 1.00 87.50 298 ALA A O 1
ATOM 2385 N N . GLN A 1 299 ? 22.460 -19.079 7.873 1.00 86.31 299 GLN A N 1
ATOM 2386 C CA . GLN A 1 299 ? 23.768 -18.636 8.364 1.00 86.31 299 GLN A CA 1
ATOM 2387 C C . GLN A 1 299 ? 24.871 -19.668 8.098 1.00 86.31 299 GLN A C 1
ATOM 2389 O O . GLN A 1 299 ? 26.003 -19.294 7.807 1.00 86.31 299 GLN A O 1
ATOM 2394 N N . ARG A 1 300 ? 24.556 -20.967 8.176 1.00 87.31 300 ARG A N 1
ATOM 2395 C CA . ARG A 1 300 ? 25.514 -22.051 7.924 1.00 87.31 300 ARG A CA 1
ATOM 2396 C C . ARG A 1 300 ? 25.866 -22.200 6.441 1.00 87.31 300 ARG A C 1
ATOM 2398 O O . ARG A 1 300 ? 27.020 -22.511 6.125 1.00 87.31 300 ARG A O 1
ATOM 2405 N N . VAL A 1 301 ? 24.892 -22.050 5.543 1.00 88.88 301 VAL A N 1
ATOM 2406 C CA . VAL A 1 301 ? 25.121 -22.191 4.094 1.00 88.88 301 VAL A CA 1
ATOM 2407 C C . VAL A 1 301 ? 25.737 -20.935 3.485 1.00 88.88 301 VAL A C 1
ATOM 2409 O O . VAL A 1 301 ? 26.578 -21.061 2.601 1.00 88.88 301 VAL A O 1
ATOM 2412 N N . THR A 1 302 ? 25.408 -19.755 4.016 1.00 89.50 302 THR A N 1
ATOM 2413 C CA . THR A 1 302 ? 25.916 -18.465 3.526 1.00 89.50 302 THR A CA 1
ATOM 2414 C C . THR A 1 302 ? 27.437 -18.390 3.572 1.00 89.50 302 THR A C 1
ATOM 2416 O O . THR A 1 302 ? 28.066 -18.670 4.594 1.00 89.50 302 THR A O 1
ATOM 2419 N N . LYS A 1 303 ? 28.030 -17.979 2.452 1.00 85.88 303 LYS A N 1
ATOM 2420 C CA . LYS A 1 303 ? 29.466 -17.755 2.267 1.00 85.88 303 LYS A CA 1
ATOM 2421 C C . LYS A 1 303 ? 29.813 -16.280 2.155 1.00 85.88 303 LYS A C 1
ATOM 2423 O O . LYS A 1 303 ? 30.915 -15.918 2.563 1.00 85.88 303 LYS A O 1
ATOM 2428 N N . ASN A 1 304 ? 28.912 -15.451 1.626 1.00 83.69 304 ASN A N 1
ATOM 2429 C CA . ASN A 1 304 ? 29.162 -14.024 1.431 1.00 83.69 304 ASN A CA 1
ATOM 2430 C C . ASN A 1 304 ? 28.094 -13.132 2.080 1.00 83.69 304 ASN A C 1
ATOM 2432 O O . ASN A 1 304 ? 28.380 -12.450 3.063 1.00 83.69 304 ASN A O 1
ATOM 2436 N N . LYS A 1 305 ? 26.866 -13.129 1.556 1.00 89.06 305 LYS A N 1
ATOM 2437 C CA . LYS A 1 305 ? 25.751 -12.313 2.037 1.00 89.06 305 LYS A CA 1
ATOM 2438 C C . LYS A 1 305 ? 24.437 -13.088 1.973 1.00 89.06 305 LYS A C 1
ATOM 2440 O O . LYS A 1 305 ? 24.087 -13.690 0.963 1.00 89.06 305 LYS A O 1
ATOM 2445 N N . MET A 1 306 ? 23.652 -12.964 3.034 1.00 89.06 306 MET A N 1
ATOM 2446 C CA . MET A 1 306 ? 22.271 -13.435 3.071 1.00 89.06 306 MET A CA 1
ATOM 2447 C C . MET A 1 306 ? 21.297 -12.265 3.036 1.00 89.06 306 MET A C 1
ATOM 2449 O O . MET A 1 306 ? 21.580 -11.211 3.609 1.00 89.06 306 MET A O 1
ATOM 2453 N N . ILE A 1 307 ? 20.144 -12.474 2.409 1.00 89.00 307 ILE A N 1
ATOM 2454 C CA . ILE A 1 307 ? 19.016 -11.547 2.457 1.00 89.00 307 ILE A CA 1
ATOM 2455 C C . ILE A 1 307 ? 17.753 -12.262 2.917 1.00 89.00 307 ILE A C 1
ATOM 2457 O O . ILE A 1 307 ? 17.533 -13.440 2.629 1.00 89.00 307 ILE A O 1
ATOM 2461 N N . PHE A 1 308 ? 16.933 -11.517 3.648 1.00 86.94 308 PHE A N 1
ATOM 2462 C CA . PHE A 1 308 ? 15.610 -11.937 4.061 1.00 86.94 308 PHE A CA 1
ATOM 2463 C C . PHE A 1 308 ? 14.576 -11.151 3.261 1.00 86.94 308 PHE A C 1
ATOM 2465 O O . PHE A 1 308 ? 14.274 -9.996 3.560 1.00 86.94 308 PHE A O 1
ATOM 2472 N N . ALA A 1 309 ? 14.086 -11.777 2.206 1.00 78.88 309 ALA A N 1
ATOM 2473 C CA . ALA A 1 309 ? 13.145 -11.203 1.270 1.00 78.88 309 ALA A CA 1
ATOM 2474 C C . ALA A 1 309 ? 11.724 -11.315 1.859 1.00 78.88 309 ALA A C 1
ATOM 2476 O O . ALA A 1 309 ? 11.217 -12.413 2.103 1.00 78.88 309 ALA A O 1
ATOM 2477 N N . GLY A 1 310 ? 11.131 -10.156 2.175 1.00 63.53 310 GLY A N 1
ATOM 2478 C CA . GLY A 1 310 ? 9.828 -10.033 2.849 1.00 63.53 310 GLY A CA 1
ATOM 2479 C C . GLY A 1 310 ? 9.819 -9.145 4.105 1.00 63.53 310 GLY A C 1
ATOM 2480 O O . GLY A 1 310 ? 8.749 -8.725 4.552 1.00 63.53 310 GLY A O 1
ATOM 2481 N N . LYS A 1 311 ? 10.991 -8.792 4.655 1.00 66.31 311 LYS A N 1
ATOM 2482 C CA . LYS A 1 311 ? 11.120 -7.760 5.700 1.00 66.31 311 LYS A CA 1
ATOM 2483 C C . LYS A 1 311 ? 11.557 -6.443 5.082 1.00 66.31 311 LYS A C 1
ATOM 2485 O O . LYS A 1 311 ? 12.610 -6.404 4.467 1.00 66.31 311 LYS A O 1
ATOM 2490 N N . LEU A 1 312 ? 10.801 -5.373 5.312 1.00 53.59 312 LEU A N 1
ATOM 2491 C CA . LEU A 1 312 ? 11.257 -4.015 5.016 1.00 53.59 312 LEU A CA 1
ATOM 2492 C C . LEU A 1 312 ? 12.447 -3.690 5.933 1.00 53.59 312 LEU A C 1
ATOM 2494 O O . LEU A 1 312 ? 12.302 -3.675 7.156 1.00 53.59 312 LEU A O 1
ATOM 2498 N N . ASN A 1 313 ? 13.613 -3.465 5.335 1.00 54.38 313 ASN A N 1
ATOM 2499 C CA . ASN A 1 313 ? 14.811 -2.943 5.994 1.00 54.38 313 ASN A CA 1
ATOM 2500 C C . ASN A 1 313 ? 15.134 -1.573 5.376 1.00 54.38 313 ASN A C 1
ATOM 2502 O O . ASN A 1 313 ? 14.699 -1.290 4.270 1.00 54.38 313 ASN A O 1
ATOM 2506 N N . GLU A 1 314 ? 15.953 -0.750 6.034 1.00 53.66 314 GLU A N 1
ATOM 2507 C CA . GLU A 1 314 ? 16.329 0.604 5.570 1.00 53.66 314 GLU A CA 1
ATOM 2508 C C . GLU A 1 314 ? 17.179 0.643 4.266 1.00 53.66 314 GLU A C 1
ATOM 2510 O O . GLU A 1 314 ? 17.670 1.704 3.878 1.00 53.66 314 GLU A O 1
ATOM 2515 N N . ASP A 1 315 ? 17.350 -0.487 3.568 1.00 64.50 315 ASP A N 1
ATOM 2516 C CA . ASP A 1 315 ? 18.158 -0.619 2.350 1.00 64.50 315 ASP A CA 1
ATOM 2517 C C . ASP A 1 315 ? 17.282 -0.648 1.084 1.00 64.50 315 ASP A C 1
ATOM 2519 O O . ASP A 1 315 ? 16.447 -1.541 0.930 1.00 64.50 315 ASP A O 1
ATOM 2523 N N . LYS A 1 316 ? 17.572 0.231 0.107 1.00 71.56 316 LYS A N 1
ATOM 2524 C CA . LYS A 1 316 ? 16.830 0.376 -1.172 1.00 71.56 316 LYS A CA 1
ATOM 2525 C C . LYS A 1 316 ? 16.577 -0.931 -1.941 1.00 71.56 316 LYS A C 1
ATOM 2527 O O . LYS A 1 316 ? 15.595 -1.034 -2.667 1.00 71.56 316 LYS A O 1
ATOM 2532 N N . ILE A 1 317 ? 17.478 -1.911 -1.848 1.00 81.62 317 ILE A N 1
ATOM 2533 C CA . ILE A 1 317 ? 17.317 -3.202 -2.536 1.00 81.62 317 ILE A CA 1
ATOM 2534 C C . ILE A 1 317 ? 16.209 -4.057 -1.912 1.00 81.62 317 ILE A C 1
ATOM 2536 O O . ILE A 1 317 ? 15.533 -4.801 -2.615 1.00 81.62 317 ILE A O 1
ATOM 2540 N N . THR A 1 318 ? 16.006 -3.928 -0.602 1.00 81.38 318 THR A N 1
ATOM 2541 C CA . THR A 1 318 ? 15.014 -4.706 0.137 1.00 81.38 318 THR A CA 1
ATOM 2542 C C . THR A 1 318 ? 13.602 -4.256 -0.217 1.00 81.38 318 THR A C 1
ATOM 2544 O O . THR A 1 318 ? 12.733 -5.104 -0.395 1.00 81.38 318 THR A O 1
ATOM 2547 N N . ASP A 1 319 ? 13.401 -2.948 -0.410 1.00 83.12 319 ASP A N 1
ATOM 2548 C CA . ASP A 1 319 ? 12.127 -2.382 -0.868 1.00 83.12 319 ASP A CA 1
ATOM 2549 C C . ASP A 1 319 ? 11.758 -2.907 -2.262 1.00 83.12 319 ASP A C 1
ATOM 2551 O O . ASP A 1 319 ? 10.667 -3.437 -2.451 1.00 83.12 319 ASP A O 1
ATOM 2555 N N . LYS A 1 320 ? 12.710 -2.876 -3.210 1.00 86.88 320 LYS A N 1
ATOM 2556 C CA . LYS A 1 320 ? 12.522 -3.419 -4.569 1.00 86.88 320 LYS A CA 1
ATOM 2557 C C . LYS A 1 320 ? 12.194 -4.914 -4.568 1.00 86.88 320 LYS A C 1
ATOM 2559 O O . LYS A 1 320 ? 11.390 -5.377 -5.368 1.00 86.88 320 LYS A O 1
ATOM 2564 N N . ILE A 1 321 ? 12.846 -5.685 -3.697 1.00 90.19 321 ILE A N 1
ATOM 2565 C CA . ILE A 1 321 ? 12.587 -7.123 -3.560 1.00 90.19 321 ILE A CA 1
ATOM 2566 C C . ILE A 1 321 ? 11.203 -7.369 -2.958 1.00 90.19 321 ILE A C 1
ATOM 2568 O O . ILE A 1 321 ? 10.502 -8.267 -3.414 1.00 90.19 321 ILE A O 1
ATOM 2572 N N . ALA A 1 322 ? 10.807 -6.590 -1.950 1.00 87.75 322 ALA A N 1
ATOM 2573 C CA . ALA A 1 322 ? 9.494 -6.714 -1.331 1.00 87.75 322 ALA A CA 1
ATOM 2574 C C . ALA A 1 322 ? 8.370 -6.399 -2.331 1.00 87.75 322 ALA A C 1
ATOM 2576 O O . ALA A 1 322 ? 7.426 -7.178 -2.426 1.00 87.75 322 ALA A O 1
ATOM 2577 N N . GLU A 1 323 ? 8.510 -5.325 -3.113 1.00 88.69 323 GLU A N 1
ATOM 2578 C CA . GLU A 1 323 ? 7.571 -4.966 -4.186 1.00 88.69 323 GLU A CA 1
ATOM 2579 C C . GLU A 1 323 ? 7.476 -6.078 -5.242 1.00 88.69 323 GLU A C 1
ATOM 2581 O O . GLU A 1 323 ? 6.389 -6.570 -5.537 1.00 88.69 323 GLU A O 1
ATOM 2586 N N . ALA A 1 324 ? 8.614 -6.570 -5.738 1.00 90.44 324 ALA A N 1
ATOM 2587 C CA . ALA A 1 324 ? 8.634 -7.658 -6.712 1.00 90.44 324 ALA A CA 1
ATOM 2588 C C . ALA A 1 324 ? 8.013 -8.962 -6.171 1.00 90.44 324 ALA A C 1
ATOM 2590 O O . ALA A 1 324 ? 7.331 -9.669 -6.908 1.00 90.44 324 ALA A O 1
ATOM 2591 N N . MET A 1 325 ? 8.203 -9.291 -4.889 1.00 90.38 325 MET A N 1
ATOM 2592 C CA . MET A 1 325 ? 7.557 -10.456 -4.267 1.00 90.38 325 MET A CA 1
ATOM 2593 C C . MET A 1 325 ? 6.031 -10.332 -4.205 1.00 90.38 325 MET A C 1
ATOM 2595 O O . MET A 1 325 ? 5.336 -11.332 -4.424 1.00 90.38 325 MET A O 1
ATOM 2599 N N . ASP A 1 326 ? 5.536 -9.131 -3.905 1.00 87.31 326 ASP A N 1
ATOM 2600 C CA . ASP A 1 326 ? 4.107 -8.820 -3.815 1.00 87.31 326 ASP A CA 1
ATOM 2601 C C . ASP A 1 326 ? 3.435 -8.872 -5.195 1.00 87.31 326 ASP A C 1
ATOM 2603 O O . ASP A 1 326 ? 2.330 -9.392 -5.346 1.00 87.31 326 ASP A O 1
ATOM 2607 N N . LEU A 1 327 ? 4.155 -8.446 -6.236 1.00 84.81 327 LEU A N 1
ATOM 2608 C CA . LEU A 1 327 ? 3.709 -8.522 -7.632 1.00 84.81 327 LEU A CA 1
ATOM 2609 C C . LEU A 1 327 ? 3.897 -9.913 -8.270 1.00 84.81 327 LEU A C 1
ATOM 2611 O O . LEU A 1 327 ? 3.297 -10.212 -9.306 1.00 84.81 327 LEU A O 1
ATOM 2615 N N . GLY A 1 328 ? 4.653 -10.807 -7.628 1.00 88.56 328 GLY A N 1
ATOM 2616 C CA . GLY A 1 328 ? 4.931 -12.161 -8.125 1.00 88.56 328 GLY A CA 1
ATOM 2617 C C . GLY A 1 328 ? 6.099 -12.246 -9.117 1.00 88.56 328 GLY A C 1
ATOM 2618 O O . GLY A 1 328 ? 6.272 -13.262 -9.792 1.00 88.56 328 GLY A O 1
ATOM 2619 N N . GLU A 1 329 ? 6.932 -11.209 -9.190 1.00 91.75 329 GLU A N 1
ATOM 2620 C CA . GLU A 1 329 ? 8.097 -11.101 -10.074 1.00 91.75 329 GLU A CA 1
ATOM 2621 C C . GLU A 1 329 ? 9.335 -11.778 -9.475 1.00 91.75 329 GLU A C 1
ATOM 2623 O O . GLU A 1 329 ? 10.370 -11.169 -9.192 1.00 91.75 329 GLU A O 1
ATOM 2628 N N . TYR A 1 330 ? 9.248 -13.090 -9.253 1.00 94.19 330 TYR A N 1
ATOM 2629 C CA . TYR A 1 330 ? 10.298 -13.830 -8.545 1.00 94.19 330 TYR A CA 1
ATOM 2630 C C . TYR A 1 330 ? 11.628 -13.895 -9.299 1.00 94.19 330 TYR A C 1
ATOM 2632 O O . TYR A 1 330 ? 12.677 -13.967 -8.662 1.00 94.19 330 TYR A O 1
ATOM 2640 N N . LEU A 1 331 ? 11.621 -13.854 -10.638 1.00 95.00 331 LEU A N 1
ATOM 2641 C CA . LEU A 1 331 ? 12.867 -13.836 -11.415 1.00 95.00 331 LEU A CA 1
ATOM 2642 C C . LEU A 1 331 ? 13.670 -12.567 -11.119 1.00 95.00 331 LEU A C 1
ATOM 2644 O O . LEU A 1 331 ? 14.868 -12.647 -10.867 1.00 95.00 331 LEU A O 1
ATOM 2648 N N . TYR A 1 332 ? 12.986 -11.425 -11.047 1.00 95.06 332 TYR A N 1
ATOM 2649 C CA . TYR A 1 332 ? 13.581 -10.160 -10.638 1.00 95.06 332 TYR A CA 1
ATOM 2650 C C . TYR A 1 332 ? 14.142 -10.218 -9.211 1.00 95.06 332 TYR A C 1
ATOM 2652 O O . TYR A 1 332 ? 15.242 -9.731 -8.960 1.00 95.06 332 TYR A O 1
ATOM 2660 N N . VAL A 1 333 ? 13.427 -10.854 -8.273 1.00 94.81 333 VAL A N 1
ATOM 2661 C CA . VAL A 1 333 ? 13.907 -11.030 -6.891 1.00 94.81 333 VAL A CA 1
ATOM 2662 C C . VAL A 1 333 ? 15.268 -11.726 -6.871 1.00 94.81 333 VAL A C 1
ATOM 2664 O O . VAL A 1 333 ? 16.209 -11.205 -6.268 1.00 94.81 333 VAL A O 1
ATOM 2667 N N . PHE A 1 334 ? 15.395 -12.879 -7.531 1.00 95.38 334 PHE A N 1
ATOM 2668 C CA . PHE A 1 334 ? 16.652 -13.631 -7.534 1.00 95.38 334 PHE A CA 1
ATOM 2669 C C . PHE A 1 334 ? 17.761 -12.931 -8.328 1.00 95.38 334 PHE A C 1
ATOM 2671 O O . PHE A 1 334 ? 18.902 -12.924 -7.865 1.00 95.38 334 PHE A O 1
ATOM 2678 N N . ASP A 1 335 ? 17.429 -12.279 -9.444 1.00 94.44 335 ASP A N 1
ATOM 2679 C CA . ASP A 1 335 ? 18.365 -11.464 -10.227 1.00 94.44 335 ASP A CA 1
ATOM 2680 C C . ASP A 1 335 ? 18.980 -10.340 -9.377 1.00 94.44 335 ASP A C 1
ATOM 2682 O O . ASP A 1 335 ? 20.205 -10.226 -9.250 1.00 94.44 335 ASP A O 1
ATOM 2686 N N . ARG A 1 336 ? 18.144 -9.531 -8.714 1.00 93.19 336 ARG A N 1
ATOM 2687 C CA . ARG A 1 336 ? 18.636 -8.427 -7.879 1.00 93.19 336 ARG A CA 1
ATOM 2688 C C . ARG A 1 336 ? 19.429 -8.936 -6.680 1.00 93.19 336 ARG A C 1
ATOM 2690 O O . ARG A 1 336 ? 20.429 -8.312 -6.313 1.00 93.19 336 ARG A O 1
ATOM 2697 N N . CYS A 1 337 ? 19.050 -10.084 -6.113 1.00 92.75 337 CYS A N 1
ATOM 2698 C CA . CYS A 1 337 ? 19.821 -10.740 -5.058 1.00 92.75 337 CYS A CA 1
ATOM 2699 C C . CYS A 1 337 ? 21.244 -11.083 -5.526 1.00 92.75 337 CYS A C 1
ATOM 2701 O O . CYS A 1 337 ? 22.216 -10.637 -4.902 1.00 92.75 337 CYS A O 1
ATOM 2703 N N . ILE A 1 338 ? 21.394 -11.822 -6.629 1.00 92.50 338 ILE A N 1
ATOM 2704 C CA . ILE A 1 338 ? 22.724 -12.244 -7.086 1.00 92.50 338 ILE A CA 1
ATOM 2705 C C . ILE A 1 338 ? 23.547 -11.055 -7.586 1.00 92.50 338 ILE A C 1
ATOM 2707 O O . ILE A 1 338 ? 24.718 -10.941 -7.222 1.00 92.50 338 ILE A O 1
ATOM 2711 N N . SER A 1 339 ? 22.930 -10.099 -8.286 1.00 91.56 339 SER A N 1
ATOM 2712 C CA . SER A 1 339 ? 23.586 -8.873 -8.763 1.00 91.56 339 SER A CA 1
ATOM 2713 C C . SER A 1 339 ? 24.189 -8.039 -7.621 1.00 91.56 339 SER A C 1
ATOM 2715 O O . SER A 1 339 ? 25.213 -7.375 -7.806 1.00 91.56 339 SER A O 1
ATOM 2717 N N . ALA A 1 340 ? 23.588 -8.073 -6.424 1.00 89.62 340 ALA A N 1
ATOM 2718 C CA . ALA A 1 340 ? 24.105 -7.420 -5.213 1.00 89.62 340 ALA A CA 1
ATOM 2719 C C . ALA A 1 340 ? 25.048 -8.309 -4.366 1.00 89.62 340 ALA A C 1
ATOM 2721 O O . ALA A 1 340 ? 25.599 -7.874 -3.336 1.00 89.62 340 ALA A O 1
ATOM 2722 N N . GLY A 1 341 ? 25.280 -9.542 -4.821 1.00 89.00 341 GLY A N 1
ATOM 2723 C CA . GLY A 1 341 ? 26.187 -10.521 -4.233 1.00 89.00 341 GLY A CA 1
ATOM 2724 C C . GLY A 1 341 ? 25.591 -11.344 -3.092 1.00 89.00 341 GLY A C 1
ATOM 2725 O O . GLY A 1 341 ? 26.367 -11.871 -2.292 1.00 89.00 341 GLY A O 1
ATOM 2726 N N . TYR A 1 342 ? 24.261 -11.430 -2.984 1.00 91.12 342 TYR A N 1
ATOM 2727 C CA . TYR A 1 342 ? 23.584 -12.297 -2.019 1.00 91.12 342 TYR A CA 1
ATOM 2728 C C . TYR A 1 342 ? 23.600 -13.743 -2.502 1.00 91.12 342 TYR A C 1
ATOM 2730 O O . TYR A 1 342 ? 22.838 -14.113 -3.380 1.00 91.12 342 TYR A O 1
ATOM 2738 N N . ASP A 1 343 ? 24.447 -14.588 -1.929 1.00 91.69 343 ASP A N 1
ATOM 2739 C CA . ASP A 1 343 ? 24.506 -16.015 -2.260 1.00 91.69 343 ASP A CA 1
ATOM 2740 C C . ASP A 1 343 ? 23.428 -16.842 -1.550 1.00 91.69 343 ASP A C 1
ATOM 2742 O O . ASP A 1 343 ? 23.176 -17.977 -1.945 1.00 91.69 343 ASP A O 1
ATOM 2746 N N . THR A 1 344 ? 22.766 -16.282 -0.537 1.00 93.25 344 THR A N 1
ATOM 2747 C CA . THR A 1 344 ? 21.684 -16.946 0.196 1.00 93.25 344 THR A CA 1
ATOM 2748 C C . THR A 1 344 ? 20.448 -16.057 0.264 1.00 93.25 344 THR A C 1
ATOM 2750 O O . THR A 1 344 ? 20.532 -14.895 0.668 1.00 93.25 344 THR A O 1
ATOM 2753 N N . VAL A 1 345 ? 19.286 -16.616 -0.073 1.00 94.81 345 VAL A N 1
ATOM 2754 C CA . VAL A 1 345 ? 18.001 -15.903 -0.077 1.00 94.81 345 VAL A CA 1
ATOM 2755 C C . VAL A 1 345 ? 17.002 -16.669 0.782 1.00 94.81 345 VAL A C 1
ATOM 2757 O O . VAL A 1 345 ? 16.751 -17.851 0.550 1.00 94.81 345 VAL A O 1
ATOM 2760 N N . VAL A 1 346 ? 16.430 -15.997 1.778 1.00 93.00 346 VAL A N 1
ATOM 2761 C CA . VAL A 1 346 ? 15.314 -16.510 2.582 1.00 93.00 346 VAL A CA 1
ATOM 2762 C C . VAL A 1 346 ? 14.055 -15.767 2.164 1.00 93.00 346 VAL A C 1
ATOM 2764 O O . VAL A 1 346 ? 13.973 -14.562 2.383 1.00 93.00 346 VAL A O 1
ATOM 2767 N N . LEU A 1 347 ? 13.091 -16.469 1.572 1.00 92.00 347 LEU A N 1
ATOM 2768 C CA . LEU A 1 347 ? 11.800 -15.902 1.178 1.00 92.00 347 LEU A CA 1
ATOM 2769 C C . LEU A 1 347 ? 10.746 -16.174 2.247 1.00 92.00 347 LEU A C 1
ATOM 2771 O O . LEU A 1 347 ? 10.582 -17.317 2.678 1.00 92.00 347 LEU A O 1
ATOM 2775 N N . GLU A 1 348 ? 10.009 -15.139 2.642 1.00 89.31 348 GLU A N 1
ATOM 2776 C CA . GLU A 1 348 ? 8.826 -15.264 3.493 1.00 89.31 348 GLU A CA 1
ATOM 2777 C C . GLU A 1 348 ? 7.579 -15.561 2.655 1.00 89.31 348 GLU A C 1
ATOM 2779 O O . GLU A 1 348 ? 7.120 -14.733 1.868 1.00 89.31 348 GLU A O 1
ATOM 2784 N N . LYS A 1 349 ? 6.982 -16.737 2.862 1.00 87.44 349 LYS A N 1
ATOM 2785 C CA . LYS A 1 349 ? 5.827 -17.209 2.087 1.00 87.44 349 LYS A CA 1
ATOM 2786 C C . LYS A 1 349 ? 4.607 -16.302 2.216 1.00 87.44 349 LYS A C 1
ATOM 2788 O O . LYS A 1 349 ? 3.840 -16.174 1.270 1.00 87.44 349 LYS A O 1
ATOM 2793 N N . SER A 1 350 ? 4.431 -15.664 3.375 1.00 86.56 350 SER A N 1
ATOM 2794 C CA . SER A 1 350 ? 3.306 -14.759 3.648 1.00 86.56 350 SER A CA 1
ATOM 2795 C C . SER A 1 350 ? 3.322 -13.493 2.776 1.00 86.56 350 SER A C 1
ATOM 2797 O O . SER A 1 350 ? 2.285 -12.849 2.633 1.00 86.56 350 SER A O 1
ATOM 2799 N N . LYS A 1 351 ? 4.491 -13.153 2.212 1.00 86.25 351 LYS A N 1
ATOM 2800 C CA . LYS A 1 351 ? 4.767 -11.943 1.422 1.00 86.25 351 LYS A CA 1
ATOM 2801 C C . LYS A 1 351 ? 4.781 -12.183 -0.085 1.00 86.25 351 LYS A C 1
ATOM 2803 O O . LYS A 1 351 ? 5.040 -11.263 -0.846 1.00 86.25 351 LYS A O 1
ATOM 2808 N N . MET A 1 352 ? 4.563 -13.421 -0.512 1.00 87.00 352 MET A N 1
ATOM 2809 C CA . MET A 1 352 ? 4.456 -13.782 -1.922 1.00 87.00 352 MET A CA 1
ATOM 2810 C C . MET A 1 352 ? 3.023 -13.509 -2.393 1.00 87.00 352 MET A C 1
ATOM 2812 O O . MET A 1 352 ? 2.095 -13.889 -1.673 1.00 87.00 352 MET A O 1
ATOM 2816 N N . ARG A 1 353 ? 2.851 -12.926 -3.589 1.00 85.81 353 ARG A N 1
ATOM 2817 C CA . ARG A 1 353 ? 1.550 -12.597 -4.211 1.00 85.81 353 ARG A CA 1
ATOM 2818 C C . ARG A 1 353 ? 0.428 -13.595 -3.900 1.00 85.81 353 ARG A C 1
ATOM 2820 O O . ARG A 1 353 ? -0.577 -13.229 -3.292 1.00 85.81 353 ARG A O 1
ATOM 2827 N N . ASN A 1 354 ? 0.615 -14.871 -4.246 1.00 81.31 354 ASN A N 1
ATOM 2828 C CA . ASN A 1 354 ? -0.359 -15.942 -3.996 1.00 81.31 354 ASN A CA 1
ATOM 2829 C C . ASN A 1 354 ? 0.112 -16.960 -2.942 1.00 81.31 354 ASN A C 1
ATOM 2831 O O . ASN A 1 354 ? -0.392 -18.089 -2.887 1.00 81.31 354 ASN A O 1
ATOM 2835 N N . LYS A 1 355 ? 1.045 -16.573 -2.061 1.00 88.06 355 LYS A N 1
ATOM 2836 C CA . LYS A 1 355 ? 1.554 -17.403 -0.952 1.00 88.06 355 LYS A CA 1
ATOM 2837 C C . LYS A 1 355 ? 2.016 -18.776 -1.463 1.00 88.06 355 LYS A C 1
ATOM 2839 O O . LYS A 1 355 ? 2.725 -18.856 -2.459 1.00 88.06 355 LYS A O 1
ATOM 2844 N N . ASP A 1 356 ? 1.615 -19.875 -0.819 1.00 82.19 356 ASP A N 1
ATOM 2845 C CA . ASP A 1 356 ? 2.046 -21.230 -1.192 1.00 82.19 356 ASP A CA 1
ATOM 2846 C C . ASP A 1 356 ? 1.697 -21.633 -2.644 1.00 82.19 356 ASP A C 1
ATOM 2848 O O . ASP A 1 356 ? 2.334 -22.538 -3.183 1.00 82.19 356 ASP A O 1
ATOM 2852 N N . ALA A 1 357 ? 0.730 -20.976 -3.303 1.00 82.00 357 ALA A N 1
ATOM 2853 C CA . ALA A 1 357 ? 0.387 -21.282 -4.696 1.00 82.00 357 ALA A CA 1
ATOM 2854 C C . ALA A 1 357 ? 1.520 -20.934 -5.680 1.00 82.00 357 ALA A C 1
ATOM 2856 O O . ALA A 1 357 ? 1.647 -21.584 -6.718 1.00 82.00 357 ALA A O 1
ATOM 2857 N N . ASP A 1 358 ? 2.384 -19.980 -5.325 1.00 87.06 358 ASP A N 1
ATOM 2858 C CA . ASP A 1 358 ? 3.469 -19.504 -6.187 1.00 87.06 358 ASP A CA 1
ATOM 2859 C C . ASP A 1 358 ? 4.790 -20.264 -5.991 1.00 87.06 358 ASP A C 1
ATOM 2861 O O . ASP A 1 358 ? 5.763 -19.985 -6.691 1.00 87.06 358 ASP A O 1
ATOM 2865 N N . ILE A 1 359 ? 4.858 -21.263 -5.097 1.00 88.12 359 ILE A N 1
ATOM 2866 C CA . ILE A 1 359 ? 6.108 -21.998 -4.801 1.00 88.12 359 ILE A CA 1
ATOM 2867 C C . ILE A 1 359 ? 6.771 -22.538 -6.075 1.00 88.12 359 ILE A C 1
ATOM 2869 O O . ILE A 1 359 ? 7.981 -22.408 -6.239 1.00 88.12 359 ILE A O 1
ATOM 2873 N N . TYR A 1 360 ? 5.991 -23.097 -7.005 1.00 89.38 360 TYR A N 1
ATOM 2874 C CA . TYR A 1 360 ? 6.529 -23.598 -8.272 1.00 89.38 360 TYR A CA 1
ATOM 2875 C C . TYR A 1 360 ? 7.172 -22.482 -9.116 1.00 89.38 360 TYR A C 1
ATOM 2877 O O . TYR A 1 360 ? 8.230 -22.686 -9.711 1.00 89.38 360 TYR A O 1
ATOM 2885 N N . MET A 1 361 ? 6.563 -21.293 -9.142 1.00 90.38 361 MET A N 1
ATOM 2886 C CA . MET A 1 361 ? 7.087 -20.127 -9.860 1.00 90.38 361 MET A CA 1
ATOM 2887 C C . MET A 1 361 ? 8.369 -19.608 -9.203 1.00 90.38 361 MET A C 1
ATOM 2889 O O . MET A 1 361 ? 9.336 -19.301 -9.902 1.00 90.38 361 MET A O 1
ATOM 2893 N N . VAL A 1 362 ? 8.408 -19.587 -7.869 1.00 94.75 362 VAL A N 1
ATOM 2894 C CA . VAL A 1 362 ? 9.590 -19.226 -7.075 1.00 94.75 362 VAL A CA 1
ATOM 2895 C C . VAL A 1 362 ? 10.748 -20.183 -7.348 1.00 94.75 362 VAL A C 1
ATOM 2897 O O . VAL A 1 362 ? 11.849 -19.735 -7.651 1.00 94.75 362 VAL A O 1
ATOM 2900 N N . GLU A 1 363 ? 10.519 -21.497 -7.283 1.00 93.12 363 GLU A N 1
ATOM 2901 C CA . GLU A 1 363 ? 11.554 -22.500 -7.561 1.00 93.12 363 GLU A CA 1
ATOM 2902 C C . GLU A 1 363 ? 12.055 -22.422 -9.010 1.00 93.12 363 GLU A C 1
ATOM 2904 O O . GLU A 1 363 ? 13.254 -22.564 -9.269 1.00 93.12 363 GLU A O 1
ATOM 2909 N N . TYR A 1 364 ? 11.153 -22.165 -9.961 1.00 92.88 364 TYR A N 1
ATOM 2910 C CA . TYR A 1 364 ? 11.508 -21.977 -11.364 1.00 92.88 364 TYR A CA 1
ATOM 2911 C C . TYR A 1 364 ? 12.388 -20.735 -11.575 1.00 92.88 364 TYR A C 1
ATOM 2913 O O . TYR A 1 364 ? 13.403 -20.818 -12.271 1.00 92.88 364 TYR A O 1
ATOM 2921 N N . ALA A 1 365 ? 12.036 -19.612 -10.946 1.00 94.75 365 ALA A N 1
ATOM 2922 C CA . ALA A 1 365 ? 12.819 -18.380 -10.968 1.00 94.75 365 ALA A CA 1
ATOM 2923 C C . ALA A 1 365 ? 14.192 -18.555 -10.297 1.00 94.75 365 ALA A C 1
ATOM 2925 O O . ALA A 1 365 ? 15.214 -18.224 -10.897 1.00 94.75 365 ALA A O 1
ATOM 2926 N N . ALA A 1 366 ? 14.229 -19.163 -9.108 1.00 95.25 366 ALA A N 1
ATOM 2927 C CA . ALA A 1 366 ? 15.458 -19.467 -8.377 1.00 95.25 366 ALA A CA 1
ATOM 2928 C C . ALA A 1 366 ? 16.434 -20.265 -9.247 1.00 95.25 366 ALA A C 1
ATOM 2930 O O . ALA A 1 366 ? 17.599 -19.902 -9.401 1.00 95.25 366 ALA A O 1
ATOM 2931 N N . LYS A 1 367 ? 15.930 -21.325 -9.888 1.00 93.81 367 LYS A N 1
ATOM 2932 C CA . LYS A 1 367 ? 16.729 -22.197 -10.747 1.00 93.81 367 LYS A CA 1
ATOM 2933 C C . LYS A 1 367 ? 17.310 -21.463 -11.956 1.00 93.81 367 LYS A C 1
ATOM 2935 O O . LYS A 1 367 ? 18.421 -21.792 -12.371 1.00 93.81 367 LYS A O 1
ATOM 2940 N N . LYS A 1 368 ? 16.588 -20.495 -12.530 1.00 92.56 368 LYS A N 1
ATOM 2941 C CA . LYS A 1 368 ? 17.094 -19.679 -13.647 1.00 92.56 368 LYS A CA 1
ATOM 2942 C C . LYS A 1 368 ? 18.304 -18.840 -13.255 1.00 92.56 368 LYS A C 1
ATOM 2944 O O . LYS A 1 368 ? 19.254 -18.766 -14.028 1.00 92.56 368 LYS A O 1
ATOM 2949 N N . GLU A 1 369 ? 18.301 -18.332 -12.031 1.00 92.88 369 GLU A N 1
ATOM 2950 C CA . GLU A 1 369 ? 19.414 -17.592 -11.435 1.00 92.88 369 GLU A CA 1
ATOM 2951 C C . GLU A 1 369 ? 20.407 -18.500 -10.689 1.00 92.88 369 GLU A C 1
ATOM 2953 O O . GLU A 1 369 ? 21.216 -18.026 -9.907 1.00 92.88 369 GLU A O 1
ATOM 2958 N N . ASN A 1 370 ? 20.384 -19.818 -10.927 1.00 92.81 370 ASN A N 1
ATOM 2959 C CA . ASN A 1 370 ? 21.268 -20.814 -10.299 1.00 92.81 370 ASN A CA 1
ATOM 2960 C C . ASN A 1 370 ? 21.198 -20.883 -8.758 1.00 92.81 370 ASN A C 1
ATOM 2962 O O . ASN A 1 370 ? 22.152 -21.320 -8.109 1.00 92.81 370 ASN A O 1
ATOM 2966 N N . TYR A 1 371 ? 20.068 -20.506 -8.166 1.00 94.44 371 TYR A N 1
ATOM 2967 C CA . TYR A 1 371 ? 19.755 -20.811 -6.777 1.00 94.44 371 TYR A CA 1
ATOM 2968 C C . TYR A 1 371 ? 19.079 -22.176 -6.664 1.00 94.44 371 TYR A C 1
ATOM 2970 O O . TYR A 1 371 ? 18.071 -22.449 -7.320 1.00 94.44 371 TYR A O 1
ATOM 2978 N N . ARG A 1 372 ? 19.592 -23.023 -5.770 1.00 94.25 372 ARG A N 1
ATOM 2979 C CA . ARG A 1 372 ? 18.935 -24.270 -5.375 1.00 94.25 372 ARG A CA 1
ATOM 2980 C C . ARG A 1 372 ? 18.152 -24.094 -4.085 1.00 94.25 372 ARG A C 1
ATOM 2982 O O . ARG A 1 372 ? 18.578 -23.383 -3.172 1.00 94.25 372 ARG A O 1
ATOM 2989 N N . LEU A 1 373 ? 17.039 -24.810 -3.987 1.00 94.56 373 LEU A N 1
ATOM 2990 C CA . LEU A 1 373 ? 16.308 -24.973 -2.737 1.00 94.56 373 LEU A CA 1
ATOM 2991 C C . LEU A 1 373 ? 17.164 -25.769 -1.736 1.00 94.56 373 LEU A C 1
ATOM 2993 O O . LEU A 1 373 ? 17.689 -26.836 -2.064 1.00 94.56 373 LEU A O 1
ATOM 2997 N N . ILE A 1 374 ? 17.296 -25.253 -0.517 1.00 93.50 374 ILE A N 1
ATOM 2998 C CA . ILE A 1 374 ? 17.988 -25.910 0.601 1.00 93.50 374 ILE A CA 1
ATOM 2999 C C . ILE A 1 374 ? 16.978 -26.568 1.526 1.00 93.50 374 ILE A C 1
ATOM 3001 O O . ILE A 1 374 ? 17.049 -27.769 1.779 1.00 93.50 374 ILE A O 1
ATOM 3005 N N . SER A 1 375 ? 16.032 -25.774 2.014 1.00 89.19 375 SER A N 1
ATOM 3006 C CA . SER A 1 375 ? 14.988 -26.214 2.925 1.00 89.19 375 SER A CA 1
ATOM 3007 C C . SER A 1 375 ? 13.773 -25.300 2.807 1.00 89.19 375 SER A C 1
ATOM 3009 O O . SER A 1 375 ? 13.850 -24.160 2.349 1.00 89.19 375 SER A O 1
ATOM 3011 N N . SER A 1 376 ? 12.616 -25.816 3.199 1.00 87.75 376 SER A N 1
ATOM 3012 C CA . SER A 1 376 ? 11.390 -25.039 3.310 1.00 87.75 376 SER A CA 1
ATOM 3013 C C . SER A 1 376 ? 10.617 -25.516 4.526 1.00 87.75 376 SER A C 1
ATOM 3015 O O . SER A 1 376 ? 10.643 -26.698 4.871 1.00 87.75 376 SER A O 1
ATOM 3017 N N . ASN A 1 377 ? 9.933 -24.590 5.183 1.00 83.75 377 ASN A N 1
ATOM 3018 C CA . ASN A 1 377 ? 9.007 -24.889 6.262 1.00 83.75 377 ASN A CA 1
ATOM 3019 C C . ASN A 1 377 ? 7.658 -24.199 5.985 1.00 83.75 377 ASN A C 1
ATOM 3021 O O . ASN A 1 377 ? 7.355 -23.791 4.860 1.00 83.75 377 ASN A O 1
ATOM 3025 N N . LYS A 1 378 ? 6.813 -24.093 7.011 1.00 81.75 378 LYS A N 1
ATOM 3026 C CA . LYS A 1 378 ? 5.501 -23.446 6.904 1.00 81.75 378 LYS A CA 1
ATOM 3027 C C . LYS A 1 378 ? 5.583 -21.957 6.520 1.00 81.75 378 LYS A C 1
ATOM 3029 O O . LYS A 1 378 ? 4.670 -21.457 5.880 1.00 81.75 378 LYS A O 1
ATOM 3034 N N . TYR A 1 379 ? 6.667 -21.272 6.874 1.00 84.69 379 TYR A N 1
ATOM 3035 C CA . TYR A 1 379 ? 6.797 -19.813 6.804 1.00 84.69 379 TYR A CA 1
ATOM 3036 C C . TYR A 1 379 ? 7.819 -19.337 5.776 1.00 84.69 379 TYR A C 1
ATOM 3038 O O . TYR A 1 379 ? 7.620 -18.306 5.139 1.00 84.69 379 TYR A O 1
ATOM 3046 N N . TYR A 1 380 ? 8.898 -20.096 5.598 1.00 88.56 380 TYR A N 1
ATOM 3047 C CA . TYR A 1 380 ? 10.068 -19.680 4.843 1.00 88.56 380 TYR A CA 1
ATOM 3048 C C . TYR A 1 380 ? 10.501 -20.712 3.812 1.00 88.56 380 TYR A C 1
ATOM 3050 O O . TYR A 1 380 ? 10.262 -21.921 3.939 1.00 88.56 380 TYR A O 1
ATOM 3058 N N . ILE A 1 381 ? 11.187 -20.207 2.794 1.00 92.19 381 ILE A N 1
ATOM 3059 C CA . ILE A 1 381 ? 11.883 -20.993 1.784 1.00 92.19 381 ILE A CA 1
ATOM 3060 C C . ILE A 1 381 ? 13.326 -20.490 1.721 1.00 92.19 381 ILE A C 1
ATOM 3062 O O . ILE A 1 381 ? 13.557 -19.296 1.537 1.00 92.19 381 ILE A O 1
ATOM 3066 N N . LEU A 1 382 ? 14.289 -21.388 1.917 1.00 94.38 382 LEU A N 1
ATOM 3067 C CA . LEU A 1 382 ? 15.716 -21.084 1.917 1.00 94.38 382 LEU A CA 1
ATOM 3068 C C . LEU A 1 382 ? 16.357 -21.542 0.610 1.00 94.38 382 LEU A C 1
ATOM 3070 O O . LEU A 1 382 ? 16.314 -22.725 0.268 1.00 94.38 382 LEU A O 1
ATOM 3074 N N . PHE A 1 383 ? 17.034 -20.614 -0.053 1.00 95.75 383 PHE A N 1
ATOM 3075 C CA . PHE A 1 383 ? 17.775 -20.837 -1.284 1.00 95.75 383 PHE A CA 1
ATOM 3076 C C . PHE A 1 383 ? 19.254 -20.481 -1.125 1.00 95.75 383 PHE A C 1
ATOM 3078 O O . PHE A 1 383 ? 19.601 -19.560 -0.383 1.00 95.75 383 PHE A O 1
ATOM 3085 N N . HIS A 1 384 ? 20.119 -21.177 -1.862 1.00 94.00 384 HIS A N 1
ATOM 3086 C CA . HIS A 1 384 ? 21.546 -20.861 -1.959 1.00 94.00 384 HIS A CA 1
ATOM 3087 C C . HIS A 1 384 ? 22.037 -20.989 -3.401 1.00 94.00 384 HIS A C 1
ATOM 3089 O O . HIS A 1 384 ? 21.596 -21.881 -4.124 1.00 94.00 384 HIS A O 1
ATOM 3095 N N . HIS A 1 385 ? 22.948 -20.112 -3.808 1.00 92.81 385 HIS A N 1
ATOM 3096 C CA . HIS A 1 385 ? 23.467 -20.055 -5.168 1.00 92.81 385 HIS A CA 1
ATOM 3097 C C . HIS A 1 385 ? 24.571 -21.099 -5.406 1.00 92.81 385 HIS A C 1
ATOM 3099 O O . HIS A 1 385 ? 25.617 -21.067 -4.759 1.00 92.81 385 HIS A O 1
ATOM 3105 N N . ASP A 1 386 ? 24.386 -21.988 -6.386 1.00 84.69 386 ASP A N 1
ATOM 3106 C CA . ASP A 1 386 ? 25.232 -23.179 -6.601 1.00 84.69 386 ASP A CA 1
ATOM 3107 C C . ASP A 1 386 ? 26.697 -22.867 -6.933 1.00 84.69 386 ASP A C 1
ATOM 3109 O O . ASP A 1 386 ? 27.588 -23.677 -6.691 1.00 84.69 386 ASP A O 1
ATOM 3113 N N . LYS A 1 387 ? 26.976 -21.694 -7.507 1.00 80.38 387 LYS A N 1
ATOM 3114 C CA . LYS A 1 387 ? 28.342 -21.297 -7.898 1.00 80.38 387 LYS A CA 1
ATOM 3115 C C . LYS A 1 387 ? 29.083 -20.495 -6.821 1.00 80.38 387 LYS A C 1
ATOM 3117 O O . LYS A 1 387 ? 30.225 -20.099 -7.043 1.00 80.38 387 LYS A O 1
ATOM 3122 N N . CYS A 1 388 ? 28.451 -20.240 -5.675 1.00 76.56 388 CYS A N 1
ATOM 3123 C CA . CYS A 1 388 ? 28.976 -19.373 -4.614 1.00 76.56 388 CYS A CA 1
ATOM 3124 C C . CYS A 1 388 ? 29.572 -20.144 -3.423 1.00 76.56 388 CYS A C 1
ATOM 3126 O O . CYS A 1 388 ? 29.727 -19.582 -2.343 1.00 76.56 388 CYS A O 1
ATOM 3128 N N . ASP A 1 389 ? 29.990 -21.398 -3.622 1.00 67.06 389 ASP A N 1
ATOM 3129 C CA . ASP A 1 389 ? 30.544 -22.260 -2.563 1.00 67.06 389 ASP A CA 1
ATOM 3130 C C . ASP A 1 389 ? 31.834 -21.721 -1.899 1.00 67.06 389 ASP A C 1
ATOM 3132 O O . ASP A 1 389 ? 32.198 -22.147 -0.798 1.00 67.06 389 ASP A O 1
ATOM 3136 N N . ASN A 1 390 ? 32.521 -20.762 -2.533 1.00 66.12 390 ASN A N 1
ATOM 3137 C CA . ASN A 1 390 ? 33.726 -20.106 -2.018 1.00 66.12 390 ASN A CA 1
ATOM 3138 C C . ASN A 1 390 ? 33.432 -18.666 -1.572 1.00 66.12 390 ASN A C 1
ATOM 3140 O O . ASN A 1 390 ? 32.885 -17.885 -2.337 1.00 66.12 390 ASN A O 1
ATOM 3144 N N . SER A 1 391 ? 33.911 -18.252 -0.394 1.00 63.47 391 SER A N 1
ATOM 3145 C CA . SER A 1 391 ? 33.632 -16.924 0.193 1.00 63.47 391 SER A CA 1
ATOM 3146 C C . SER A 1 391 ? 34.294 -15.724 -0.511 1.00 63.47 391 SER A C 1
ATOM 3148 O O . SER A 1 391 ? 34.110 -14.590 -0.084 1.00 63.47 391 SER A O 1
ATOM 3150 N N . ASN A 1 392 ? 35.082 -15.945 -1.569 1.00 72.19 392 ASN A N 1
ATOM 3151 C CA . ASN A 1 392 ? 35.813 -14.901 -2.296 1.00 72.19 392 ASN A CA 1
ATOM 3152 C C . ASN A 1 392 ? 35.385 -14.853 -3.768 1.00 72.19 392 ASN A C 1
ATOM 3154 O O . ASN A 1 392 ? 36.172 -15.175 -4.660 1.00 72.19 392 ASN A O 1
ATOM 3158 N N . PHE A 1 393 ? 34.148 -14.436 -4.028 1.00 80.19 393 PHE A N 1
ATOM 3159 C CA . PHE A 1 393 ? 33.664 -14.199 -5.385 1.00 80.19 393 PHE A CA 1
ATOM 3160 C C . PHE A 1 393 ? 33.311 -12.727 -5.622 1.00 80.19 393 PHE A C 1
ATOM 3162 O O . PHE A 1 393 ? 33.114 -11.940 -4.693 1.00 80.19 393 PHE A O 1
ATOM 3169 N N . LYS A 1 394 ? 33.272 -12.343 -6.893 1.00 84.06 394 LYS A N 1
ATOM 3170 C CA . LYS A 1 394 ? 32.666 -11.110 -7.391 1.00 84.06 394 LYS A CA 1
ATOM 3171 C C . LYS A 1 394 ? 31.634 -11.511 -8.434 1.00 84.06 394 LYS A C 1
ATOM 3173 O O . LYS A 1 394 ? 31.884 -12.436 -9.199 1.00 84.06 394 LYS A O 1
ATOM 3178 N N . VAL A 1 395 ? 30.508 -10.813 -8.452 1.00 87.38 395 VAL A N 1
ATOM 3179 C CA . VAL A 1 395 ? 29.517 -10.956 -9.516 1.00 87.38 395 VAL A CA 1
ATOM 3180 C C . VAL A 1 395 ? 29.804 -9.891 -10.565 1.00 87.38 395 VAL A C 1
ATOM 3182 O O . VAL A 1 395 ? 29.949 -8.709 -10.235 1.00 87.38 395 VAL A O 1
ATOM 3185 N N . GLU A 1 396 ? 29.982 -10.318 -11.807 1.00 90.31 396 GLU A N 1
ATOM 3186 C CA . GLU A 1 396 ? 30.057 -9.437 -12.966 1.00 90.31 396 GLU A CA 1
ATOM 3187 C C . GLU A 1 396 ? 28.729 -9.522 -13.709 1.00 90.31 396 GLU A C 1
ATOM 3189 O O . GLU A 1 396 ? 28.374 -10.561 -14.264 1.00 90.31 396 GLU A O 1
ATOM 3194 N N . ASN A 1 397 ? 27.974 -8.426 -13.649 1.00 90.31 397 ASN A N 1
ATOM 3195 C CA . ASN A 1 397 ? 26.623 -8.359 -14.186 1.00 90.31 397 ASN A CA 1
ATOM 3196 C C . ASN A 1 397 ? 26.676 -7.924 -15.653 1.00 90.31 397 ASN A C 1
ATOM 3198 O O . ASN A 1 397 ? 27.289 -6.902 -15.981 1.00 90.31 397 ASN A O 1
ATOM 3202 N N . SER A 1 398 ? 25.998 -8.667 -16.519 1.00 91.00 398 SER A N 1
ATOM 3203 C CA . SER A 1 398 ? 25.797 -8.335 -17.923 1.00 91.00 398 SER A CA 1
ATOM 3204 C C . SER A 1 398 ? 24.300 -8.324 -18.227 1.00 91.00 398 SER A C 1
ATOM 3206 O O . SER A 1 398 ? 23.624 -9.354 -18.261 1.00 91.00 398 SER A O 1
ATOM 3208 N N . TYR A 1 399 ? 23.778 -7.118 -18.427 1.00 94.88 399 TYR A N 1
ATOM 3209 C CA . TYR A 1 399 ? 22.379 -6.877 -18.756 1.00 94.88 399 TYR A CA 1
ATOM 3210 C C . TYR A 1 399 ? 22.230 -6.631 -20.256 1.00 94.88 399 TYR A C 1
ATOM 3212 O O . TYR A 1 399 ? 23.061 -5.957 -20.867 1.00 94.88 399 TYR A O 1
ATOM 3220 N N . LYS A 1 400 ? 21.152 -7.151 -20.852 1.00 95.69 400 LYS A N 1
ATOM 3221 C CA . LYS A 1 400 ? 20.848 -6.930 -22.276 1.00 95.69 400 LYS A CA 1
ATOM 3222 C C . LYS A 1 400 ? 20.411 -5.499 -22.550 1.00 95.69 400 LYS A C 1
ATOM 3224 O O . LYS A 1 400 ? 20.634 -4.991 -23.647 1.00 95.69 400 LYS A O 1
ATOM 3229 N N . ALA A 1 401 ? 19.781 -4.859 -21.572 1.00 97.31 401 ALA A N 1
ATOM 3230 C CA . ALA A 1 401 ? 19.246 -3.523 -21.719 1.00 97.31 401 ALA A CA 1
ATOM 3231 C C . ALA A 1 401 ? 19.640 -2.613 -20.562 1.00 97.31 401 ALA A C 1
ATOM 3233 O O . ALA A 1 401 ? 19.873 -3.068 -19.445 1.00 97.31 401 ALA A O 1
ATOM 3234 N N . ILE A 1 402 ? 19.661 -1.314 -20.840 1.00 97.94 402 ILE A N 1
ATOM 3235 C CA . ILE A 1 402 ? 19.745 -0.261 -19.830 1.00 97.94 402 ILE A CA 1
ATOM 3236 C C . ILE A 1 402 ? 18.479 0.583 -19.882 1.00 97.94 402 ILE A C 1
ATOM 3238 O O . ILE A 1 402 ? 18.052 1.018 -20.951 1.00 97.94 402 ILE A O 1
ATOM 3242 N N . GLY A 1 403 ? 17.880 0.810 -18.722 1.00 97.81 403 GLY A N 1
ATOM 3243 C CA . GLY A 1 403 ? 16.771 1.723 -18.539 1.00 97.81 403 GLY A CA 1
ATOM 3244 C C . GLY A 1 403 ? 17.239 3.024 -17.894 1.00 97.81 403 GLY A C 1
ATOM 3245 O O . GLY A 1 403 ? 17.930 2.998 -16.875 1.00 97.81 403 GLY A O 1
ATOM 3246 N N . ILE A 1 404 ? 16.852 4.160 -18.474 1.00 98.06 404 ILE A N 1
ATOM 3247 C CA . ILE A 1 404 ? 17.188 5.503 -17.984 1.00 98.06 404 ILE A CA 1
ATOM 3248 C C . ILE A 1 404 ? 15.891 6.263 -17.686 1.00 98.06 404 ILE A C 1
ATOM 3250 O O . ILE A 1 404 ? 15.031 6.407 -18.562 1.00 98.06 404 ILE A O 1
ATOM 3254 N N . GLY A 1 405 ? 15.774 6.753 -16.449 1.00 95.56 405 GLY A N 1
ATOM 3255 C CA . GLY A 1 405 ? 14.651 7.561 -15.974 1.00 95.56 405 GLY A CA 1
ATOM 3256 C C . GLY A 1 405 ? 13.886 6.974 -14.785 1.00 95.56 405 GLY A C 1
ATOM 3257 O O . GLY A 1 405 ? 14.053 5.813 -14.416 1.00 95.56 405 GLY A O 1
ATOM 3258 N N . ASP A 1 406 ? 13.042 7.800 -14.164 1.00 92.25 406 ASP A N 1
ATOM 3259 C CA . ASP A 1 406 ? 12.367 7.479 -12.897 1.00 92.25 406 ASP A CA 1
ATOM 3260 C C . ASP A 1 406 ? 11.157 6.532 -13.032 1.00 92.25 406 ASP A C 1
ATOM 3262 O O . ASP A 1 406 ? 10.596 6.100 -12.023 1.00 92.25 406 ASP A O 1
ATOM 3266 N N . LYS A 1 407 ? 10.758 6.183 -14.264 1.00 92.06 407 LYS A N 1
ATOM 3267 C CA . LYS A 1 407 ? 9.653 5.251 -14.567 1.00 92.06 407 LYS A CA 1
ATOM 3268 C C . LYS A 1 407 ? 10.112 3.899 -15.110 1.00 92.06 407 LYS A C 1
ATOM 3270 O O . LYS A 1 407 ? 9.291 3.060 -15.465 1.00 92.06 407 LYS A O 1
ATOM 3275 N N . VAL A 1 408 ? 11.419 3.649 -15.138 1.00 94.44 408 VAL A N 1
ATOM 3276 C CA . VAL A 1 408 ? 11.993 2.384 -15.624 1.00 94.44 408 VAL A CA 1
ATOM 3277 C C . VAL A 1 408 ? 11.619 1.196 -14.737 1.00 94.44 408 VAL A C 1
ATOM 3279 O O . VAL A 1 408 ? 11.416 0.099 -15.258 1.00 94.44 408 VAL A O 1
ATOM 3282 N N . HIS A 1 409 ? 11.518 1.418 -13.422 1.00 92.19 409 HIS A N 1
ATOM 3283 C CA . HIS A 1 409 ? 11.384 0.360 -12.418 1.00 92.19 409 HIS A CA 1
ATOM 3284 C C . HIS A 1 409 ? 10.260 -0.635 -12.736 1.00 92.19 409 HIS A C 1
ATOM 3286 O O . HIS A 1 409 ? 10.474 -1.844 -12.705 1.00 92.19 409 HIS A O 1
ATOM 3292 N N . GLN A 1 410 ? 9.100 -0.121 -13.149 1.00 89.25 410 GLN A N 1
ATOM 3293 C CA . GLN A 1 410 ? 7.922 -0.924 -13.459 1.00 89.25 410 GLN A CA 1
ATOM 3294 C C . GLN A 1 410 ? 8.179 -1.952 -14.570 1.00 89.25 410 GLN A C 1
ATOM 3296 O O . GLN A 1 410 ? 7.797 -3.110 -14.442 1.00 89.25 410 GLN A O 1
ATOM 3301 N N . LEU A 1 411 ? 8.860 -1.551 -15.650 1.00 92.56 411 LEU A N 1
ATOM 3302 C CA . LEU A 1 411 ? 9.191 -2.476 -16.733 1.00 92.56 411 LEU A CA 1
ATOM 3303 C C . LEU A 1 411 ? 10.345 -3.405 -16.342 1.00 92.56 411 LEU A C 1
ATOM 3305 O O . LEU A 1 411 ? 10.339 -4.566 -16.731 1.00 92.56 411 LEU A O 1
ATOM 3309 N N . ALA A 1 412 ? 11.319 -2.916 -15.569 1.00 94.19 412 ALA A N 1
ATOM 3310 C CA . ALA A 1 412 ? 12.462 -3.716 -15.134 1.00 94.19 412 ALA A CA 1
ATOM 3311 C C . ALA A 1 412 ? 12.065 -4.870 -14.199 1.00 94.19 412 ALA A C 1
ATOM 3313 O O . ALA A 1 412 ? 12.699 -5.918 -14.256 1.00 94.19 412 ALA A O 1
ATOM 3314 N N . MET A 1 413 ? 11.012 -4.716 -13.386 1.00 91.81 413 MET A N 1
ATOM 3315 C CA . MET A 1 413 ? 10.476 -5.819 -12.575 1.00 91.81 413 MET A CA 1
ATOM 3316 C C . MET A 1 413 ? 9.965 -6.978 -13.434 1.00 91.81 413 MET A C 1
ATOM 3318 O O . MET A 1 413 ? 10.240 -8.135 -13.139 1.00 91.81 413 MET A O 1
ATOM 3322 N N . ILE A 1 414 ? 9.289 -6.658 -14.535 1.00 92.31 414 ILE A N 1
ATOM 3323 C CA . ILE A 1 414 ? 8.745 -7.641 -15.480 1.00 92.31 414 ILE A CA 1
ATOM 3324 C C . ILE A 1 414 ? 9.853 -8.180 -16.392 1.00 92.31 414 ILE A C 1
ATOM 3326 O O . ILE A 1 414 ? 9.826 -9.335 -16.798 1.00 92.31 414 ILE A O 1
ATOM 3330 N N . TYR A 1 415 ? 10.848 -7.351 -16.713 1.00 94.69 415 TYR A N 1
ATOM 3331 C CA . TYR A 1 415 ? 11.979 -7.690 -17.571 1.00 94.69 415 TYR A CA 1
ATOM 3332 C C . TYR A 1 415 ? 13.311 -7.453 -16.838 1.00 94.69 415 TYR A C 1
ATOM 3334 O O . TYR A 1 415 ? 13.955 -6.411 -17.031 1.00 94.69 415 TYR A O 1
ATOM 3342 N N . PRO A 1 416 ? 13.777 -8.425 -16.030 1.00 94.88 416 PRO A N 1
ATOM 3343 C CA . PRO A 1 416 ? 14.975 -8.284 -15.193 1.00 94.88 416 PRO A CA 1
ATOM 3344 C C . PRO A 1 416 ? 16.265 -8.002 -15.976 1.00 94.88 416 PRO A C 1
ATOM 3346 O O . PRO A 1 416 ? 17.254 -7.529 -15.417 1.00 94.88 416 PRO A O 1
ATOM 3349 N N . GLN A 1 417 ? 16.263 -8.248 -17.291 1.00 94.94 417 GLN A N 1
ATOM 3350 C CA . GLN A 1 417 ? 17.390 -7.983 -18.193 1.00 94.94 417 GLN A CA 1
ATOM 3351 C C . GLN A 1 417 ? 17.635 -6.492 -18.425 1.00 94.94 417 GLN A C 1
ATOM 3353 O O . GLN A 1 417 ? 18.632 -6.140 -19.061 1.00 94.94 417 GLN A O 1
ATOM 3358 N N . ILE A 1 418 ? 16.745 -5.634 -17.924 1.00 96.12 418 ILE A N 1
ATOM 3359 C CA . ILE A 1 418 ? 16.917 -4.189 -17.885 1.00 96.12 418 ILE A CA 1
ATOM 3360 C C . ILE A 1 418 ? 17.698 -3.822 -16.620 1.00 96.12 418 ILE A C 1
ATOM 3362 O O . ILE A 1 418 ? 17.212 -3.942 -15.492 1.00 96.12 418 ILE A O 1
ATOM 3366 N N . TYR A 1 419 ? 18.912 -3.316 -16.817 1.00 95.00 419 TYR A N 1
ATOM 3367 C CA . TYR A 1 419 ? 19.649 -2.602 -15.787 1.00 95.00 419 TYR A CA 1
ATOM 3368 C C . TYR A 1 419 ? 18.976 -1.257 -15.519 1.00 95.00 419 TYR A C 1
ATOM 3370 O O . TYR A 1 419 ? 18.846 -0.431 -16.422 1.00 95.00 419 TYR A O 1
ATOM 3378 N N . GLU A 1 420 ? 18.557 -1.022 -14.282 1.00 94.62 420 GLU A N 1
ATOM 3379 C CA . GLU A 1 420 ? 18.022 0.272 -13.871 1.00 94.62 420 GLU A CA 1
ATOM 3380 C C . GLU A 1 420 ? 19.166 1.218 -13.545 1.00 94.62 420 GLU A C 1
ATOM 3382 O O . GLU A 1 420 ? 19.927 0.986 -12.604 1.00 94.62 420 GLU A O 1
ATOM 3387 N N . SER A 1 421 ? 19.276 2.297 -14.307 1.00 94.06 421 SER A N 1
ATOM 3388 C CA . SER A 1 421 ? 20.280 3.295 -14.007 1.00 94.06 421 SER A CA 1
ATOM 3389 C C . SER A 1 421 ? 19.899 4.194 -12.826 1.00 94.06 421 SER A C 1
ATOM 3391 O O . SER A 1 421 ? 18.761 4.647 -12.720 1.00 94.06 421 SER A O 1
ATOM 3393 N N . ASP A 1 422 ? 20.888 4.528 -11.992 1.00 89.88 422 ASP A N 1
ATOM 3394 C CA . ASP A 1 422 ? 20.783 5.557 -10.949 1.00 89.88 422 ASP A CA 1
ATOM 3395 C C . ASP A 1 422 ? 20.800 6.993 -11.509 1.00 89.88 422 ASP A C 1
ATOM 3397 O O . ASP A 1 422 ? 20.476 7.944 -10.796 1.00 89.88 422 ASP A O 1
ATOM 3401 N N . GLU A 1 423 ? 21.194 7.170 -12.771 1.00 96.00 423 GLU A N 1
ATOM 3402 C CA . GLU A 1 423 ? 21.216 8.468 -13.444 1.00 96.00 423 GLU A CA 1
ATOM 3403 C C . GLU A 1 423 ? 20.071 8.556 -14.455 1.00 96.00 423 GLU A C 1
ATOM 3405 O O . GLU A 1 423 ? 19.879 7.672 -15.291 1.00 96.00 423 GLU A O 1
ATOM 3410 N N . THR A 1 424 ? 19.321 9.653 -14.376 1.00 95.62 424 THR A N 1
ATOM 3411 C CA . THR A 1 424 ? 18.109 9.889 -15.169 1.00 95.62 424 THR A CA 1
ATOM 3412 C C . THR A 1 424 ? 18.369 10.758 -16.391 1.00 95.62 424 THR A C 1
ATOM 3414 O O . THR A 1 424 ? 17.566 10.735 -17.322 1.00 95.62 424 THR A O 1
ATOM 3417 N N . ASN A 1 425 ? 19.460 11.525 -16.411 1.00 95.75 425 ASN A N 1
ATOM 3418 C CA . ASN A 1 425 ? 19.795 12.416 -17.509 1.00 95.75 425 ASN A CA 1
ATOM 3419 C C . ASN A 1 425 ? 20.588 11.670 -18.595 1.00 95.75 425 ASN A C 1
ATOM 3421 O O . ASN A 1 425 ? 21.696 11.183 -18.359 1.00 95.75 425 ASN A O 1
ATOM 3425 N N . ILE A 1 426 ? 20.024 11.605 -19.805 1.00 96.38 426 ILE A N 1
ATOM 3426 C CA . ILE A 1 426 ? 20.609 10.870 -20.938 1.00 96.38 426 ILE A CA 1
ATOM 3427 C C . ILE A 1 426 ? 21.959 11.445 -21.393 1.00 96.38 426 ILE A C 1
ATOM 3429 O O . ILE A 1 426 ? 22.800 10.711 -21.905 1.00 96.38 426 ILE A O 1
ATOM 3433 N N . GLU A 1 427 ? 22.212 12.733 -21.153 1.00 95.69 427 GLU A N 1
ATOM 3434 C CA . GLU A 1 427 ? 23.458 13.413 -21.532 1.00 95.69 427 GLU A CA 1
ATOM 3435 C C . GLU A 1 427 ? 24.650 13.040 -20.646 1.00 95.69 427 GLU A C 1
ATOM 3437 O O . GLU A 1 427 ? 25.794 13.366 -20.961 1.00 95.69 427 GLU A O 1
ATOM 3442 N N . LYS A 1 428 ? 24.413 12.337 -19.534 1.00 97.56 428 LYS A N 1
ATOM 3443 C CA . LYS A 1 428 ? 25.492 11.792 -18.697 1.00 97.56 428 LYS A CA 1
ATOM 3444 C C . LYS A 1 428 ? 26.117 10.529 -19.277 1.00 97.56 428 LYS A C 1
ATOM 3446 O O . LYS A 1 428 ? 27.112 10.053 -18.738 1.00 97.56 428 LYS A O 1
ATOM 3451 N N . TYR A 1 429 ? 25.563 10.019 -20.373 1.00 97.50 429 TYR A N 1
ATOM 3452 C CA . TYR A 1 429 ? 26.058 8.851 -21.078 1.00 97.50 429 TYR A CA 1
ATOM 3453 C C . TYR A 1 429 ? 26.691 9.229 -22.404 1.00 97.50 429 TYR A C 1
ATOM 3455 O O . TYR A 1 429 ? 26.179 10.058 -23.156 1.00 97.50 429 TYR A O 1
ATOM 3463 N N . SER A 1 430 ? 27.765 8.532 -22.751 1.00 96.75 430 SER A N 1
ATOM 3464 C CA . SER A 1 430 ? 28.253 8.519 -24.123 1.00 96.75 430 SER A CA 1
ATOM 3465 C C . SER A 1 430 ? 27.496 7.490 -24.962 1.00 96.75 430 SER A C 1
ATOM 3467 O O . SER A 1 430 ? 27.118 6.414 -24.488 1.00 96.75 430 SER A O 1
ATOM 3469 N N . ALA A 1 431 ? 27.376 7.755 -26.266 1.00 96.25 431 ALA A N 1
ATOM 3470 C CA . ALA A 1 431 ? 26.832 6.771 -27.198 1.00 96.25 431 ALA A CA 1
ATOM 3471 C C . ALA A 1 431 ? 27.617 5.445 -27.155 1.00 96.25 431 ALA A C 1
ATOM 3473 O O . ALA A 1 431 ? 27.026 4.376 -27.264 1.00 96.25 431 ALA A O 1
ATOM 3474 N N . SER A 1 432 ? 28.936 5.496 -26.927 1.00 96.56 432 SER A N 1
ATOM 3475 C CA . SER A 1 432 ? 29.790 4.303 -26.838 1.00 96.56 432 SER A CA 1
ATOM 3476 C C . SER A 1 432 ? 29.494 3.411 -25.628 1.00 96.56 432 SER A C 1
ATOM 3478 O O . SER A 1 432 ? 29.650 2.195 -25.712 1.00 96.56 432 SER A O 1
ATOM 3480 N N . GLU A 1 433 ? 29.060 3.995 -24.509 1.00 96.56 433 GLU A N 1
ATOM 3481 C CA . GLU A 1 433 ? 28.656 3.240 -23.321 1.00 96.56 433 GLU A CA 1
ATOM 3482 C C . GLU A 1 433 ? 27.302 2.579 -23.537 1.00 96.56 433 GLU A C 1
ATOM 3484 O O . GLU A 1 433 ? 27.155 1.390 -23.265 1.00 96.56 433 GLU A O 1
ATOM 3489 N N . LEU A 1 434 ? 26.346 3.332 -24.080 1.00 97.69 434 LEU A N 1
ATOM 3490 C CA . LEU A 1 434 ? 24.999 2.840 -24.360 1.00 97.69 434 LEU A CA 1
ATOM 3491 C C . LEU A 1 434 ? 24.974 1.791 -25.476 1.00 97.69 434 LEU A C 1
ATOM 3493 O O . LEU A 1 434 ? 24.167 0.871 -25.424 1.00 97.69 434 LEU A O 1
ATOM 3497 N N . SER A 1 435 ? 25.906 1.864 -26.430 1.00 96.69 435 SER A N 1
ATOM 3498 C CA . SER A 1 435 ? 26.004 0.897 -27.533 1.00 96.69 435 SER A CA 1
ATOM 3499 C C . SER A 1 435 ? 26.487 -0.498 -27.110 1.00 96.69 435 SER A C 1
ATOM 3501 O O . SER A 1 435 ? 26.608 -1.389 -27.946 1.00 96.69 435 SER A O 1
ATOM 3503 N N . LYS A 1 436 ? 26.820 -0.694 -25.826 1.00 95.88 436 LYS A N 1
ATOM 3504 C CA . LYS A 1 436 ? 27.150 -2.015 -25.264 1.00 95.88 436 LYS A CA 1
ATOM 3505 C C . LYS A 1 436 ? 25.905 -2.849 -24.962 1.00 95.88 436 LYS A C 1
ATOM 3507 O O . LYS A 1 436 ? 26.031 -4.056 -24.784 1.00 95.88 436 LYS A O 1
ATOM 3512 N N . TYR A 1 437 ? 24.744 -2.206 -24.870 1.00 97.00 437 TYR A N 1
ATOM 3513 C CA . TYR A 1 437 ? 23.467 -2.859 -24.625 1.00 97.00 437 TYR A CA 1
ATOM 3514 C C . TYR A 1 437 ? 22.788 -3.190 -25.955 1.00 97.00 437 TYR A C 1
ATOM 3516 O O . TYR A 1 437 ? 22.967 -2.488 -26.946 1.00 97.00 437 TYR A O 1
ATOM 3524 N N . GLU A 1 438 ? 21.972 -4.239 -25.978 1.00 97.12 438 GLU A N 1
ATOM 3525 C CA . GLU A 1 438 ? 21.106 -4.539 -27.122 1.00 97.12 438 GLU A CA 1
ATOM 3526 C C . GLU A 1 438 ? 19.982 -3.496 -27.232 1.00 97.12 438 GLU A C 1
ATOM 3528 O O . GLU A 1 438 ? 19.599 -3.104 -28.339 1.00 97.12 438 GLU A O 1
ATOM 3533 N N . THR A 1 439 ? 19.486 -3.019 -26.080 1.00 98.31 439 THR A N 1
ATOM 3534 C CA . THR A 1 439 ? 18.401 -2.033 -25.994 1.00 98.31 439 THR A CA 1
ATOM 3535 C C . THR A 1 439 ? 18.650 -0.950 -24.940 1.00 98.31 439 THR A C 1
ATOM 3537 O O . THR A 1 439 ? 19.049 -1.229 -23.812 1.00 98.31 439 THR A O 1
ATOM 3540 N N . VAL A 1 440 ? 18.336 0.297 -25.283 1.00 98.56 440 VAL A N 1
ATOM 3541 C CA . VAL A 1 440 ? 18.219 1.431 -24.360 1.00 98.56 440 VAL A CA 1
ATOM 3542 C C . VAL A 1 440 ? 16.741 1.778 -24.206 1.00 98.56 440 VAL A C 1
ATOM 3544 O O . VAL A 1 440 ? 16.089 2.174 -25.173 1.00 98.56 440 VAL A O 1
ATOM 3547 N N . TYR A 1 441 ? 16.207 1.641 -22.996 1.00 98.19 441 TYR A N 1
ATOM 3548 C CA . TYR A 1 441 ? 14.834 2.004 -22.659 1.00 98.19 441 TYR A CA 1
ATOM 3549 C C . TYR A 1 441 ? 14.800 3.354 -21.936 1.00 98.19 441 TYR A C 1
ATOM 3551 O O . TYR A 1 441 ? 15.437 3.537 -20.902 1.00 98.19 441 TYR A O 1
ATOM 3559 N N . LEU A 1 442 ? 14.056 4.315 -22.476 1.00 97.88 442 LEU A N 1
ATOM 3560 C CA . LEU A 1 442 ? 13.939 5.667 -21.935 1.00 97.88 442 LEU A CA 1
ATOM 3561 C C . LEU A 1 442 ? 12.521 5.891 -21.408 1.00 97.88 442 LEU A C 1
ATOM 3563 O O . LEU A 1 442 ? 11.566 5.906 -22.185 1.00 97.88 442 LEU A O 1
ATOM 3567 N N . SER A 1 443 ? 12.372 6.090 -20.097 1.00 95.38 443 SER A N 1
ATOM 3568 C CA . SER A 1 443 ? 11.066 6.323 -19.467 1.00 95.38 443 SER A CA 1
ATOM 3569 C C . SER A 1 443 ? 11.217 7.162 -18.201 1.00 95.38 443 SER A C 1
ATOM 3571 O O . SER A 1 443 ? 11.811 6.723 -17.220 1.00 95.38 443 SER A O 1
ATOM 3573 N N . GLY A 1 444 ? 10.710 8.400 -18.236 1.00 93.00 444 GLY A N 1
ATOM 3574 C CA . GLY A 1 444 ? 10.920 9.368 -17.152 1.00 93.00 444 GLY A CA 1
ATOM 3575 C C . GLY A 1 444 ? 12.363 9.879 -17.066 1.00 93.00 444 GLY A C 1
ATOM 3576 O O . GLY A 1 444 ? 12.828 10.279 -16.002 1.00 93.00 444 GLY A O 1
ATOM 3577 N N . PHE A 1 445 ? 13.109 9.800 -18.171 1.00 95.25 445 PHE A N 1
ATOM 3578 C CA . PHE A 1 445 ? 14.464 10.343 -18.289 1.00 95.25 445 PHE A CA 1
ATOM 3579 C C . PHE A 1 445 ? 14.434 11.873 -18.315 1.00 95.25 445 PHE A C 1
ATOM 3581 O O . PHE A 1 445 ? 13.375 12.462 -18.484 1.00 95.25 445 PHE A O 1
ATOM 3588 N N . THR A 1 4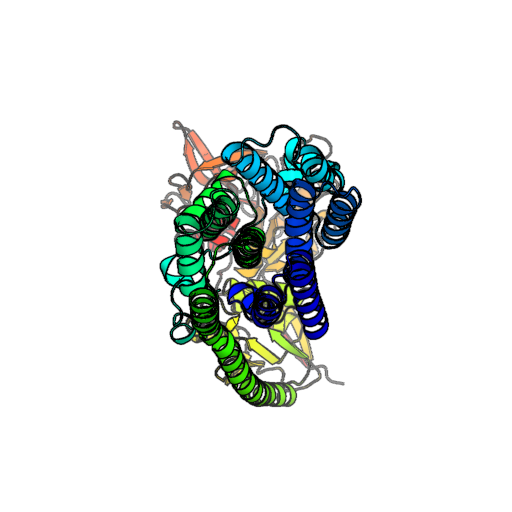46 ? 15.584 12.526 -18.181 1.00 93.69 446 THR A N 1
ATOM 3589 C CA . THR A 1 446 ? 15.736 13.984 -18.289 1.00 93.69 446 THR A CA 1
ATOM 3590 C C . THR A 1 446 ? 16.822 14.349 -19.304 1.00 93.69 446 THR A C 1
ATOM 3592 O O . THR A 1 446 ? 17.585 13.492 -19.755 1.00 93.69 446 THR A O 1
ATOM 3595 N N . TYR A 1 447 ? 16.854 15.617 -19.706 1.00 92.25 447 TYR A N 1
ATOM 3596 C CA . TYR A 1 447 ? 17.913 16.219 -20.514 1.00 92.25 447 TYR A CA 1
ATOM 3597 C C . TYR A 1 447 ? 17.978 17.723 -20.215 1.00 92.25 447 TYR A C 1
ATOM 3599 O O . TYR A 1 447 ? 16.963 18.330 -19.854 1.00 92.25 447 TYR A O 1
ATOM 3607 N N . ASP A 1 448 ? 19.158 18.313 -20.364 1.00 89.75 448 ASP A N 1
ATOM 3608 C CA . ASP A 1 448 ? 19.414 19.744 -20.203 1.00 89.75 448 ASP A CA 1
ATOM 3609 C C . ASP A 1 448 ? 19.265 20.476 -21.552 1.00 89.75 448 ASP A C 1
ATOM 3611 O O . ASP A 1 448 ? 18.623 21.533 -21.622 1.00 89.75 448 ASP A O 1
ATOM 3615 N N . ASP A 1 449 ? 19.779 19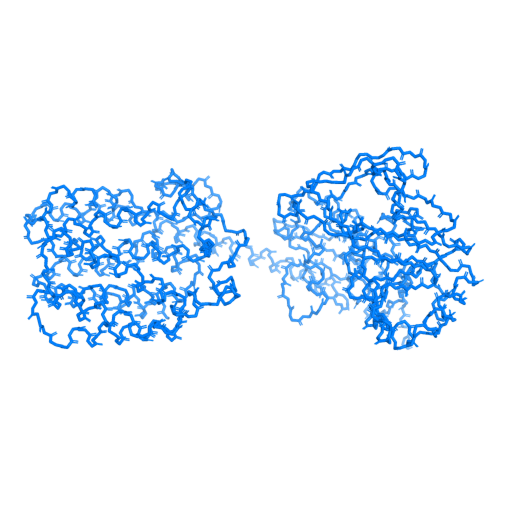.889 -22.641 1.00 90.06 449 ASP A N 1
ATOM 3616 C CA . ASP A 1 449 ? 19.604 20.361 -24.014 1.00 90.06 449 ASP A CA 1
ATOM 3617 C C . ASP A 1 449 ? 19.040 19.260 -24.926 1.00 90.06 449 ASP A C 1
ATOM 3619 O O . ASP A 1 449 ? 19.599 18.176 -25.102 1.00 90.06 449 ASP A O 1
ATOM 3623 N N . ARG A 1 450 ? 17.894 19.557 -25.549 1.00 90.69 450 ARG A N 1
ATOM 3624 C CA . ARG A 1 450 ? 17.188 18.593 -26.398 1.00 90.69 450 ARG A CA 1
ATOM 3625 C C . ARG A 1 450 ? 18.044 18.140 -27.579 1.00 90.69 450 ARG A C 1
ATOM 3627 O O . ARG A 1 450 ? 17.984 16.967 -27.937 1.00 90.69 450 ARG A O 1
ATOM 3634 N N . ASP A 1 451 ? 18.788 19.042 -28.211 1.00 91.81 451 ASP A N 1
ATOM 3635 C CA . ASP A 1 451 ? 19.503 18.709 -29.442 1.00 91.81 451 ASP A CA 1
ATOM 3636 C C . ASP A 1 451 ? 20.677 17.764 -29.136 1.00 91.81 451 ASP A C 1
ATOM 3638 O O . ASP A 1 451 ? 20.907 16.810 -29.885 1.00 91.81 451 ASP A O 1
ATOM 3642 N N . ASP A 1 452 ? 21.348 17.953 -27.998 1.00 93.75 452 ASP A N 1
ATOM 3643 C CA . ASP A 1 452 ? 22.407 17.060 -27.518 1.00 93.75 452 ASP A CA 1
ATOM 3644 C C . ASP A 1 452 ? 21.855 15.678 -27.141 1.00 93.75 452 ASP A C 1
ATOM 3646 O O . ASP A 1 452 ? 22.365 14.657 -27.618 1.00 93.75 452 ASP A O 1
ATOM 3650 N N . ALA A 1 453 ? 20.752 15.626 -26.388 1.00 95.12 453 ALA A N 1
ATOM 3651 C CA . ALA A 1 453 ? 20.060 14.376 -26.075 1.00 95.12 453 ALA A CA 1
ATOM 3652 C C . ALA A 1 453 ? 19.624 13.618 -27.342 1.00 95.12 453 ALA A C 1
ATOM 3654 O O . ALA A 1 453 ? 19.841 12.409 -27.469 1.00 95.12 453 ALA A O 1
ATOM 3655 N N . GLU A 1 454 ? 19.048 14.320 -28.321 1.00 96.31 454 GLU A N 1
ATOM 3656 C CA . GLU A 1 454 ? 18.671 13.730 -29.603 1.00 96.31 454 GLU A CA 1
ATOM 3657 C C . GLU A 1 454 ? 19.872 13.198 -30.389 1.00 96.31 454 GLU A C 1
ATOM 3659 O O . GLU A 1 454 ? 19.752 12.170 -31.061 1.00 96.31 454 GLU A O 1
ATOM 3664 N N . ASN A 1 455 ? 21.011 13.892 -30.349 1.00 97.88 455 ASN A N 1
ATOM 3665 C CA . ASN A 1 455 ? 22.230 13.452 -31.022 1.00 97.88 455 ASN A CA 1
ATOM 3666 C C . ASN A 1 455 ? 22.773 12.168 -30.389 1.00 97.88 455 ASN A C 1
ATOM 3668 O O . ASN A 1 455 ? 23.068 11.224 -31.124 1.00 97.88 455 ASN A O 1
ATOM 3672 N N . ILE A 1 456 ? 22.796 12.082 -29.055 1.00 98.00 456 ILE A N 1
ATOM 3673 C CA . ILE A 1 456 ? 23.179 10.859 -28.335 1.00 98.00 456 ILE A CA 1
ATOM 3674 C C . ILE A 1 456 ? 22.263 9.700 -28.737 1.00 98.00 456 ILE A C 1
ATOM 3676 O O . ILE A 1 456 ? 22.756 8.650 -29.146 1.00 98.00 456 ILE A O 1
ATOM 3680 N N . ILE A 1 457 ? 20.940 9.896 -28.710 1.00 98.12 457 ILE A N 1
ATOM 3681 C CA . ILE A 1 457 ? 19.971 8.854 -29.090 1.00 98.12 457 ILE A CA 1
ATOM 3682 C C . ILE A 1 457 ? 20.187 8.390 -30.539 1.00 98.12 457 ILE A C 1
ATOM 3684 O O . ILE A 1 457 ? 20.198 7.187 -30.813 1.00 98.12 457 ILE A O 1
ATOM 3688 N N . LYS A 1 458 ? 20.388 9.326 -31.476 1.00 98.38 458 LYS A N 1
ATOM 3689 C CA . LYS A 1 458 ? 20.664 9.007 -32.887 1.00 98.38 458 LYS A CA 1
ATOM 3690 C C . LYS A 1 458 ? 21.964 8.223 -33.044 1.00 98.38 458 LYS A C 1
ATOM 3692 O O . LYS A 1 458 ? 22.010 7.292 -33.842 1.00 98.38 458 LYS A O 1
ATOM 3697 N N . ASP A 1 459 ? 23.018 8.591 -32.327 1.00 97.94 459 ASP A N 1
ATOM 3698 C CA . ASP A 1 459 ? 24.317 7.928 -32.442 1.00 97.94 459 ASP A CA 1
ATOM 3699 C C . ASP A 1 459 ? 24.309 6.529 -31.819 1.00 97.94 459 ASP A C 1
ATOM 3701 O O . ASP A 1 459 ? 24.870 5.601 -32.405 1.00 97.94 459 ASP A O 1
ATOM 3705 N N . VAL A 1 460 ? 23.580 6.340 -30.714 1.00 98.00 460 VAL A N 1
ATOM 3706 C CA . VAL A 1 460 ? 23.285 5.011 -30.160 1.00 98.00 460 VAL A CA 1
ATOM 3707 C C . VAL A 1 460 ? 22.533 4.163 -31.181 1.00 98.00 460 VAL A C 1
ATOM 3709 O O . VAL A 1 460 ? 22.968 3.056 -31.486 1.00 98.00 460 VAL A O 1
ATOM 3712 N N . ALA A 1 461 ? 21.467 4.684 -31.788 1.00 97.69 461 ALA A N 1
ATOM 3713 C CA . ALA A 1 461 ? 20.688 3.945 -32.780 1.00 97.69 461 ALA A CA 1
ATOM 3714 C C . ALA A 1 461 ? 21.505 3.533 -34.019 1.00 97.69 461 ALA A C 1
ATOM 3716 O O . ALA A 1 461 ? 21.376 2.405 -34.508 1.00 97.69 461 ALA A O 1
ATOM 3717 N N . LYS A 1 462 ? 22.408 4.406 -34.492 1.00 97.12 462 LYS A N 1
ATOM 3718 C CA . LYS A 1 462 ? 23.319 4.122 -35.620 1.00 97.12 462 LYS A CA 1
ATOM 3719 C C . LYS A 1 462 ? 24.288 2.974 -35.345 1.00 97.12 462 LYS A C 1
ATOM 3721 O O . LYS A 1 462 ? 24.731 2.337 -36.298 1.00 97.12 462 LYS A O 1
ATOM 3726 N N . SER A 1 463 ? 24.626 2.710 -34.081 1.00 95.94 463 SER A N 1
ATOM 3727 C CA . SER A 1 463 ? 25.476 1.570 -33.705 1.00 95.94 463 SER A CA 1
ATOM 3728 C C . SER A 1 463 ? 24.788 0.211 -33.900 1.00 95.94 463 SER A C 1
ATOM 3730 O O . SER A 1 463 ? 25.454 -0.819 -33.852 1.00 95.94 463 SER A O 1
ATOM 3732 N N . GLY A 1 464 ? 23.468 0.205 -34.130 1.00 96.06 464 GLY A N 1
ATOM 3733 C CA . GLY A 1 464 ? 22.636 -0.998 -34.170 1.00 96.06 464 GLY A CA 1
ATOM 3734 C C . GLY A 1 464 ? 21.848 -1.245 -32.882 1.00 96.06 464 GLY A C 1
ATOM 3735 O O . GLY A 1 464 ? 20.987 -2.119 -32.869 1.00 96.06 464 GLY A O 1
ATOM 3736 N N . THR A 1 465 ? 22.103 -0.463 -31.830 1.00 97.81 465 THR A N 1
ATOM 3737 C CA . THR A 1 465 ? 21.389 -0.551 -30.549 1.00 97.81 465 THR A CA 1
ATOM 3738 C C . THR A 1 465 ? 19.949 -0.076 -30.699 1.00 97.81 465 THR A C 1
ATOM 3740 O O . THR A 1 465 ? 19.697 1.006 -31.237 1.00 97.81 465 THR A O 1
ATOM 3743 N N . LYS A 1 466 ? 18.989 -0.856 -30.199 1.00 98.44 466 LYS A N 1
ATOM 3744 C CA . LYS A 1 466 ? 17.580 -0.459 -30.203 1.00 98.44 466 LYS A CA 1
ATOM 3745 C C . LYS A 1 466 ? 17.338 0.592 -29.123 1.00 98.44 466 LYS A C 1
ATOM 3747 O O . LYS A 1 466 ? 17.765 0.428 -27.990 1.00 98.44 466 LYS A O 1
ATOM 3752 N N . VAL A 1 467 ? 16.625 1.661 -29.441 1.00 98.50 467 VAL A N 1
ATOM 3753 C CA . VAL A 1 467 ? 16.180 2.668 -28.476 1.00 98.50 467 VAL A CA 1
ATOM 3754 C C . VAL A 1 467 ? 14.660 2.628 -28.409 1.00 98.50 467 VAL A C 1
ATOM 3756 O O . VAL A 1 467 ? 13.989 2.810 -29.425 1.00 98.50 467 VAL A O 1
ATOM 3759 N N . VAL A 1 468 ? 14.114 2.386 -27.222 1.00 98.25 468 VAL A N 1
ATOM 3760 C CA . VAL A 1 468 ? 12.672 2.374 -26.956 1.00 98.25 468 VAL A CA 1
ATOM 3761 C C . VAL A 1 468 ? 12.347 3.544 -26.042 1.00 98.25 468 VAL A C 1
ATOM 3763 O O . VAL A 1 468 ? 12.849 3.625 -24.926 1.00 98.25 468 VAL A O 1
ATOM 3766 N N . ILE A 1 469 ? 11.505 4.455 -26.516 1.00 98.06 469 ILE A N 1
ATOM 3767 C CA . ILE A 1 469 ? 11.135 5.682 -25.817 1.00 98.06 469 ILE A CA 1
ATOM 3768 C C . ILE A 1 469 ? 9.679 5.573 -25.382 1.00 98.06 469 ILE A C 1
ATOM 3770 O O . ILE A 1 469 ? 8.770 5.532 -26.213 1.00 98.06 469 ILE A O 1
ATOM 3774 N N . ASN A 1 470 ? 9.453 5.557 -24.073 1.00 96.62 470 ASN A N 1
ATOM 3775 C CA . ASN A 1 470 ? 8.120 5.697 -23.513 1.00 96.62 470 ASN A CA 1
ATOM 3776 C C . ASN A 1 470 ? 7.685 7.170 -23.612 1.00 96.62 470 ASN A C 1
ATOM 3778 O O . ASN A 1 470 ? 8.175 8.046 -22.892 1.00 96.62 470 ASN A O 1
ATOM 3782 N N . ALA A 1 471 ? 6.775 7.433 -24.547 1.00 94.88 471 ALA A N 1
ATOM 3783 C CA . ALA A 1 471 ? 6.293 8.753 -24.916 1.00 94.88 471 ALA A CA 1
ATOM 3784 C C . ALA A 1 471 ? 5.480 9.427 -23.803 1.00 94.88 471 ALA A C 1
ATOM 3786 O O . ALA A 1 471 ? 5.477 10.659 -23.707 1.00 94.88 471 ALA A O 1
ATOM 3787 N N . ASP A 1 472 ? 4.827 8.644 -22.940 1.00 89.62 472 ASP A N 1
ATOM 3788 C CA . ASP A 1 472 ? 4.001 9.156 -21.841 1.00 89.62 472 ASP A CA 1
ATOM 3789 C C . ASP A 1 472 ? 4.822 9.989 -20.847 1.00 89.62 472 ASP A C 1
ATOM 3791 O O . ASP A 1 472 ? 4.318 10.937 -20.230 1.00 89.62 472 ASP A O 1
ATOM 3795 N N . ASN A 1 473 ? 6.122 9.694 -20.763 1.00 84.56 473 ASN A N 1
ATOM 3796 C CA . ASN A 1 473 ? 7.057 10.284 -19.814 1.00 84.56 473 ASN A CA 1
ATOM 3797 C C . ASN A 1 473 ? 8.189 11.077 -20.488 1.00 84.56 473 ASN A C 1
ATOM 3799 O O . ASN A 1 473 ? 9.249 11.245 -19.889 1.00 84.56 473 ASN A O 1
ATOM 3803 N N . ILE A 1 474 ? 7.984 11.576 -21.713 1.00 86.88 474 ILE A N 1
ATOM 3804 C CA . ILE A 1 474 ? 8.951 12.484 -22.349 1.00 86.88 474 ILE A CA 1
ATOM 3805 C C . ILE A 1 474 ? 8.990 13.826 -21.590 1.00 86.88 474 ILE A C 1
ATOM 3807 O O . ILE A 1 474 ? 7.927 14.420 -21.344 1.00 86.88 474 ILE A O 1
ATOM 3811 N N . PRO A 1 475 ? 10.190 14.338 -21.246 1.00 81.75 475 PRO A N 1
ATOM 3812 C CA . PRO A 1 475 ? 10.357 15.648 -20.623 1.00 81.75 475 PRO A CA 1
ATOM 3813 C C . PRO A 1 475 ? 9.778 16.788 -21.447 1.00 81.75 475 PRO A C 1
ATOM 3815 O O . PRO A 1 475 ? 9.761 16.765 -22.677 1.00 81.75 475 PRO A O 1
ATOM 3818 N N . TYR A 1 476 ? 9.366 17.849 -20.758 1.00 75.31 476 TYR A N 1
ATOM 3819 C CA . TYR A 1 476 ? 9.130 19.116 -21.432 1.00 75.31 476 TYR A CA 1
ATOM 3820 C C . TYR A 1 476 ? 10.462 19.718 -21.865 1.00 75.31 476 TYR A C 1
ATOM 3822 O O . TYR A 1 476 ? 11.375 19.866 -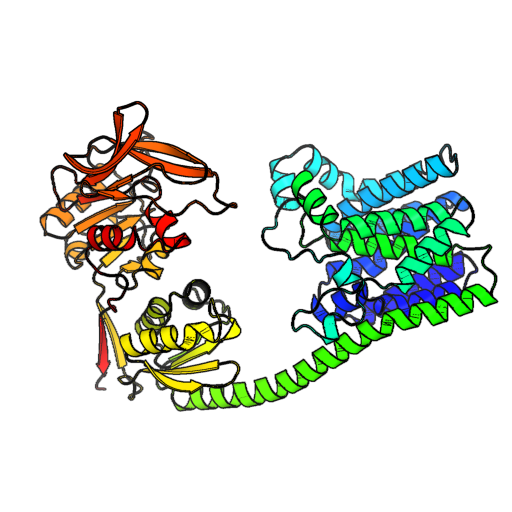21.055 1.00 75.31 476 TYR A O 1
ATOM 3830 N N . ASP A 1 477 ? 10.528 20.176 -23.110 1.00 68.75 477 ASP A N 1
ATOM 3831 C CA . ASP A 1 477 ? 11.576 21.097 -23.526 1.00 68.75 477 ASP A CA 1
ATOM 3832 C C . ASP A 1 477 ? 11.490 22.373 -22.665 1.00 68.75 477 ASP A C 1
ATOM 3834 O O . ASP A 1 477 ? 10.477 23.081 -22.666 1.00 68.75 477 ASP A O 1
ATOM 3838 N N . LEU A 1 478 ? 12.548 22.667 -21.905 1.00 65.00 478 LEU A N 1
ATOM 3839 C CA . LEU A 1 478 ? 12.592 23.809 -20.987 1.00 65.00 478 LEU A CA 1
ATOM 3840 C C . LEU A 1 478 ? 12.470 25.163 -21.710 1.00 65.00 478 LEU A C 1
ATOM 3842 O O . LEU A 1 478 ? 11.999 26.130 -21.104 1.00 65.00 478 LEU A O 1
ATOM 3846 N N . LYS A 1 479 ? 12.849 25.230 -22.994 1.00 64.94 479 LYS A N 1
ATOM 3847 C CA . LYS A 1 479 ? 12.797 26.430 -23.842 1.00 64.94 479 LYS A CA 1
ATOM 3848 C C . LYS A 1 479 ? 11.420 26.587 -24.495 1.00 64.94 479 LYS A C 1
ATOM 3850 O O . LYS A 1 479 ? 10.851 27.675 -24.454 1.00 64.94 479 LYS A O 1
ATOM 3855 N N . THR A 1 480 ? 10.875 25.523 -25.090 1.00 65.31 480 THR A N 1
ATOM 3856 C CA . THR A 1 480 ? 9.631 25.597 -25.892 1.00 65.31 480 THR A CA 1
ATOM 3857 C C . THR A 1 480 ? 8.366 25.165 -25.150 1.00 65.31 480 THR A C 1
ATOM 3859 O O . THR A 1 480 ? 7.268 25.434 -25.632 1.00 65.31 480 THR A O 1
ATOM 3862 N N . ARG A 1 481 ? 8.500 24.524 -23.980 1.00 67.56 481 ARG A N 1
ATOM 3863 C CA . ARG A 1 481 ? 7.411 23.932 -23.176 1.00 67.56 481 ARG A CA 1
ATOM 3864 C C . ARG A 1 481 ? 6.572 22.881 -23.915 1.00 67.56 481 ARG A C 1
ATOM 3866 O O . ARG A 1 481 ? 5.493 22.528 -23.449 1.00 67.56 481 ARG A O 1
ATOM 3873 N N . ASN A 1 482 ? 7.086 22.335 -25.016 1.00 69.81 482 ASN A N 1
ATOM 3874 C CA . ASN A 1 482 ? 6.440 21.277 -25.787 1.00 69.81 482 ASN A CA 1
ATOM 3875 C C . ASN A 1 482 ? 6.999 19.897 -25.410 1.00 69.81 482 ASN A C 1
ATOM 3877 O O . ASN A 1 482 ? 8.189 19.763 -25.118 1.00 69.81 482 ASN A O 1
ATOM 3881 N N . LYS A 1 483 ? 6.148 18.865 -25.471 1.00 79.81 483 LYS A N 1
ATOM 3882 C CA . LYS A 1 483 ? 6.562 17.454 -25.418 1.00 79.81 483 LYS A CA 1
ATOM 3883 C C . LYS A 1 483 ? 6.875 16.974 -26.831 1.00 79.81 483 LYS A C 1
ATOM 3885 O O . LYS A 1 483 ? 5.997 16.475 -27.540 1.00 79.81 483 LYS A O 1
ATOM 3890 N N . ALA A 1 484 ? 8.104 17.213 -27.267 1.00 85.25 484 ALA A N 1
ATOM 3891 C CA . ALA A 1 484 ? 8.561 16.796 -28.581 1.00 85.25 484 ALA A CA 1
ATOM 3892 C C . ALA A 1 484 ? 10.031 16.391 -28.548 1.00 85.25 484 ALA A C 1
ATOM 3894 O O . ALA A 1 484 ? 10.852 17.073 -27.933 1.00 85.25 484 ALA A O 1
ATOM 3895 N N . LEU A 1 485 ? 10.343 15.303 -29.242 1.00 91.50 485 LEU A N 1
ATOM 3896 C CA . LEU A 1 485 ? 11.674 14.720 -29.309 1.00 91.50 485 LEU A CA 1
ATOM 3897 C C . LEU A 1 485 ? 11.837 14.000 -30.650 1.00 91.50 485 LEU A C 1
ATOM 3899 O O . LEU A 1 485 ? 10.935 13.291 -31.086 1.00 91.50 485 LEU A O 1
ATOM 3903 N N . LEU A 1 486 ? 12.969 14.178 -31.326 1.00 94.31 486 LEU A N 1
ATOM 3904 C CA . LEU A 1 486 ? 13.304 13.531 -32.604 1.00 94.31 486 LEU A CA 1
ATOM 3905 C C . LEU A 1 486 ? 12.279 13.805 -33.721 1.00 94.31 486 LEU A C 1
ATOM 3907 O O . LEU A 1 486 ? 12.037 12.963 -34.588 1.00 94.31 486 LEU A O 1
ATOM 3911 N N . GLY A 1 487 ? 11.664 14.991 -33.703 1.00 89.88 487 GLY A N 1
ATOM 3912 C CA . GLY A 1 487 ? 10.600 15.371 -34.640 1.00 89.88 487 GLY A CA 1
ATOM 3913 C C . GLY A 1 487 ? 9.258 14.668 -34.397 1.00 89.88 487 GLY A C 1
ATOM 3914 O O . GLY A 1 487 ? 8.350 14.795 -35.221 1.00 89.88 487 GLY A O 1
ATOM 3915 N N . VAL A 1 488 ? 9.128 13.949 -33.282 1.00 92.81 488 VAL A N 1
ATOM 3916 C CA . VAL A 1 488 ? 7.889 13.344 -32.800 1.00 92.81 488 VAL A CA 1
ATOM 3917 C C . VAL A 1 488 ? 7.264 14.266 -31.758 1.00 92.81 488 VAL A C 1
ATOM 3919 O O . VAL A 1 488 ? 7.967 14.799 -30.904 1.00 92.81 488 VAL A O 1
ATOM 3922 N N . SER A 1 489 ? 5.950 14.467 -31.831 1.00 88.75 489 SER A N 1
ATOM 3923 C CA . SER A 1 489 ? 5.187 15.239 -30.840 1.00 88.75 489 SER A CA 1
ATOM 3924 C C . SER A 1 489 ? 4.172 14.353 -30.130 1.00 88.75 489 SER A C 1
ATOM 3926 O O . SER A 1 489 ? 3.550 13.494 -30.760 1.00 88.75 489 SER A O 1
ATOM 3928 N N . CYS A 1 490 ? 4.010 14.572 -28.827 1.00 89.06 490 CYS A N 1
ATOM 3929 C CA . CYS A 1 490 ? 3.181 13.746 -27.954 1.00 89.06 490 CYS A CA 1
ATOM 3930 C C . CYS A 1 490 ? 2.037 14.577 -27.376 1.00 89.06 490 CYS A C 1
ATOM 3932 O O . CYS A 1 490 ? 2.270 15.609 -26.743 1.00 89.06 490 CYS A O 1
ATOM 3934 N N . ASN A 1 491 ? 0.805 14.118 -27.579 1.00 84.00 491 ASN A N 1
ATOM 3935 C CA . ASN A 1 491 ? -0.403 14.824 -27.157 1.00 84.00 491 ASN A CA 1
ATOM 3936 C C . ASN A 1 491 ? -1.207 13.956 -26.197 1.00 84.00 491 ASN A C 1
ATOM 3938 O O . ASN A 1 491 ? -1.362 12.760 -26.426 1.00 84.00 491 ASN A O 1
ATOM 3942 N N . SER A 1 492 ? -1.722 14.558 -25.129 1.00 87.44 492 SER A N 1
ATOM 3943 C CA . SER A 1 492 ? -2.484 13.830 -24.117 1.00 87.44 492 SER A CA 1
ATOM 3944 C C . SER A 1 492 ? -3.804 13.291 -24.657 1.00 87.44 492 SER A C 1
ATOM 3946 O O . SER A 1 492 ? -4.498 13.962 -25.421 1.00 87.44 492 SER A O 1
ATOM 3948 N N . ILE A 1 493 ? -4.162 12.104 -24.183 1.00 87.50 493 ILE A N 1
ATOM 3949 C CA . ILE A 1 493 ? -5.445 11.450 -24.413 1.00 87.50 493 ILE A CA 1
ATOM 3950 C C . ILE A 1 493 ? -5.889 10.743 -23.133 1.00 87.50 493 ILE A C 1
ATOM 3952 O O . ILE A 1 493 ? -5.053 10.301 -22.345 1.00 87.50 493 ILE A O 1
ATOM 3956 N N . ASN A 1 494 ? -7.203 10.663 -22.934 1.00 89.88 494 ASN A N 1
ATOM 3957 C CA . ASN A 1 494 ? -7.813 9.967 -21.811 1.00 89.88 494 ASN A CA 1
ATOM 3958 C C . ASN A 1 494 ? -8.705 8.843 -22.333 1.00 89.88 494 ASN A C 1
ATOM 3960 O O . ASN A 1 494 ? -9.431 9.031 -23.311 1.00 89.88 494 ASN A O 1
ATOM 3964 N N . PHE A 1 495 ? -8.675 7.716 -21.639 1.00 87.38 495 PHE A N 1
ATOM 3965 C CA . PHE A 1 495 ? -9.513 6.555 -21.888 1.00 87.38 495 PHE A CA 1
ATOM 3966 C C . PHE A 1 495 ? -10.395 6.286 -20.670 1.00 87.38 495 PHE A C 1
ATOM 3968 O O . PHE A 1 495 ? -10.000 6.563 -19.535 1.00 87.38 495 PHE A O 1
ATOM 3975 N N . GLU A 1 496 ? -11.578 5.726 -20.914 1.00 87.69 496 GLU A N 1
ATOM 3976 C CA . GLU A 1 496 ? -12.515 5.342 -19.861 1.00 87.69 496 GLU A CA 1
ATOM 3977 C C . GLU A 1 496 ? -12.753 3.831 -19.894 1.00 87.69 496 GLU A C 1
ATOM 3979 O O . GLU A 1 496 ? -13.163 3.289 -20.919 1.00 87.69 496 GLU A O 1
ATOM 3984 N N . ASN A 1 497 ? -12.544 3.166 -18.757 1.00 84.62 497 ASN A N 1
ATOM 3985 C CA . ASN A 1 497 ? -12.757 1.731 -18.503 1.00 84.62 497 ASN A CA 1
ATOM 3986 C C . ASN A 1 497 ? -11.892 0.744 -19.309 1.00 84.62 497 ASN A C 1
ATOM 3988 O O . ASN A 1 497 ? -11.770 -0.404 -18.904 1.00 84.62 497 ASN A O 1
ATOM 3992 N N . GLY A 1 498 ? -11.296 1.145 -20.425 1.00 89.44 498 GLY A N 1
ATOM 3993 C CA . GLY A 1 498 ? -10.390 0.309 -21.205 1.00 89.44 498 GLY A CA 1
ATOM 3994 C C . GLY A 1 498 ? -9.928 1.015 -22.472 1.00 89.44 498 GLY A C 1
ATOM 3995 O O . GLY A 1 498 ? -10.429 2.089 -22.827 1.00 89.44 498 GLY A O 1
ATOM 3996 N N . TYR A 1 499 ? -8.980 0.406 -23.178 1.00 93.62 499 TYR A N 1
ATOM 3997 C CA . TYR A 1 499 ? -8.628 0.874 -24.511 1.00 93.62 499 TYR A CA 1
ATOM 3998 C C . TYR A 1 499 ? -9.720 0.512 -25.529 1.00 93.62 499 TYR A C 1
ATOM 4000 O O . TYR A 1 499 ? -10.395 -0.513 -25.396 1.00 93.62 499 TYR A O 1
ATOM 4008 N N . PRO A 1 500 ? -9.893 1.317 -26.595 1.00 93.31 500 PRO A N 1
ATOM 4009 C CA . PRO A 1 500 ? -10.586 0.843 -27.787 1.00 93.31 500 PRO A CA 1
ATOM 4010 C C . PRO A 1 500 ? -9.824 -0.340 -28.400 1.00 93.31 500 PRO A C 1
ATOM 4012 O O . PRO A 1 500 ? -8.679 -0.607 -28.043 1.00 93.31 500 PRO A O 1
ATOM 4015 N N . THR A 1 501 ? -10.421 -1.019 -29.384 1.00 94.88 501 THR A N 1
ATOM 4016 C CA . THR A 1 501 ? -9.709 -2.055 -30.144 1.00 94.88 501 THR A CA 1
ATOM 4017 C C . THR A 1 501 ? -8.415 -1.486 -30.723 1.00 94.88 501 THR A C 1
ATOM 4019 O O . THR A 1 501 ? -8.436 -0.597 -31.583 1.00 94.88 501 THR A O 1
ATOM 4022 N N . LEU A 1 502 ? -7.292 -2.009 -30.238 1.00 97.06 502 LEU A N 1
ATOM 4023 C CA . LEU A 1 502 ? -5.966 -1.621 -30.687 1.00 97.06 502 LEU A CA 1
ATOM 4024 C C . LEU A 1 502 ? -5.624 -2.407 -31.948 1.00 97.06 502 LEU A C 1
ATOM 4026 O O . LEU A 1 502 ? -6.018 -3.560 -32.106 1.00 97.06 502 LEU A O 1
ATOM 4030 N N . ILE A 1 503 ? -4.873 -1.794 -32.854 1.00 97.44 503 ILE A N 1
ATOM 4031 C CA . ILE A 1 503 ? -4.341 -2.460 -34.037 1.00 97.44 503 ILE A CA 1
ATOM 4032 C C . ILE A 1 503 ? -2.826 -2.420 -33.925 1.00 97.44 503 ILE A C 1
ATOM 4034 O O . ILE A 1 503 ? -2.232 -1.371 -34.161 1.00 97.44 503 ILE A O 1
ATOM 4038 N N . ILE A 1 504 ? -2.211 -3.554 -33.584 1.00 96.06 504 ILE A N 1
ATOM 4039 C CA . ILE A 1 504 ? -0.753 -3.698 -33.490 1.00 96.06 504 ILE A CA 1
ATOM 4040 C C . ILE A 1 504 ? -0.285 -4.745 -34.498 1.00 96.06 504 ILE A C 1
ATOM 4042 O O . ILE A 1 504 ? -0.900 -5.802 -34.635 1.00 96.06 504 ILE A O 1
ATOM 4046 N N . ASP A 1 505 ? 0.768 -4.445 -35.260 1.00 92.19 505 ASP A N 1
ATOM 4047 C CA . ASP A 1 505 ? 1.286 -5.307 -36.334 1.00 92.19 505 ASP A CA 1
ATOM 4048 C C . ASP A 1 505 ? 0.185 -5.777 -37.308 1.00 92.19 505 ASP A C 1
ATOM 4050 O O . ASP A 1 505 ? 0.172 -6.916 -37.788 1.00 92.19 505 ASP A O 1
ATOM 4054 N N . LYS A 1 506 ? -0.765 -4.879 -37.613 1.00 92.00 506 LYS A N 1
ATOM 4055 C CA . LYS A 1 506 ? -1.942 -5.125 -38.473 1.00 92.00 506 LYS A CA 1
ATOM 4056 C C . LYS A 1 506 ? -2.922 -6.174 -37.930 1.00 92.00 506 LYS A C 1
ATOM 4058 O O . LYS A 1 506 ? -3.709 -6.721 -38.705 1.00 92.00 506 LYS A O 1
ATOM 4063 N N . LYS A 1 507 ? -2.893 -6.455 -36.629 1.00 94.62 507 LYS A N 1
ATOM 4064 C CA . LYS A 1 507 ? -3.847 -7.333 -35.948 1.00 94.62 507 LYS A CA 1
ATOM 4065 C C . LYS A 1 507 ? -4.657 -6.549 -34.937 1.00 94.62 507 LYS A C 1
ATOM 4067 O O . LYS A 1 507 ? -4.109 -5.724 -34.219 1.00 94.62 507 LYS A O 1
ATOM 4072 N N . GLU A 1 508 ? -5.950 -6.836 -34.891 1.00 95.88 508 GLU A N 1
ATOM 4073 C CA . GLU A 1 508 ? -6.828 -6.320 -33.849 1.00 95.88 508 GLU A CA 1
ATOM 4074 C C . GLU A 1 508 ? -6.524 -7.019 -32.523 1.00 95.88 508 GLU A C 1
ATOM 4076 O O . GLU A 1 508 ? -6.361 -8.242 -32.473 1.00 95.88 508 GLU A O 1
ATOM 4081 N N . ILE A 1 509 ? -6.433 -6.223 -31.466 1.00 94.25 509 ILE A N 1
ATOM 4082 C CA . ILE A 1 509 ? -6.170 -6.642 -30.097 1.00 94.25 509 ILE A CA 1
ATOM 4083 C C . ILE A 1 509 ? -7.241 -6.009 -29.227 1.00 94.25 509 ILE A C 1
ATOM 4085 O O . ILE A 1 509 ? -7.470 -4.797 -29.267 1.00 94.25 509 ILE A O 1
ATOM 4089 N N . LEU A 1 510 ? -7.902 -6.860 -28.455 1.00 92.88 510 LEU A N 1
ATOM 4090 C CA . LEU A 1 510 ? -8.784 -6.450 -27.383 1.00 92.88 510 LEU A CA 1
ATOM 4091 C C . LEU A 1 510 ? -8.016 -6.677 -26.087 1.00 92.88 510 LEU A C 1
ATOM 4093 O O . LEU A 1 510 ? -7.710 -7.825 -25.775 1.00 92.88 510 LEU A O 1
ATOM 4097 N N . THR A 1 511 ? -7.664 -5.590 -25.410 1.00 92.00 511 THR A N 1
ATOM 4098 C CA . THR A 1 511 ? -6.937 -5.655 -24.144 1.00 92.00 511 THR A CA 1
ATOM 4099 C C . THR A 1 511 ? -7.892 -5.902 -22.987 1.00 92.00 511 THR A C 1
ATOM 4101 O O . THR A 1 511 ? -9.105 -5.688 -23.113 1.00 92.00 511 THR A O 1
ATOM 4104 N N . GLU A 1 512 ? -7.335 -6.280 -21.844 1.00 89.62 512 GLU A N 1
ATOM 4105 C CA . GLU A 1 512 ? -8.061 -6.259 -20.578 1.00 89.62 512 GLU A CA 1
ATOM 4106 C C . GLU A 1 512 ? -8.592 -4.850 -20.252 1.00 89.62 512 GLU A C 1
ATOM 4108 O O . GLU A 1 512 ? -8.084 -3.820 -20.721 1.00 89.62 512 GLU A O 1
ATOM 4113 N N . LEU A 1 513 ? -9.670 -4.807 -19.467 1.00 88.50 513 LEU A N 1
ATOM 4114 C CA . LEU A 1 513 ? -10.240 -3.554 -18.974 1.00 88.50 513 LEU A CA 1
ATOM 4115 C C . LEU A 1 513 ? -9.328 -2.936 -17.908 1.00 88.50 513 LEU A C 1
ATOM 4117 O O . LEU A 1 513 ? -8.513 -3.615 -17.289 1.00 88.50 513 LEU A O 1
ATOM 4121 N N . PHE A 1 514 ? -9.470 -1.632 -17.684 1.00 85.88 514 PHE A N 1
ATOM 4122 C CA . PHE A 1 514 ? -8.809 -0.985 -16.555 1.00 85.88 514 PHE A CA 1
ATOM 4123 C C . PHE A 1 514 ? -9.511 -1.373 -15.255 1.00 85.88 514 PHE A C 1
ATOM 4125 O O . PHE A 1 514 ? -10.744 -1.425 -15.211 1.00 85.88 514 PHE A O 1
ATOM 4132 N N . ASP A 1 515 ? -8.734 -1.582 -14.194 1.00 72.94 515 ASP A N 1
ATOM 4133 C CA . ASP A 1 515 ? -9.283 -1.781 -12.854 1.00 72.94 515 ASP A CA 1
ATOM 4134 C C . ASP A 1 515 ? -10.153 -0.588 -12.433 1.00 72.94 515 ASP A C 1
ATOM 4136 O O . ASP A 1 515 ? -9.948 0.543 -12.884 1.00 72.94 515 ASP A O 1
ATOM 4140 N N . GLU A 1 516 ? -11.127 -0.814 -11.542 1.00 71.31 516 GLU A N 1
ATOM 4141 C CA . GLU A 1 516 ? -12.077 0.231 -11.122 1.00 71.31 516 GLU A CA 1
ATOM 4142 C C . GLU A 1 516 ? -11.379 1.476 -10.536 1.00 71.31 516 GLU A C 1
ATOM 4144 O O . GLU A 1 516 ? -11.869 2.596 -10.701 1.00 71.31 516 GLU A O 1
ATOM 4149 N N . GLU A 1 517 ? -10.221 1.293 -9.897 1.00 68.12 517 GLU A N 1
ATOM 4150 C CA . GLU A 1 517 ? -9.374 2.358 -9.336 1.00 68.12 517 GLU A CA 1
ATOM 4151 C C . GLU A 1 517 ? -8.690 3.206 -10.421 1.00 68.12 517 GLU A C 1
ATOM 4153 O O . GLU A 1 517 ? -8.415 4.393 -10.223 1.00 68.12 517 GLU A O 1
ATOM 4158 N N . TYR A 1 518 ? -8.513 2.629 -11.609 1.00 72.69 518 TYR A N 1
ATOM 4159 C CA . TYR A 1 518 ? -7.851 3.218 -12.769 1.00 72.69 518 TYR A CA 1
ATOM 4160 C C . TYR A 1 518 ? -8.795 3.429 -13.961 1.00 72.69 518 TYR A C 1
ATOM 4162 O O . TYR A 1 518 ? -8.349 3.608 -15.095 1.00 72.69 518 TYR A O 1
ATOM 4170 N N . ALA A 1 519 ? -10.109 3.477 -13.711 1.00 71.69 519 ALA A N 1
ATOM 4171 C CA . ALA A 1 519 ? -11.135 3.622 -14.745 1.00 71.69 519 ALA A CA 1
ATOM 4172 C C . ALA A 1 519 ? -10.952 4.868 -15.636 1.00 71.69 519 ALA A C 1
ATOM 4174 O O . ALA A 1 519 ? -11.495 4.914 -16.737 1.00 71.69 519 ALA A O 1
ATOM 4175 N N . GLN A 1 520 ? -10.206 5.875 -15.170 1.00 80.44 520 GLN A N 1
ATOM 4176 C CA . GLN A 1 520 ? -9.744 7.011 -15.966 1.00 80.44 520 GLN A CA 1
ATOM 4177 C C . GLN A 1 520 ? -8.246 6.855 -16.225 1.00 80.44 520 GLN A C 1
ATOM 4179 O O . GLN A 1 520 ? -7.432 7.064 -15.324 1.00 80.44 520 GLN A O 1
ATOM 4184 N N . TRP A 1 521 ? -7.886 6.520 -17.461 1.00 85.50 521 TRP A N 1
ATOM 4185 C CA . TRP A 1 521 ? -6.505 6.236 -17.834 1.00 85.50 521 TRP A CA 1
ATOM 4186 C C . TRP A 1 521 ? -5.965 7.319 -18.757 1.00 85.50 521 TRP A C 1
ATOM 4188 O O . TRP A 1 521 ? -6.487 7.536 -19.852 1.00 85.50 521 TRP A O 1
ATOM 4198 N N . GLN A 1 522 ? -4.923 8.020 -18.316 1.00 88.44 522 GLN A N 1
ATOM 4199 C CA . GLN A 1 522 ? -4.281 9.065 -19.105 1.00 88.44 522 GLN A CA 1
ATOM 4200 C C . GLN A 1 522 ? -3.014 8.528 -19.772 1.00 88.44 522 GLN A C 1
ATOM 4202 O O . GLN A 1 522 ? -2.163 7.930 -19.116 1.00 88.44 522 GLN A O 1
ATOM 4207 N N . GLY A 1 523 ? -2.861 8.827 -21.058 1.00 90.00 523 GLY A N 1
ATOM 4208 C CA . GLY A 1 523 ? -1.642 8.566 -21.813 1.00 90.00 523 GLY A CA 1
ATOM 4209 C C . GLY A 1 523 ? -1.405 9.616 -22.893 1.00 90.00 523 GLY A C 1
ATOM 4210 O O . GLY A 1 523 ? -1.985 10.710 -22.863 1.00 90.00 523 GLY A O 1
ATOM 4211 N N . VAL A 1 524 ? -0.549 9.295 -23.860 1.00 92.06 524 VAL A N 1
ATOM 4212 C CA . VAL A 1 524 ? -0.278 10.148 -25.023 1.00 92.06 524 VAL A CA 1
ATOM 4213 C C . VAL A 1 524 ? -0.406 9.401 -26.345 1.00 92.06 524 VAL A C 1
ATOM 4215 O O . VAL A 1 524 ? 0.041 8.267 -26.476 1.00 92.06 524 VAL A O 1
ATOM 4218 N N . TYR A 1 525 ? -0.950 10.065 -27.359 1.00 93.31 525 TYR A N 1
ATOM 4219 C CA . TYR A 1 525 ? -0.801 9.630 -28.745 1.00 93.31 525 TYR A CA 1
ATOM 4220 C C . TYR A 1 525 ? 0.323 10.405 -29.435 1.00 93.31 525 TYR A C 1
ATOM 4222 O O . TYR A 1 525 ? 0.770 11.463 -28.971 1.00 93.31 525 TYR A O 1
ATOM 4230 N N . ILE A 1 526 ? 0.799 9.850 -30.544 1.00 95.25 526 ILE A N 1
ATOM 4231 C CA . ILE A 1 526 ? 2.084 10.183 -31.140 1.00 95.25 526 ILE A CA 1
ATOM 4232 C C . ILE A 1 526 ? 1.885 10.674 -32.571 1.00 95.25 526 ILE A C 1
ATOM 4234 O O . ILE A 1 526 ? 1.310 9.989 -33.404 1.00 95.25 526 ILE A O 1
ATOM 4238 N N . ASN A 1 527 ? 2.439 11.844 -32.881 1.00 91.50 527 ASN A N 1
ATOM 4239 C CA . ASN A 1 527 ? 2.483 12.383 -34.238 1.00 91.50 527 ASN A CA 1
ATOM 4240 C C . ASN A 1 527 ? 3.930 12.461 -34.731 1.00 91.50 527 ASN A C 1
ATOM 4242 O O . ASN A 1 527 ? 4.804 12.941 -34.009 1.00 91.50 527 ASN A O 1
ATOM 4246 N N . GLY A 1 528 ? 4.172 12.080 -35.989 1.00 92.94 528 GLY A N 1
ATOM 4247 C CA . GLY A 1 528 ? 5.486 12.204 -36.642 1.00 92.94 528 GLY A CA 1
ATOM 4248 C C . GLY A 1 528 ? 6.223 10.884 -36.892 1.00 92.94 528 GLY A C 1
ATOM 4249 O O . GLY A 1 528 ? 7.298 10.904 -37.503 1.00 92.94 528 GLY A O 1
ATOM 4250 N N . LEU A 1 529 ? 5.637 9.748 -36.498 1.00 96.38 529 LEU A N 1
ATOM 4251 C CA . LEU A 1 529 ? 6.146 8.411 -36.817 1.00 96.38 529 LEU A CA 1
ATOM 4252 C C . LEU A 1 529 ? 6.231 8.187 -38.337 1.00 96.38 529 LEU A C 1
ATOM 4254 O O . LEU A 1 529 ? 5.497 8.788 -39.126 1.00 96.38 529 LEU A O 1
ATOM 4258 N N . LYS A 1 530 ? 7.177 7.342 -38.761 1.00 96.56 530 LYS A N 1
ATOM 4259 C CA . LYS A 1 530 ? 7.377 6.972 -40.176 1.00 96.56 530 LYS A CA 1
ATOM 4260 C C . LYS A 1 530 ? 6.974 5.537 -40.465 1.00 96.56 530 LYS A C 1
ATOM 4262 O O . LYS A 1 530 ? 6.480 5.276 -41.557 1.00 96.56 530 LYS A O 1
ATOM 4267 N N . ASN A 1 531 ? 7.162 4.643 -39.501 1.00 96.06 531 ASN A N 1
ATOM 4268 C CA . ASN A 1 531 ? 6.643 3.285 -39.542 1.00 96.06 531 ASN A CA 1
ATOM 4269 C C . ASN A 1 531 ? 5.722 3.134 -38.330 1.00 96.06 531 ASN A C 1
ATOM 4271 O O . ASN A 1 531 ? 6.198 3.183 -37.202 1.00 96.06 531 ASN A O 1
ATOM 4275 N N . VAL A 1 532 ? 4.413 3.058 -38.565 1.00 97.00 532 VAL A N 1
ATOM 4276 C CA . VAL A 1 532 ? 3.415 2.918 -37.497 1.00 97.00 532 VAL A CA 1
ATOM 4277 C C . VAL A 1 532 ? 3.169 1.435 -37.267 1.00 97.00 532 VAL A C 1
ATOM 4279 O O . VAL A 1 532 ? 2.711 0.740 -38.178 1.00 97.00 532 VAL A O 1
ATOM 4282 N N . ASP A 1 533 ? 3.450 0.986 -36.049 1.00 96.19 533 ASP A N 1
ATOM 4283 C CA . ASP A 1 533 ? 3.297 -0.407 -35.632 1.00 96.19 533 ASP A CA 1
ATOM 4284 C C . ASP A 1 533 ? 2.037 -0.600 -34.778 1.00 96.19 533 ASP A C 1
ATOM 4286 O O . ASP A 1 533 ? 1.465 -1.687 -34.793 1.00 96.19 533 ASP A O 1
ATOM 4290 N N . GLY A 1 534 ? 1.560 0.452 -34.097 1.00 97.50 534 GLY A N 1
ATOM 4291 C CA . GLY A 1 534 ? 0.358 0.441 -33.262 1.00 97.50 534 GLY A CA 1
ATOM 4292 C C . GLY A 1 534 ? -0.481 1.715 -33.386 1.00 97.50 534 GLY A C 1
ATOM 4293 O O . GLY A 1 534 ? 0.034 2.824 -33.219 1.00 97.50 534 GLY A O 1
ATOM 4294 N N . TYR A 1 535 ? -1.777 1.553 -33.660 1.00 98.00 535 TYR A N 1
ATOM 4295 C CA . TYR A 1 535 ? -2.762 2.640 -33.703 1.00 98.00 535 TYR A CA 1
ATOM 4296 C C . TYR A 1 535 ? -4.161 2.144 -33.311 1.00 98.00 535 TYR A C 1
ATOM 4298 O O . TYR A 1 535 ? -4.433 0.944 -33.328 1.00 98.00 535 TYR A O 1
ATOM 4306 N N . PHE A 1 536 ? -5.074 3.055 -32.988 1.00 96.81 536 PHE A N 1
ATOM 4307 C CA . PHE A 1 536 ? -6.513 2.766 -32.907 1.00 96.81 536 PHE A CA 1
ATOM 4308 C C . PHE A 1 536 ? -7.296 3.769 -33.756 1.00 96.81 536 PHE A C 1
ATOM 4310 O O . PHE A 1 536 ? -6.738 4.748 -34.254 1.00 96.81 536 PHE A O 1
ATOM 4317 N N . LYS A 1 537 ? -8.586 3.506 -33.987 1.00 93.62 537 LYS A N 1
ATOM 4318 C CA . LYS A 1 537 ? -9.436 4.382 -34.801 1.00 93.62 537 LYS A CA 1
ATOM 4319 C C . LYS A 1 537 ? -10.356 5.222 -33.935 1.00 93.62 537 LYS A C 1
ATOM 4321 O O . LYS A 1 537 ? -11.140 4.678 -33.165 1.00 93.62 537 LYS A O 1
ATOM 4326 N N . GLU A 1 538 ? -10.340 6.527 -34.160 1.00 89.19 538 GLU A N 1
ATOM 4327 C CA . GLU A 1 538 ? -11.269 7.474 -33.551 1.00 89.19 538 GLU A CA 1
ATOM 4328 C C . GLU A 1 538 ? -11.856 8.374 -34.639 1.00 89.19 538 GLU A C 1
ATOM 4330 O O . GLU A 1 538 ? -11.130 8.972 -35.431 1.00 89.19 538 GLU A O 1
ATOM 4335 N N . ASN A 1 539 ? -13.189 8.431 -34.741 1.00 87.25 539 ASN A N 1
ATOM 4336 C CA . ASN A 1 539 ? -13.900 9.230 -35.752 1.00 87.25 539 ASN A CA 1
ATOM 4337 C C . ASN A 1 539 ? -13.410 9.010 -37.203 1.00 87.25 539 ASN A C 1
ATOM 4339 O O . ASN A 1 539 ? -13.399 9.927 -38.022 1.00 87.25 539 ASN A O 1
ATOM 4343 N N . GLY A 1 540 ? -12.999 7.779 -37.528 1.00 86.50 540 GLY A N 1
ATOM 4344 C CA . GLY A 1 540 ? -12.490 7.408 -38.852 1.00 86.50 540 GLY A CA 1
ATOM 4345 C C . GLY A 1 540 ? -11.037 7.812 -39.128 1.00 86.50 540 GLY A C 1
ATOM 4346 O O . GLY A 1 540 ? -10.557 7.573 -40.235 1.00 86.50 540 GLY A O 1
ATOM 4347 N N . GLN A 1 541 ? -10.334 8.385 -38.149 1.00 92.06 541 GLN A N 1
ATOM 4348 C CA . GLN A 1 541 ? -8.907 8.694 -38.218 1.00 92.06 541 GLN A CA 1
ATOM 4349 C C . GLN A 1 541 ? -8.093 7.678 -37.421 1.00 92.06 541 GLN A C 1
ATOM 4351 O O . GLN A 1 541 ? -8.574 7.127 -36.432 1.00 92.06 541 GLN A O 1
ATOM 4356 N N . ASN A 1 542 ? -6.861 7.431 -37.862 1.00 95.25 542 ASN A N 1
ATOM 4357 C CA . ASN A 1 542 ? -5.908 6.631 -37.104 1.00 95.25 542 ASN A CA 1
ATOM 4358 C C . ASN A 1 542 ? -5.223 7.524 -36.069 1.00 95.25 542 ASN A C 1
ATOM 4360 O O . ASN A 1 542 ? -4.710 8.588 -36.417 1.00 95.25 542 ASN A O 1
ATOM 4364 N N . ILE A 1 543 ? -5.225 7.070 -34.822 1.00 97.19 543 ILE A N 1
ATOM 4365 C CA . ILE A 1 543 ? -4.512 7.683 -33.711 1.00 97.19 543 ILE A CA 1
ATOM 4366 C C . ILE A 1 543 ? -3.345 6.762 -33.363 1.00 97.19 543 ILE A C 1
ATOM 4368 O O . ILE A 1 543 ? -3.538 5.666 -32.828 1.00 97.19 543 ILE A O 1
ATOM 4372 N N . ASP A 1 544 ? -2.139 7.188 -33.729 1.00 97.81 544 ASP A N 1
ATOM 4373 C CA . ASP A 1 544 ? -0.930 6.379 -33.604 1.00 97.81 544 ASP A CA 1
ATOM 4374 C C . ASP A 1 544 ? -0.399 6.427 -32.167 1.00 97.81 544 ASP A C 1
ATOM 4376 O O . ASP A 1 544 ? -0.355 7.485 -31.535 1.00 97.81 544 ASP A O 1
ATOM 4380 N N . PHE A 1 545 ? 0.044 5.286 -31.645 1.00 97.38 545 PHE A N 1
ATOM 4381 C CA . PHE A 1 545 ? 0.621 5.201 -30.300 1.00 97.38 545 PHE A CA 1
ATOM 4382 C C . PHE A 1 545 ? 1.904 4.380 -30.233 1.00 97.38 545 PHE A C 1
ATOM 4384 O O . PHE A 1 545 ? 2.580 4.413 -29.211 1.00 97.38 545 PHE A O 1
ATOM 4391 N N . MET A 1 546 ? 2.264 3.639 -31.281 1.00 97.81 546 MET A N 1
ATOM 4392 C CA . MET A 1 546 ? 3.492 2.853 -31.287 1.00 97.81 546 MET A CA 1
ATOM 4393 C C . MET A 1 546 ? 4.105 2.795 -32.680 1.00 97.81 546 MET A C 1
ATOM 4395 O O . MET A 1 546 ? 3.400 2.645 -33.681 1.00 97.81 546 MET A O 1
ATOM 4399 N N . GLY A 1 547 ? 5.426 2.900 -32.750 1.00 97.69 547 GLY A N 1
ATOM 4400 C CA . GLY A 1 547 ? 6.164 2.729 -33.994 1.00 97.69 547 GLY A CA 1
ATOM 4401 C C . GLY A 1 547 ? 7.512 3.427 -33.997 1.00 97.69 547 GLY A C 1
ATOM 4402 O O . GLY A 1 547 ? 7.966 3.953 -32.981 1.00 97.69 547 GLY A O 1
ATOM 4403 N N . SER A 1 548 ? 8.148 3.469 -35.163 1.00 97.62 548 SER A N 1
ATOM 4404 C CA . SER A 1 548 ? 9.484 4.029 -35.336 1.00 97.62 548 SER A CA 1
ATOM 4405 C C . SER A 1 548 ? 9.483 5.321 -36.155 1.00 97.62 548 SER A C 1
ATOM 4407 O O . SER A 1 548 ? 8.632 5.568 -37.023 1.00 97.62 548 SER A O 1
ATOM 4409 N N . ILE A 1 549 ? 10.515 6.138 -35.950 1.00 96.81 549 ILE A N 1
ATOM 4410 C CA . ILE A 1 549 ? 10.860 7.208 -36.897 1.00 96.81 549 ILE A CA 1
ATOM 4411 C C . ILE A 1 549 ? 11.576 6.614 -38.125 1.00 96.81 549 ILE A C 1
ATOM 4413 O O . ILE A 1 549 ? 11.540 5.406 -38.364 1.00 96.81 549 ILE A O 1
ATOM 4417 N N . LYS A 1 550 ? 12.201 7.459 -38.960 1.00 94.19 550 LYS A N 1
ATOM 4418 C CA . LYS A 1 550 ? 12.917 7.004 -40.168 1.00 94.19 550 LYS A CA 1
ATOM 4419 C C . LYS A 1 550 ? 13.970 5.936 -39.844 1.00 94.19 550 LYS A C 1
ATOM 4421 O O . LYS A 1 550 ? 14.135 5.000 -40.623 1.00 94.19 550 LYS A O 1
ATOM 4426 N N . ASP A 1 551 ? 14.669 6.102 -38.726 1.00 94.69 551 ASP A N 1
ATOM 4427 C CA . ASP A 1 551 ? 15.527 5.066 -38.165 1.00 94.69 551 ASP A CA 1
ATOM 4428 C C . ASP A 1 551 ? 14.665 4.046 -37.409 1.00 94.69 551 ASP A C 1
ATOM 4430 O O . ASP A 1 551 ? 13.961 4.405 -36.465 1.00 94.69 551 ASP A O 1
ATOM 4434 N N . LYS A 1 552 ? 14.702 2.783 -37.842 1.00 94.44 552 LYS A N 1
ATOM 4435 C CA . LYS A 1 552 ? 13.899 1.696 -37.260 1.00 94.44 552 LYS A CA 1
ATOM 4436 C C . LYS A 1 552 ? 14.395 1.256 -35.885 1.00 94.44 552 LYS A C 1
ATOM 4438 O O . LYS A 1 552 ? 13.656 0.599 -35.155 1.00 94.44 552 LYS A O 1
ATOM 4443 N N . ASN A 1 553 ? 15.621 1.625 -35.519 1.00 97.12 553 ASN A N 1
ATOM 4444 C CA . ASN A 1 553 ? 16.149 1.327 -34.197 1.00 97.12 553 ASN A CA 1
ATOM 4445 C C . ASN A 1 553 ? 15.555 2.254 -33.131 1.00 97.12 553 ASN A C 1
ATOM 4447 O O . ASN A 1 553 ? 15.562 1.881 -31.967 1.00 97.12 553 ASN A O 1
ATOM 4451 N N . ILE A 1 554 ? 14.978 3.404 -33.502 1.00 98.31 554 ILE A N 1
ATOM 4452 C CA . ILE A 1 554 ? 14.351 4.346 -32.566 1.00 98.31 554 ILE A CA 1
ATOM 4453 C C . ILE A 1 554 ? 12.834 4.170 -32.601 1.00 98.31 554 ILE A C 1
ATOM 4455 O O . ILE A 1 554 ? 12.165 4.572 -33.558 1.00 98.31 554 ILE A O 1
ATOM 4459 N N . ASN A 1 555 ? 12.306 3.601 -31.526 1.00 98.00 555 ASN A N 1
ATOM 4460 C CA . ASN A 1 555 ? 10.914 3.217 -31.365 1.00 98.00 555 ASN A CA 1
ATOM 4461 C C . ASN A 1 555 ? 10.271 4.036 -30.248 1.00 98.00 555 ASN A C 1
ATOM 4463 O O . ASN A 1 555 ? 10.906 4.325 -29.238 1.00 98.00 555 ASN A O 1
ATOM 4467 N N . PHE A 1 556 ? 9.003 4.380 -30.425 1.00 98.06 556 PHE A N 1
ATOM 4468 C CA . PHE A 1 556 ? 8.186 5.056 -29.432 1.00 98.06 556 PHE A CA 1
ATOM 4469 C C . PHE A 1 556 ? 6.985 4.189 -29.070 1.00 98.06 556 PHE A C 1
ATOM 4471 O O . PHE A 1 556 ? 6.431 3.503 -29.932 1.00 98.06 556 PHE A O 1
ATOM 4478 N N . VAL A 1 557 ? 6.564 4.270 -27.812 1.00 97.69 557 VAL A N 1
ATOM 4479 C CA . VAL A 1 557 ? 5.320 3.685 -27.302 1.00 97.69 557 VAL A CA 1
ATOM 4480 C C . VAL A 1 557 ? 4.609 4.714 -26.431 1.00 97.69 557 VAL A C 1
ATOM 4482 O O . VAL A 1 557 ? 5.261 5.413 -25.662 1.00 97.69 557 VAL A O 1
ATOM 4485 N N . GLY A 1 558 ? 3.299 4.850 -26.594 1.00 96.19 558 GLY A N 1
ATOM 4486 C CA . GLY A 1 558 ? 2.455 5.796 -25.875 1.00 96.19 558 GLY A CA 1
ATOM 4487 C C . GLY A 1 558 ? 1.252 5.114 -25.233 1.00 96.19 558 GLY A C 1
ATOM 4488 O O . GLY A 1 558 ? 1.284 3.921 -24.928 1.00 96.19 558 GLY A O 1
ATOM 4489 N N . ILE A 1 559 ? 0.185 5.898 -25.063 1.00 95.19 559 ILE A N 1
ATOM 4490 C CA . ILE A 1 559 ? -1.104 5.575 -24.428 1.00 95.19 559 ILE A CA 1
ATOM 4491 C C . ILE A 1 559 ? -0.986 4.975 -23.027 1.00 95.19 559 ILE A C 1
ATOM 4493 O O . ILE A 1 559 ? -1.978 4.512 -22.481 1.00 95.19 559 ILE A O 1
ATOM 4497 N N . ASN A 1 560 ? 0.200 5.038 -22.426 1.00 93.12 560 ASN A N 1
ATOM 4498 C CA . ASN A 1 560 ? 0.561 4.413 -21.170 1.00 93.12 560 ASN A CA 1
ATOM 4499 C C . ASN A 1 560 ? 0.391 2.879 -21.210 1.00 93.12 560 ASN A C 1
ATOM 4501 O O . ASN A 1 560 ? 0.001 2.239 -20.229 1.00 93.12 560 ASN A O 1
ATOM 4505 N N . LEU A 1 561 ? 0.704 2.285 -22.373 1.00 94.12 561 LEU A N 1
ATOM 4506 C CA . LEU A 1 561 ? 0.550 0.853 -22.653 1.00 94.12 561 LEU A CA 1
ATOM 4507 C C . LEU A 1 561 ? 1.426 -0.023 -21.750 1.00 94.12 561 LEU A C 1
ATOM 4509 O O . LEU A 1 561 ? 0.973 -1.062 -21.281 1.00 94.12 561 LEU A O 1
ATOM 4513 N N . ILE A 1 562 ? 2.667 0.405 -21.491 1.00 91.75 562 ILE A N 1
ATOM 4514 C CA . ILE A 1 562 ? 3.614 -0.333 -20.641 1.00 91.75 562 ILE A CA 1
ATOM 4515 C C . ILE A 1 562 ? 3.081 -0.453 -19.214 1.00 91.75 562 ILE A C 1
ATOM 4517 O O . ILE A 1 562 ? 3.078 -1.546 -18.655 1.00 91.75 562 ILE A O 1
ATOM 4521 N N . SER A 1 563 ? 2.575 0.645 -18.653 1.00 89.69 563 SER A N 1
ATOM 4522 C CA . SER A 1 563 ? 2.008 0.634 -17.305 1.00 89.69 563 SER A CA 1
ATOM 4523 C C . SER A 1 563 ? 0.743 -0.215 -17.234 1.00 89.69 563 SER A C 1
ATOM 4525 O O . SER A 1 563 ? 0.537 -0.914 -16.250 1.00 89.69 563 SER A O 1
ATOM 4527 N N . HIS A 1 564 ? -0.089 -0.198 -18.280 1.00 90.12 564 HIS A N 1
ATOM 4528 C CA . HIS A 1 564 ? -1.268 -1.059 -18.336 1.00 90.12 564 HIS A CA 1
ATOM 4529 C C . HIS A 1 564 ? -0.883 -2.543 -18.365 1.00 90.12 564 HIS A C 1
ATOM 4531 O O . HIS A 1 564 ? -1.429 -3.325 -17.588 1.00 90.12 564 HIS A O 1
ATOM 4537 N N . TYR A 1 565 ? 0.089 -2.923 -19.202 1.00 90.25 565 TYR A N 1
ATOM 4538 C CA . TYR A 1 565 ? 0.608 -4.292 -19.241 1.00 90.25 565 TYR A CA 1
ATOM 4539 C C . TYR A 1 565 ? 1.178 -4.718 -17.883 1.00 90.25 565 TYR A C 1
ATOM 4541 O O . TYR A 1 565 ? 0.918 -5.825 -17.425 1.00 90.25 565 TYR A O 1
ATOM 4549 N N . ALA A 1 566 ? 1.894 -3.816 -17.213 1.00 84.31 566 ALA A N 1
ATOM 4550 C CA . ALA A 1 566 ? 2.499 -4.089 -15.918 1.00 84.31 566 ALA A CA 1
ATOM 4551 C C . ALA A 1 566 ? 1.503 -4.335 -14.782 1.00 84.31 566 ALA A C 1
ATOM 4553 O O . ALA A 1 566 ? 1.827 -5.041 -13.835 1.00 84.31 566 ALA A O 1
ATOM 4554 N N . ILE A 1 567 ? 0.309 -3.751 -14.863 1.00 82.94 567 ILE A N 1
ATOM 4555 C CA . ILE A 1 567 ? -0.742 -3.943 -13.858 1.00 82.94 567 ILE A CA 1
ATOM 4556 C C . ILE A 1 567 ? -1.568 -5.189 -14.184 1.00 82.94 567 ILE A C 1
ATOM 4558 O O . ILE A 1 567 ? -1.822 -6.022 -13.317 1.00 82.94 567 ILE A O 1
ATOM 4562 N N . THR A 1 568 ? -1.977 -5.327 -15.445 1.00 84.38 568 THR A N 1
ATOM 4563 C CA . THR A 1 568 ? -2.949 -6.350 -15.859 1.00 84.38 568 THR A CA 1
ATOM 4564 C C . THR A 1 568 ? -2.328 -7.702 -16.166 1.00 84.38 568 THR A C 1
ATOM 4566 O O . THR A 1 568 ? -3.038 -8.705 -16.134 1.00 84.38 568 THR A O 1
ATOM 4569 N N . TYR A 1 569 ? -1.027 -7.752 -16.471 1.00 80.94 569 TYR A N 1
ATOM 4570 C CA . TYR A 1 569 ? -0.375 -8.948 -17.008 1.00 80.94 569 TYR A CA 1
ATOM 4571 C C . TYR A 1 569 ? -1.083 -9.496 -18.255 1.00 80.94 569 TYR A C 1
ATOM 4573 O O . TYR A 1 569 ? -1.126 -10.705 -18.472 1.00 80.94 569 TYR A O 1
ATOM 4581 N N . ASP A 1 570 ? -1.657 -8.604 -19.070 1.00 86.81 570 ASP A N 1
ATOM 4582 C CA . ASP A 1 570 ? -2.421 -8.976 -20.257 1.00 86.81 570 ASP A CA 1
ATOM 4583 C C . ASP A 1 570 ? -1.546 -9.757 -21.258 1.00 86.81 570 ASP A C 1
ATOM 4585 O O . ASP A 1 570 ? -0.735 -9.199 -22.010 1.00 86.81 570 ASP A O 1
ATOM 4589 N N . ASP A 1 571 ? -1.740 -11.077 -21.286 1.00 86.56 571 ASP A N 1
ATOM 4590 C CA . ASP A 1 571 ? -1.034 -12.015 -22.161 1.00 86.56 571 ASP A CA 1
ATOM 4591 C C . ASP A 1 571 ? -1.195 -11.668 -23.651 1.00 86.56 571 ASP A C 1
ATOM 4593 O O . ASP A 1 571 ? -0.344 -12.032 -24.473 1.00 86.56 571 ASP A O 1
ATOM 4597 N N . THR A 1 572 ? -2.258 -10.948 -24.033 1.00 90.88 572 THR A N 1
ATOM 4598 C CA . THR A 1 572 ? -2.453 -10.508 -25.420 1.00 90.88 572 THR A CA 1
ATOM 4599 C C . THR A 1 572 ? -1.439 -9.442 -25.831 1.00 90.88 572 THR A C 1
ATOM 4601 O O . THR A 1 572 ? -1.059 -9.387 -27.006 1.00 90.88 572 THR A O 1
ATOM 4604 N N . LEU A 1 573 ? -0.943 -8.643 -24.880 1.00 92.88 573 LEU A N 1
ATOM 4605 C CA . LEU A 1 573 ? 0.053 -7.594 -25.101 1.00 92.88 573 LEU A CA 1
ATOM 4606 C C . LEU A 1 573 ? 1.490 -8.105 -24.996 1.00 92.88 573 LEU A C 1
ATOM 4608 O O . LEU A 1 573 ? 2.370 -7.569 -25.676 1.00 92.88 573 LEU A O 1
ATOM 4612 N N . LYS A 1 574 ? 1.723 -9.168 -24.221 1.00 92.62 574 LYS A N 1
ATOM 4613 C CA . LYS A 1 574 ? 3.050 -9.726 -23.923 1.00 92.62 574 LYS A CA 1
ATOM 4614 C C . LYS A 1 574 ? 3.973 -9.824 -25.133 1.00 92.62 574 LYS A C 1
ATOM 4616 O O . LYS A 1 574 ? 5.040 -9.223 -25.151 1.00 92.62 574 LYS A O 1
ATOM 4621 N N . LYS A 1 575 ? 3.534 -10.509 -26.194 1.00 93.50 575 LYS A N 1
ATOM 4622 C CA . LYS A 1 575 ? 4.344 -10.697 -27.410 1.00 93.50 575 LYS A CA 1
ATOM 4623 C C . LYS A 1 575 ? 4.751 -9.368 -28.063 1.00 93.50 575 LYS A C 1
ATOM 4625 O O . LYS A 1 575 ? 5.818 -9.277 -28.667 1.00 93.50 575 LYS A O 1
ATOM 4630 N N . TYR A 1 576 ? 3.886 -8.360 -28.011 1.00 94.56 576 TYR A N 1
ATOM 4631 C CA . TYR A 1 576 ? 4.161 -7.060 -28.616 1.00 94.56 576 TYR A CA 1
ATOM 4632 C C . TYR A 1 576 ? 5.139 -6.254 -27.766 1.00 94.56 576 TYR A C 1
ATOM 4634 O O . TYR A 1 576 ? 6.017 -5.605 -28.330 1.00 94.56 576 TYR A O 1
ATOM 4642 N N . ILE A 1 577 ? 5.056 -6.364 -26.436 1.00 95.12 577 ILE A N 1
ATOM 4643 C CA . ILE A 1 577 ? 6.050 -5.774 -25.534 1.00 95.12 577 ILE A CA 1
ATOM 4644 C C . ILE A 1 577 ? 7.401 -6.492 -25.672 1.00 95.12 577 ILE A C 1
ATOM 4646 O O . ILE A 1 577 ? 8.400 -5.805 -25.863 1.00 95.12 577 ILE A O 1
ATOM 4650 N N . ASP A 1 578 ? 7.435 -7.831 -25.725 1.00 95.06 578 ASP A N 1
ATOM 4651 C CA . ASP A 1 578 ? 8.649 -8.621 -26.004 1.00 95.06 578 ASP A CA 1
ATOM 4652 C C . ASP A 1 578 ? 9.320 -8.157 -27.309 1.00 95.06 578 ASP A C 1
ATOM 4654 O O . ASP A 1 578 ? 10.527 -7.925 -27.373 1.00 95.06 578 ASP A O 1
ATOM 4658 N N . ASN A 1 579 ? 8.530 -7.982 -28.375 1.00 94.12 579 ASN A N 1
ATOM 4659 C CA . ASN A 1 579 ? 9.024 -7.484 -29.658 1.00 94.12 579 ASN A CA 1
ATOM 4660 C C . ASN A 1 579 ? 9.523 -6.037 -29.559 1.00 94.12 579 ASN A C 1
ATOM 4662 O O . ASN A 1 579 ? 10.519 -5.688 -30.202 1.00 94.12 579 ASN A O 1
ATOM 4666 N N . LEU A 1 580 ? 8.841 -5.189 -28.786 1.00 94.88 580 LEU A N 1
ATOM 4667 C CA . LEU A 1 580 ? 9.209 -3.793 -28.578 1.00 94.88 580 LEU A CA 1
ATOM 4668 C C . LEU A 1 580 ? 10.550 -3.688 -27.847 1.00 94.88 580 LEU A C 1
ATOM 4670 O O . LEU A 1 580 ? 11.417 -2.958 -28.323 1.00 94.88 580 LEU A O 1
ATOM 4674 N N . VAL A 1 581 ? 10.768 -4.450 -26.776 1.00 94.06 581 VAL A N 1
ATOM 4675 C CA . VAL A 1 581 ? 12.023 -4.413 -26.002 1.00 94.06 581 VAL A CA 1
ATOM 4676 C C . VAL A 1 581 ? 13.124 -5.303 -26.587 1.00 94.06 581 VAL A C 1
ATOM 4678 O O . VAL A 1 581 ? 14.296 -5.023 -26.386 1.00 94.06 581 VAL A O 1
ATOM 4681 N N . GLY A 1 582 ? 12.782 -6.316 -27.385 1.00 93.69 582 GLY A N 1
ATOM 4682 C CA . GLY A 1 582 ? 13.735 -7.175 -28.101 1.00 93.69 582 GLY A CA 1
ATOM 4683 C C . GLY A 1 582 ? 14.186 -8.433 -27.349 1.00 93.69 582 GLY A C 1
ATOM 4684 O O . GLY A 1 582 ? 15.052 -9.155 -27.838 1.00 93.69 582 GLY A O 1
ATOM 4685 N N . PHE A 1 583 ? 13.602 -8.726 -26.192 1.00 93.25 583 PHE A N 1
ATOM 4686 C CA . PHE A 1 583 ? 13.873 -9.915 -25.381 1.00 93.25 583 PHE A CA 1
ATOM 4687 C C . PHE A 1 583 ? 12.602 -10.325 -24.637 1.00 93.25 583 PHE A C 1
ATOM 4689 O O . PHE A 1 583 ? 11.649 -9.555 -24.566 1.00 93.25 583 PHE A O 1
ATOM 4696 N N . LYS A 1 584 ? 12.573 -11.559 -24.132 1.00 92.44 584 LYS A N 1
ATOM 4697 C CA . LYS A 1 584 ? 11.376 -12.132 -23.514 1.00 92.44 584 LYS A CA 1
ATOM 4698 C C . LYS A 1 584 ? 11.367 -11.931 -22.014 1.00 92.44 584 LYS A C 1
ATOM 4700 O O . LYS A 1 584 ? 12.412 -12.096 -21.393 1.00 92.44 584 LYS A O 1
ATOM 4705 N N . GLN A 1 585 ? 10.198 -11.709 -21.424 1.00 88.88 585 GLN A N 1
ATOM 4706 C CA . GLN A 1 585 ? 10.028 -11.639 -19.965 1.00 88.88 585 GLN A CA 1
ATOM 4707 C C . GLN A 1 585 ? 10.667 -12.829 -19.218 1.00 88.88 585 GLN A C 1
ATOM 4709 O O . GLN A 1 585 ? 11.184 -12.667 -18.118 1.00 88.88 585 GLN A O 1
ATOM 4714 N N . GLU A 1 586 ? 10.683 -14.033 -19.800 1.00 87.56 586 GLU A N 1
ATOM 4715 C CA . GLU A 1 586 ? 11.228 -15.202 -19.110 1.00 87.56 586 GLU A CA 1
ATOM 4716 C C . GLU A 1 586 ? 12.759 -15.325 -19.168 1.00 87.56 586 GLU A C 1
ATOM 4718 O O . GLU A 1 586 ? 13.304 -16.183 -18.473 1.00 87.56 586 GLU A O 1
ATOM 4723 N N . ASP A 1 587 ? 13.482 -14.572 -19.997 1.00 88.06 587 ASP A N 1
ATOM 4724 C CA . ASP A 1 587 ? 14.935 -14.759 -20.101 1.00 88.06 587 ASP A CA 1
ATOM 4725 C C . ASP A 1 587 ? 15.642 -14.235 -18.834 1.00 88.06 587 ASP A C 1
ATOM 4727 O O . ASP A 1 587 ? 15.402 -13.116 -18.399 1.00 88.06 587 ASP A O 1
ATOM 4731 N N . ALA A 1 588 ? 16.554 -15.011 -18.253 1.00 87.38 588 ALA A N 1
ATOM 4732 C CA . ALA A 1 588 ? 17.371 -14.538 -17.134 1.00 87.38 588 ALA A CA 1
ATOM 4733 C C . ALA A 1 588 ? 18.472 -13.569 -17.618 1.00 87.38 588 ALA A C 1
ATOM 4735 O O . ALA A 1 588 ? 19.014 -13.774 -18.717 1.00 87.38 588 ALA A O 1
ATOM 4736 N N . PRO A 1 589 ? 18.840 -12.543 -16.831 1.00 88.88 589 PRO A N 1
ATOM 4737 C CA . PRO A 1 589 ? 20.065 -11.774 -17.045 1.00 88.88 589 PRO A CA 1
ATOM 4738 C C . PRO A 1 589 ? 21.316 -12.655 -16.915 1.00 88.88 589 PRO A C 1
ATOM 4740 O O . PRO A 1 589 ? 21.262 -13.791 -16.442 1.00 88.88 589 PRO A O 1
ATOM 4743 N N . GLN A 1 590 ? 22.466 -12.161 -17.381 1.00 87.12 590 GLN A N 1
ATOM 4744 C CA . GLN A 1 590 ? 23.715 -12.919 -17.311 1.00 87.12 590 GLN A CA 1
ATOM 4745 C C . GLN A 1 590 ? 24.588 -12.414 -16.168 1.00 87.12 590 GLN A C 1
ATOM 4747 O O . GLN A 1 590 ? 25.124 -11.310 -16.222 1.00 87.12 590 GLN A O 1
ATOM 4752 N N . HIS A 1 591 ? 24.791 -13.271 -15.169 1.00 88.94 591 HIS A N 1
ATOM 4753 C CA . HIS A 1 591 ? 25.679 -13.010 -14.038 1.00 88.94 591 HIS A CA 1
ATOM 4754 C C . HIS A 1 591 ? 26.854 -13.983 -14.049 1.00 88.94 591 HIS A C 1
ATOM 4756 O O . HIS A 1 591 ? 26.672 -15.203 -13.950 1.00 88.94 591 HIS A O 1
ATOM 4762 N N . GLU A 1 592 ? 28.073 -13.458 -14.160 1.00 87.44 592 GLU A N 1
ATOM 4763 C CA . GLU A 1 592 ? 29.291 -14.261 -14.062 1.00 87.44 592 GLU A CA 1
ATOM 4764 C C . GLU A 1 592 ? 29.859 -14.206 -12.640 1.00 87.44 592 GLU A C 1
ATOM 4766 O O . GLU A 1 592 ? 30.156 -13.142 -12.098 1.00 87.44 592 GLU A O 1
ATOM 4771 N N . ILE A 1 593 ? 30.032 -15.380 -12.028 1.00 86.00 593 ILE A N 1
ATOM 4772 C CA . ILE A 1 593 ? 30.662 -15.513 -10.713 1.00 86.00 593 ILE A CA 1
ATOM 4773 C C . ILE A 1 593 ? 32.166 -15.695 -10.908 1.00 86.00 593 ILE A C 1
ATOM 4775 O O . ILE A 1 593 ? 32.637 -16.780 -11.250 1.00 86.00 593 ILE A O 1
ATOM 4779 N N . VAL A 1 594 ? 32.926 -14.634 -10.652 1.00 84.56 594 VAL A N 1
ATOM 4780 C CA . VAL A 1 594 ? 34.385 -14.623 -10.772 1.00 84.56 594 VAL A CA 1
ATOM 4781 C C . VAL A 1 594 ? 35.012 -14.889 -9.408 1.00 84.56 594 VAL A C 1
ATOM 4783 O O . VAL A 1 594 ? 34.867 -14.099 -8.470 1.00 84.56 594 VAL A O 1
ATOM 4786 N N . ILE A 1 595 ? 35.744 -15.997 -9.286 1.00 79.88 595 ILE A N 1
ATOM 4787 C CA . ILE A 1 595 ? 36.490 -16.330 -8.068 1.00 79.88 595 ILE A CA 1
ATOM 4788 C C . ILE A 1 595 ? 37.741 -15.451 -8.001 1.00 79.88 595 ILE A C 1
ATOM 4790 O O . ILE A 1 595 ? 38.587 -15.473 -8.896 1.00 79.88 595 ILE A O 1
ATOM 4794 N N . LYS A 1 596 ? 37.890 -14.690 -6.915 1.00 70.81 596 LYS A N 1
ATOM 4795 C CA . LYS A 1 596 ? 39.114 -13.931 -6.651 1.00 70.81 596 LYS A CA 1
ATOM 4796 C C . LYS A 1 596 ? 40.180 -14.883 -6.116 1.00 70.81 596 LYS A C 1
ATOM 4798 O O . LYS A 1 596 ? 40.139 -15.270 -4.947 1.00 70.81 596 LYS A O 1
ATOM 4803 N N . ASN A 1 597 ? 41.152 -15.230 -6.954 1.00 61.88 597 ASN A N 1
ATOM 4804 C CA . ASN A 1 597 ? 42.397 -15.818 -6.467 1.00 61.88 597 ASN A CA 1
ATOM 4805 C C . ASN A 1 597 ? 43.139 -14.751 -5.647 1.00 61.88 597 ASN A C 1
ATOM 4807 O O . ASN A 1 597 ? 43.289 -13.619 -6.108 1.00 61.88 597 ASN A O 1
ATOM 4811 N N . LYS A 1 598 ? 43.503 -15.098 -4.407 1.00 52.88 598 LYS A N 1
ATOM 4812 C CA . LYS A 1 598 ? 44.286 -14.234 -3.514 1.00 52.88 598 LYS A CA 1
ATOM 4813 C C . LYS A 1 598 ? 45.666 -13.934 -4.078 1.00 52.88 598 LYS A C 1
ATOM 4815 O O . LYS A 1 598 ? 46.261 -14.869 -4.659 1.00 52.88 598 LYS A O 1
#

Sequence (598 aa):
MVLIIGLAALLCWVLIGCRTKRYFAGIFTGLIWMFIPYNFYNVVVTENISALLSTVIVPVAVYTSFDYIKTKQKIMPVITALALLILRQLDAYTAAVISGCMVILLLLWKIVNEEKHGIIAPAAAVLLPNIVTIYQSLAGKGFYRENFCISEDTIIFSIKDVLNPVYNLRHDESIYYFGIVILLCAVFGFICSHRKTNIMFLYGIFLMVFTVNPIAGWFVKKTGFRSDRLYVLAIMSYTSIFVAFVMWETLKLKIHIALCILLCMDMIPSAYLTYQKRDNFVTFSEENDVSDSILKEAQRVTKNKMIFAGKLNEDKITDKIAEAMDLGEYLYVFDRCISAGYDTVVLEKSKMRNKDADIYMVEYAAKKENYRLISSNKYYILFHHDKCDNSNFKVENSYKAIGIGDKVHQLAMIYPQIYESDETNIEKYSASELSKYETVYLSGFTYDDRDDAENIIKDVAKSGTKVVINADNIPYDLKTRNKALLGVSCNSINFENGYPTLIIDKKEILTELFDEEYAQWQGVYINGLKNVDGYFKENGQNIDFMGSIKDKNINFVGINLISHYAITYDDTLKKYIDNLVGFKQEDAPQHEIVIKNK

Radius of gyration: 31.41 Å; chains: 1; bounding box: 81×54×83 Å

pLDDT: mean 86.19, std 12.06, range [31.8, 98.56]

InterPro domains:
  IPR018776 Membrane protein, 6-pyruvoyl-tetrahydropterin synthase-related domain [PF10131] (11-562)